Protein AF-A0A6N9PD28-F1 (afdb_monomer)

Foldseek 3Di:
DPDQDEAEEEELFFPDPQSVVLLVVLCVVLVVDAQVNGRYDYHYDPDLAQLSLLQCVQAGLAYEQEQEDDPDQSSNLNSDDLLLQQFQRYHYAYQFDGFLQDHHLDDQRAQDQKDFLPDDRDRGDHSVSNSVVVVVSSNDPLRDVRDPQHDRDDSDPVPDPVVVSVVSSVVRSVSSCVSSQFDAAEEEDDDQCLAPQNDPDDPVFHHPSVCLVVCCVPLVHDRRRYIYRHPQSQDFFWAFLLSLLQSLLSVLVVQLRYQEYEYADDLCLLLDLNSLSVLVSLVVSCVVDVVSRHKYKYWYWDQDPVRDIDTDIDTQHDSVSSVVPGADDDPLLVLLSVLSCLQRHQSNPDNDPLVVLLVLLPDDLVVLLVVLVVVLVVLDVVCDDVQCPPPVSVVVSVCSNVSVSSNSSSVHPSSDCRRVPWIWGFDPVLSVVVSDRDHSCCSNPVPDPRIATDDPVRVVVCVVQQVVVHWDWDQTPVRDIFTKHWSDKRKHAAHADNSFGPDVVRRRIDIDTGMHTD

Radius of gyration: 24.63 Å; Cα contacts (8 Å, |Δi|>4): 892; chains: 1; bounding box: 56×72×79 Å

Structure (mmCIF, N/CA/C/O backbone):
data_AF-A0A6N9PD28-F1
#
_entry.id   AF-A0A6N9PD28-F1
#
loop_
_atom_site.group_PDB
_atom_site.id
_atom_site.type_symbol
_atom_site.label_atom_id
_atom_site.label_alt_id
_atom_site.label_comp_id
_atom_site.label_asym_id
_atom_site.label_entity_id
_atom_site.label_seq_id
_atom_site.pdbx_PDB_ins_code
_atom_site.Cartn_x
_atom_site.Cartn_y
_atom_site.Cartn_z
_atom_site.occupancy
_atom_site.B_iso_or_equiv
_atom_site.auth_seq_id
_atom_site.auth_comp_id
_atom_site.auth_asym_id
_atom_site.auth_atom_id
_atom_site.pdbx_PDB_model_num
ATOM 1 N N . MET A 1 1 ? -20.649 0.287 45.211 1.00 38.62 1 MET A N 1
ATOM 2 C CA . MET A 1 1 ? -20.821 -0.520 43.988 1.00 38.62 1 MET A CA 1
ATOM 3 C C . MET A 1 1 ? -20.142 0.259 42.883 1.00 38.62 1 MET A C 1
ATOM 5 O O . MET A 1 1 ? -20.622 1.340 42.568 1.00 38.62 1 MET A O 1
ATOM 9 N N . GLY A 1 2 ? -18.962 -0.174 42.434 1.00 44.22 2 GLY A N 1
ATOM 10 C CA . GLY A 1 2 ? -18.308 0.480 41.299 1.00 44.22 2 GLY A CA 1
ATOM 11 C C . GLY A 1 2 ? -19.200 0.299 40.079 1.00 44.22 2 GLY A C 1
ATOM 12 O O . GLY A 1 2 ? -19.703 -0.800 39.865 1.00 44.22 2 GLY A O 1
ATOM 13 N N . THR A 1 3 ? -19.470 1.370 39.342 1.00 49.38 3 THR A N 1
ATOM 14 C CA . THR A 1 3 ? -20.109 1.279 38.027 1.00 49.38 3 THR A CA 1
ATOM 15 C C . THR A 1 3 ? -19.295 0.309 37.182 1.00 49.38 3 THR A C 1
ATOM 17 O O . THR A 1 3 ? -18.113 0.570 36.957 1.00 49.38 3 THR A O 1
ATOM 20 N N . GLU A 1 4 ? -19.886 -0.817 36.784 1.00 65.50 4 GLU A N 1
ATOM 21 C CA . GLU A 1 4 ? -19.231 -1.770 35.891 1.00 65.50 4 GLU A CA 1
ATOM 22 C C . GLU A 1 4 ? -18.832 -1.038 34.610 1.00 65.50 4 GLU A C 1
ATOM 24 O O . GLU A 1 4 ? -19.676 -0.527 33.868 1.00 65.50 4 GLU A O 1
ATOM 29 N N . GLU A 1 5 ? -17.525 -0.922 34.390 1.00 87.00 5 GLU A N 1
ATOM 30 C CA . GLU A 1 5 ? -16.981 -0.294 33.197 1.00 87.00 5 GLU A CA 1
ATOM 31 C C . GLU A 1 5 ? -17.486 -1.070 31.976 1.00 87.00 5 GLU A C 1
ATOM 33 O O . GLU A 1 5 ? -17.271 -2.275 31.871 1.00 87.00 5 GLU A O 1
ATOM 38 N N . THR A 1 6 ? -18.226 -0.395 31.096 1.00 93.25 6 THR A N 1
ATOM 39 C CA . THR A 1 6 ? -18.832 -0.995 29.901 1.00 93.25 6 THR A CA 1
ATOM 40 C C . THR A 1 6 ? -17.897 -0.808 28.713 1.00 93.25 6 THR A C 1
ATOM 42 O O . THR A 1 6 ? -17.482 0.316 28.433 1.00 93.25 6 THR A O 1
ATOM 45 N N . ILE A 1 7 ? -17.615 -1.886 27.981 1.00 96.19 7 ILE A N 1
ATOM 46 C CA . ILE A 1 7 ? -16.844 -1.839 26.736 1.00 96.19 7 ILE A CA 1
ATOM 47 C C . ILE A 1 7 ? -17.718 -1.238 25.637 1.00 96.19 7 ILE A C 1
ATOM 49 O O . ILE A 1 7 ? -18.753 -1.801 25.268 1.00 96.19 7 ILE A O 1
ATOM 53 N N . MET A 1 8 ? -17.293 -0.101 25.094 1.00 96.38 8 MET A N 1
ATOM 54 C CA . MET A 1 8 ? -17.987 0.585 24.008 1.00 96.38 8 MET A CA 1
ATOM 55 C C . MET A 1 8 ? -17.385 0.215 22.651 1.00 96.38 8 MET A C 1
ATOM 57 O O . MET A 1 8 ? -16.216 0.490 22.390 1.00 96.38 8 MET A O 1
ATOM 61 N N . ILE A 1 9 ? -18.195 -0.357 21.761 1.00 98.06 9 ILE A N 1
ATOM 62 C CA . ILE A 1 9 ? -17.804 -0.693 20.388 1.00 98.06 9 ILE A CA 1
ATOM 63 C C . ILE A 1 9 ? -18.571 0.208 19.423 1.00 98.06 9 ILE A C 1
ATOM 65 O O . ILE A 1 9 ? -19.786 0.068 19.301 1.00 98.06 9 ILE A O 1
ATOM 69 N N . SER A 1 10 ? -17.876 1.100 18.720 1.00 97.94 10 SER A N 1
ATOM 70 C CA . SER A 1 10 ? -18.469 1.902 17.642 1.00 97.94 10 SER A CA 1
ATOM 71 C C . SER A 1 10 ? -18.375 1.161 16.312 1.00 97.94 10 SER A C 1
ATOM 73 O O . SER A 1 10 ? -17.313 0.648 15.972 1.00 97.94 10 SER A O 1
ATOM 75 N N . TYR A 1 11 ? -19.463 1.105 15.546 1.00 98.12 11 TYR A N 1
ATOM 76 C CA . TYR A 1 11 ? -19.552 0.334 14.306 1.00 98.12 11 TYR A CA 1
ATOM 77 C C . TYR A 1 11 ? -19.970 1.220 13.125 1.00 98.12 11 TYR A C 1
ATOM 79 O O . TYR A 1 11 ? -21.079 1.757 13.106 1.00 98.12 11 TYR A O 1
ATOM 87 N N . PHE A 1 12 ? -19.107 1.318 12.113 1.00 96.75 12 PHE A N 1
ATOM 88 C CA . PHE A 1 12 ? -19.370 1.963 10.825 1.00 96.75 12 PHE A CA 1
ATOM 89 C C . PHE A 1 12 ? -19.695 0.883 9.792 1.00 96.75 12 PHE A C 1
ATOM 91 O O . PHE A 1 12 ? -18.790 0.234 9.274 1.00 96.75 12 PHE A O 1
ATOM 98 N N . LYS A 1 13 ? -20.983 0.653 9.515 1.00 95.06 13 LYS A N 1
ATOM 99 C CA . LYS A 1 13 ? -21.421 -0.379 8.558 1.00 95.06 13 LYS A CA 1
ATOM 100 C C . LYS A 1 13 ? -21.282 0.088 7.112 1.00 95.06 13 LYS A C 1
ATOM 102 O O . LYS A 1 13 ? -21.389 1.287 6.852 1.00 95.06 13 LYS A O 1
ATOM 107 N N . ALA A 1 14 ? -21.138 -0.842 6.171 1.00 93.81 14 ALA A N 1
ATOM 108 C CA . ALA A 1 14 ? -21.364 -0.538 4.762 1.00 93.81 14 ALA A CA 1
ATOM 109 C C . ALA A 1 14 ? -22.866 -0.324 4.498 1.00 93.81 14 ALA A C 1
ATOM 111 O O . ALA A 1 14 ? -23.724 -0.920 5.153 1.00 93.81 14 ALA A O 1
ATOM 112 N N . GLY A 1 15 ? -23.197 0.521 3.520 1.00 89.88 15 GLY A N 1
ATOM 113 C CA . GLY A 1 15 ? -24.580 0.879 3.173 1.00 89.88 15 GLY A CA 1
ATOM 114 C C . GLY A 1 15 ? -25.378 -0.199 2.425 1.00 89.88 15 GLY A C 1
ATOM 115 O O . GLY A 1 15 ? -26.439 0.108 1.888 1.00 89.88 15 GLY A O 1
ATOM 116 N N . SER A 1 16 ? -24.872 -1.428 2.346 1.00 92.12 16 SER A N 1
ATOM 117 C CA . SER A 1 16 ? -25.471 -2.554 1.626 1.00 92.12 16 SER A CA 1
ATOM 118 C C . SER A 1 16 ? -26.334 -3.441 2.532 1.00 92.12 16 SER A C 1
ATOM 120 O O . SER A 1 16 ? -26.329 -3.323 3.762 1.00 92.12 16 SER A O 1
ATOM 122 N N . ARG A 1 17 ? -27.057 -4.387 1.918 1.00 93.56 17 ARG A N 1
ATOM 123 C CA . ARG A 1 17 ? -27.819 -5.417 2.639 1.00 93.56 17 ARG A CA 1
ATOM 124 C C . ARG A 1 17 ? -26.891 -6.342 3.431 1.00 93.56 17 ARG A C 1
ATOM 126 O O . ARG A 1 17 ? -27.213 -6.742 4.546 1.00 93.56 17 ARG A O 1
ATOM 133 N N . GLU A 1 18 ? -25.744 -6.672 2.861 1.00 94.38 18 GLU A N 1
ATOM 134 C CA . GLU A 1 18 ? -24.720 -7.526 3.446 1.00 94.38 18 GLU A CA 1
ATOM 135 C C . GLU A 1 18 ? -24.040 -6.835 4.634 1.00 94.38 18 GLU A C 1
ATOM 137 O O . GLU A 1 18 ? -23.790 -7.489 5.649 1.00 94.38 18 GLU A O 1
ATOM 142 N N . GLY A 1 19 ? -23.811 -5.520 4.551 1.00 94.50 19 GLY A N 1
ATOM 143 C CA . GLY A 1 19 ? -23.320 -4.701 5.660 1.00 94.50 19 GLY A CA 1
ATOM 144 C C . GLY A 1 19 ? -24.309 -4.637 6.825 1.00 94.50 19 GLY A C 1
ATOM 145 O O . GLY A 1 19 ? -23.918 -4.809 7.980 1.00 94.50 19 GLY A O 1
ATOM 146 N N . GLU A 1 20 ? -25.604 -4.483 6.532 1.00 95.12 20 GLU A N 1
ATOM 147 C CA . GLU A 1 20 ? -26.667 -4.558 7.545 1.00 95.12 20 GLU A CA 1
ATOM 148 C C . GLU A 1 20 ? -26.701 -5.933 8.224 1.00 95.12 20 GLU A C 1
ATOM 150 O O . GLU A 1 20 ? -26.724 -6.034 9.451 1.00 95.12 20 GLU A O 1
ATOM 155 N N . ALA A 1 21 ? -26.638 -7.005 7.430 1.00 96.56 21 ALA A N 1
ATOM 156 C CA . ALA A 1 21 ? -26.633 -8.368 7.944 1.00 96.56 21 ALA A CA 1
ATOM 157 C C . ALA A 1 21 ? -25.419 -8.647 8.847 1.00 96.56 21 ALA A C 1
ATOM 159 O O . ALA A 1 21 ? -25.558 -9.329 9.864 1.00 96.56 21 ALA A O 1
ATOM 160 N N . LEU A 1 22 ? -24.239 -8.110 8.512 1.00 97.38 22 LEU A N 1
ATOM 161 C CA . LEU A 1 22 ? -23.040 -8.254 9.339 1.00 97.38 22 LEU A CA 1
ATOM 162 C C . LEU A 1 22 ? -23.194 -7.541 10.686 1.00 97.38 22 LEU A C 1
ATOM 164 O O . LEU A 1 22 ? -22.906 -8.136 11.726 1.00 97.38 22 LEU A O 1
ATOM 168 N N . LEU A 1 23 ? -23.667 -6.290 10.680 1.00 97.44 23 LEU A N 1
ATOM 169 C CA . LEU A 1 23 ? -23.918 -5.535 11.908 1.00 97.44 23 LEU A CA 1
ATOM 170 C C . LEU A 1 23 ? -24.956 -6.237 12.790 1.00 97.44 23 LEU A C 1
ATOM 172 O O . LEU A 1 23 ? -24.754 -6.346 14.000 1.00 97.44 23 LEU A O 1
ATOM 176 N N . HIS A 1 24 ? -26.047 -6.728 12.199 1.00 98.06 24 HIS A N 1
ATOM 177 C CA . HIS A 1 24 ? -27.080 -7.465 12.922 1.00 98.06 24 HIS A CA 1
ATOM 178 C C . HIS A 1 24 ? -26.509 -8.713 13.600 1.00 98.06 24 HIS A C 1
ATOM 180 O O . HIS A 1 24 ? -26.630 -8.860 14.815 1.00 98.06 24 HIS A O 1
ATOM 186 N N . ALA A 1 25 ? -25.811 -9.565 12.843 1.00 97.81 25 ALA A N 1
ATOM 187 C CA . ALA A 1 25 ? -25.204 -10.781 13.377 1.00 97.81 25 ALA A CA 1
ATOM 188 C C . ALA A 1 25 ? -24.178 -10.478 14.485 1.00 97.81 25 ALA A C 1
ATOM 190 O O . ALA A 1 25 ? -24.116 -11.176 15.500 1.00 97.81 25 ALA A O 1
ATOM 191 N N . PHE A 1 26 ? -23.393 -9.407 14.330 1.00 98.12 26 PHE A N 1
ATOM 192 C CA . PHE A 1 26 ? -22.459 -8.960 15.360 1.00 98.12 26 PHE A CA 1
ATOM 193 C C . PHE A 1 26 ? -23.184 -8.482 16.630 1.00 98.12 26 PHE A C 1
ATOM 195 O O . PHE A 1 26 ? -22.813 -8.883 17.733 1.00 98.12 26 PHE A O 1
ATOM 202 N N . ARG A 1 27 ? -24.248 -7.678 16.495 1.00 97.56 27 ARG A N 1
ATOM 203 C CA . ARG A 1 27 ? -25.079 -7.217 17.621 1.00 97.56 27 ARG A CA 1
ATOM 204 C C . ARG A 1 27 ? -25.713 -8.376 18.378 1.00 97.56 27 ARG A C 1
ATOM 206 O O . ARG A 1 27 ? -25.621 -8.400 19.601 1.00 97.56 27 ARG A O 1
ATOM 213 N N . GLU A 1 28 ? -26.306 -9.337 17.674 1.00 96.88 28 GLU A N 1
ATOM 214 C CA . GLU A 1 28 ? -26.878 -10.541 18.288 1.00 96.88 28 GLU A CA 1
ATOM 215 C C . GLU A 1 28 ? -25.828 -11.313 19.081 1.00 96.88 28 GLU A C 1
ATOM 217 O O . GLU A 1 28 ? -26.089 -11.764 20.194 1.00 96.88 28 GLU A O 1
ATOM 222 N N . ARG A 1 29 ? -24.607 -11.421 18.544 1.00 95.69 29 ARG A N 1
ATOM 223 C CA . ARG A 1 29 ? -23.523 -12.127 19.222 1.00 95.69 29 ARG A CA 1
ATOM 224 C C . ARG A 1 29 ? -23.003 -11.397 20.460 1.00 95.69 29 ARG A C 1
ATOM 226 O O . ARG A 1 29 ? -22.550 -12.058 21.392 1.00 95.69 29 ARG A O 1
ATOM 233 N N . MET A 1 30 ? -23.044 -10.066 20.460 1.00 95.75 30 MET A N 1
ATOM 234 C CA . MET A 1 30 ? -22.626 -9.225 21.587 1.00 95.75 30 MET A CA 1
ATOM 235 C C . MET A 1 30 ? -23.738 -8.999 22.622 1.00 95.75 30 MET A C 1
ATOM 237 O O . MET A 1 30 ? -23.450 -8.557 23.734 1.00 95.75 30 MET A O 1
ATOM 241 N N . ALA A 1 31 ? -24.998 -9.298 22.299 1.00 93.56 31 ALA A N 1
ATOM 242 C CA . ALA A 1 31 ? -26.126 -9.106 23.204 1.00 93.56 31 ALA A CA 1
ATOM 243 C C . ALA A 1 31 ? -25.972 -9.968 24.470 1.00 93.56 31 ALA A C 1
ATOM 245 O O . ALA A 1 31 ? -25.966 -11.196 24.412 1.00 93.56 31 ALA A O 1
ATOM 246 N N . GLY A 1 32 ? -25.822 -9.313 25.626 1.00 89.31 32 GLY A N 1
ATOM 247 C CA . GLY A 1 32 ? -25.583 -9.985 26.909 1.00 89.31 32 GLY A CA 1
ATOM 248 C C . GLY A 1 32 ? -24.197 -10.629 27.043 1.00 89.31 32 GLY A C 1
ATOM 249 O O . GLY A 1 32 ? -23.950 -11.331 28.022 1.00 89.31 32 GLY A O 1
ATOM 250 N N . ALA A 1 33 ? -23.292 -10.408 26.086 1.00 91.50 33 ALA A N 1
ATOM 251 C CA . ALA A 1 33 ? -21.930 -10.909 26.162 1.00 91.50 33 ALA A CA 1
ATOM 252 C C . ALA A 1 33 ? -21.100 -10.104 27.173 1.00 91.50 33 ALA A C 1
ATOM 254 O O . ALA A 1 33 ? -21.270 -8.892 27.326 1.00 91.50 33 ALA A O 1
ATOM 255 N N . LEU A 1 34 ? -20.154 -10.792 27.814 1.00 93.44 34 LEU A N 1
ATOM 256 C CA . LEU A 1 34 ? -19.106 -10.175 28.619 1.00 93.44 34 LEU A CA 1
ATOM 257 C C . LEU A 1 34 ? -17.769 -10.329 27.896 1.00 93.44 34 LEU A C 1
ATOM 259 O O . LEU A 1 34 ? -17.328 -11.449 27.630 1.00 93.44 34 LEU A O 1
ATOM 263 N N . LEU A 1 35 ? -17.095 -9.215 27.619 1.00 92.44 35 LEU A N 1
ATOM 264 C CA . LEU A 1 35 ? -15.721 -9.215 27.122 1.00 92.44 35 LEU A CA 1
ATOM 265 C C . LEU A 1 35 ? -14.798 -8.869 28.287 1.00 92.44 35 LEU A C 1
ATOM 267 O O . LEU A 1 35 ? -14.930 -7.819 28.901 1.00 92.44 35 LEU A O 1
ATOM 271 N N . ARG A 1 36 ? -13.895 -9.790 28.642 1.00 91.94 36 ARG A N 1
ATOM 272 C CA . ARG A 1 36 ? -13.003 -9.652 29.816 1.00 91.94 36 ARG A CA 1
ATOM 273 C C . ARG A 1 36 ? -13.743 -9.372 31.135 1.00 91.94 36 ARG A C 1
ATOM 275 O O . ARG A 1 36 ? -13.198 -8.740 32.026 1.00 91.94 36 ARG A O 1
ATOM 282 N N . GLY A 1 37 ? -14.975 -9.868 31.262 1.00 91.88 37 GLY A N 1
ATOM 283 C CA . GLY A 1 37 ? -15.820 -9.641 32.440 1.00 91.88 37 GLY A CA 1
ATOM 284 C C . GLY A 1 37 ? -16.600 -8.324 32.420 1.00 91.88 37 GLY A C 1
ATOM 285 O O . GLY A 1 37 ? -17.345 -8.068 33.356 1.00 91.88 37 GLY A O 1
ATOM 286 N N . HIS A 1 38 ? -16.481 -7.526 31.357 1.00 94.38 38 HIS A N 1
ATOM 287 C CA . HIS A 1 38 ? -17.178 -6.254 31.205 1.00 94.38 38 HIS A CA 1
ATOM 288 C C . HIS A 1 38 ? -18.366 -6.378 30.242 1.00 94.38 38 HIS A C 1
ATOM 290 O O . HIS A 1 38 ? -18.235 -7.037 29.201 1.00 94.38 38 HIS A O 1
ATOM 296 N N . PRO A 1 39 ? -19.512 -5.739 30.539 1.00 95.12 39 PRO A N 1
ATOM 297 C CA . PRO A 1 39 ? -20.633 -5.682 29.610 1.00 95.12 39 PRO A CA 1
ATOM 298 C C . PRO A 1 39 ? -20.242 -4.939 28.333 1.00 95.12 39 PRO A C 1
ATOM 300 O O . PRO A 1 39 ? -19.423 -4.018 28.354 1.00 95.12 39 PRO A O 1
ATOM 303 N N . VAL A 1 40 ? -20.846 -5.333 27.214 1.00 96.25 40 VAL A N 1
ATOM 304 C CA . VAL A 1 40 ? -20.568 -4.753 25.896 1.00 96.25 40 VAL A CA 1
ATOM 305 C C . VAL A 1 40 ? -21.738 -3.899 25.430 1.00 96.25 40 VAL A C 1
ATOM 307 O O . VAL A 1 40 ? -22.890 -4.333 25.446 1.00 96.25 40 VAL A O 1
ATOM 310 N N . ARG A 1 41 ? -21.435 -2.698 24.938 1.00 95.88 41 ARG A N 1
ATOM 311 C CA . ARG A 1 41 ? -22.381 -1.830 24.235 1.00 95.88 41 ARG A CA 1
ATOM 312 C C . ARG A 1 41 ? -21.902 -1.596 22.808 1.00 95.88 41 ARG A C 1
ATOM 314 O O . ARG A 1 41 ? -20.876 -0.957 22.593 1.00 95.88 41 ARG A O 1
ATOM 321 N N . VAL A 1 42 ? -22.684 -2.061 21.835 1.00 96.81 42 VAL A N 1
ATOM 322 C CA . VAL A 1 42 ? -22.448 -1.794 20.409 1.00 96.81 42 VAL A CA 1
ATOM 323 C C . VAL A 1 42 ? -23.238 -0.557 19.984 1.00 96.81 42 VAL A C 1
ATOM 325 O O . VAL A 1 42 ? -24.466 -0.538 20.067 1.00 96.81 42 VAL A O 1
ATOM 328 N N . VAL A 1 43 ? -22.536 0.472 19.518 1.00 95.75 43 VAL A N 1
ATOM 329 C CA . VAL A 1 43 ? -23.091 1.730 19.012 1.00 95.75 43 VAL A CA 1
ATOM 330 C C . VAL A 1 43 ? -22.865 1.774 17.508 1.00 95.75 43 VAL A C 1
ATOM 332 O O . VAL A 1 43 ? -21.736 1.737 17.038 1.00 95.75 43 VAL A O 1
ATOM 335 N N . GLU A 1 44 ? -23.938 1.841 16.732 1.00 94.19 44 GLU A N 1
ATOM 336 C CA . GLU A 1 44 ? -23.818 2.073 15.292 1.00 94.19 44 GLU A CA 1
ATOM 337 C C . GLU A 1 44 ? -23.687 3.562 15.024 1.00 94.19 44 GLU A C 1
ATOM 339 O O . GLU A 1 44 ? -24.457 4.365 15.556 1.00 94.19 44 GLU A O 1
ATOM 344 N N . VAL A 1 45 ? -22.732 3.919 14.174 1.00 90.81 45 VAL A N 1
ATOM 345 C CA . VAL A 1 45 ? -22.524 5.300 13.760 1.00 90.81 45 VAL A CA 1
ATOM 346 C C . VAL A 1 45 ? -23.319 5.548 12.484 1.00 90.81 45 VAL A C 1
ATOM 348 O O . VAL A 1 45 ? -22.922 5.142 11.395 1.00 90.81 45 VAL A O 1
ATOM 351 N N . GLN A 1 46 ? -24.472 6.196 12.651 1.00 83.12 46 GLN A N 1
ATOM 352 C CA . GLN A 1 46 ? -25.421 6.503 11.574 1.00 83.12 46 GLN A CA 1
ATOM 353 C C . GLN A 1 46 ? -24.944 7.659 10.681 1.00 83.12 46 GLN A C 1
ATOM 355 O O . GLN A 1 46 ? -25.230 7.700 9.485 1.00 83.12 46 GLN A O 1
ATOM 360 N N . GLU A 1 47 ? -24.220 8.618 11.261 1.00 81.31 47 GLU A N 1
ATOM 361 C CA . GLU A 1 47 ? -23.722 9.785 10.539 1.00 81.31 47 GLU A CA 1
ATOM 362 C C . GLU A 1 47 ? -22.307 9.549 10.013 1.00 81.31 47 GLU A C 1
ATOM 364 O O . GLU A 1 47 ? -21.327 9.613 10.756 1.00 81.31 47 GLU A O 1
ATOM 369 N N . TYR A 1 48 ? -22.191 9.337 8.701 1.00 82.38 48 TYR A N 1
ATOM 370 C CA . TYR A 1 48 ? -20.894 9.244 8.032 1.00 82.38 48 TYR A CA 1
ATOM 371 C C . TYR A 1 48 ? -20.280 10.633 7.805 1.00 82.38 48 TYR A C 1
ATOM 373 O O . TYR A 1 48 ? -20.296 11.166 6.693 1.00 82.38 48 TYR A O 1
ATOM 381 N N . LYS A 1 49 ? -19.767 11.223 8.885 1.00 85.94 49 LYS A N 1
ATOM 382 C CA . LYS A 1 49 ? -19.053 12.507 8.907 1.00 85.94 49 LYS A CA 1
ATOM 383 C C . LYS A 1 49 ? -17.751 12.384 9.688 1.00 85.94 49 LYS A C 1
ATOM 385 O O . LYS A 1 49 ? -17.571 11.446 10.467 1.00 85.94 49 LYS A O 1
ATOM 390 N N . MET A 1 50 ? -16.874 13.370 9.529 1.00 85.75 50 MET A N 1
ATOM 391 C CA . MET A 1 50 ? -15.598 13.405 10.239 1.00 85.75 50 MET A CA 1
ATOM 392 C C . MET A 1 50 ? -15.765 13.464 11.763 1.00 85.75 50 MET A C 1
ATOM 394 O O . MET A 1 50 ? -15.109 12.706 12.470 1.00 85.75 50 MET A O 1
ATOM 398 N N . THR A 1 51 ? -16.642 14.324 12.292 1.00 89.62 51 THR A N 1
ATOM 399 C CA . THR A 1 51 ? -16.759 14.515 13.751 1.00 89.62 51 THR A CA 1
ATOM 400 C C . THR A 1 51 ? -17.175 13.234 14.489 1.00 89.62 51 THR A C 1
ATOM 402 O O . THR A 1 51 ? -16.433 12.825 15.383 1.00 89.62 51 THR A O 1
ATOM 405 N N . PRO A 1 52 ? -18.258 12.519 14.108 1.00 91.75 52 PRO A N 1
ATOM 406 C CA . PRO A 1 52 ? -18.597 11.227 14.715 1.00 91.75 52 PRO A CA 1
ATOM 407 C C . PRO A 1 52 ? -17.470 10.190 14.620 1.00 91.75 52 PRO A C 1
ATOM 409 O O . PRO A 1 52 ? -17.257 9.421 15.556 1.00 91.75 52 PRO A O 1
ATOM 412 N N . ALA A 1 53 ? -16.717 10.187 13.515 1.00 92.88 53 ALA A N 1
ATOM 413 C CA . ALA A 1 53 ? -15.566 9.308 13.333 1.00 92.88 53 ALA A CA 1
ATOM 414 C C . ALA A 1 53 ? -14.425 9.612 14.313 1.00 92.88 53 ALA A C 1
ATOM 416 O O . ALA A 1 53 ? -13.867 8.697 14.920 1.00 92.88 53 ALA A O 1
ATOM 417 N N . ILE A 1 54 ? -14.118 10.894 14.520 1.00 92.56 54 ILE A N 1
ATOM 418 C CA . ILE A 1 54 ? -13.110 11.335 15.487 1.00 92.56 54 ILE A CA 1
ATOM 419 C C . ILE A 1 54 ? -13.542 10.943 16.906 1.00 92.56 54 ILE A C 1
ATOM 421 O O . ILE A 1 54 ? -12.767 10.311 17.626 1.00 92.56 54 ILE A O 1
ATOM 425 N N . LEU A 1 55 ? -14.790 11.234 17.290 1.00 94.12 55 LEU A N 1
ATOM 426 C CA . LEU A 1 55 ? -15.329 10.851 18.601 1.00 94.12 55 LEU A CA 1
ATOM 427 C C . LEU A 1 55 ? -15.218 9.338 18.828 1.00 94.12 55 LEU A C 1
ATOM 429 O O . LEU A 1 55 ? -14.731 8.911 19.875 1.00 94.12 55 LEU A O 1
ATOM 433 N N . ALA A 1 56 ? -15.579 8.527 17.828 1.00 95.44 56 ALA A N 1
ATOM 434 C CA . ALA A 1 56 ? -15.472 7.076 17.913 1.00 95.44 56 ALA A CA 1
ATOM 435 C C . ALA A 1 56 ? -14.033 6.616 18.209 1.00 95.44 56 ALA A C 1
ATOM 437 O O . ALA A 1 56 ? -13.847 5.806 19.120 1.00 95.44 56 ALA A O 1
ATOM 438 N N . CYS A 1 57 ? -13.028 7.158 17.511 1.00 95.25 57 CYS A N 1
ATOM 439 C CA . CYS A 1 57 ? -11.614 6.836 17.739 1.00 95.25 57 CYS A CA 1
ATOM 440 C C . CYS A 1 57 ? -11.138 7.223 19.153 1.00 95.25 57 CYS A C 1
ATOM 442 O O . CYS A 1 57 ? -10.466 6.436 19.822 1.00 95.25 57 CYS A O 1
ATOM 444 N N . PHE A 1 58 ? -11.507 8.402 19.657 1.00 95.31 58 PHE A N 1
ATOM 445 C CA . PHE A 1 58 ? -11.022 8.874 20.961 1.00 95.31 58 PHE A CA 1
ATOM 446 C C . PHE A 1 58 ? -11.775 8.292 22.168 1.00 95.31 58 PHE A C 1
ATOM 448 O O . PHE A 1 58 ? -11.191 8.199 23.250 1.00 95.31 58 PHE A O 1
ATOM 455 N N . GLN A 1 59 ? -13.031 7.867 21.995 1.00 94.88 59 GLN A N 1
ATOM 456 C CA . GLN A 1 59 ? -13.905 7.471 23.108 1.00 94.88 59 GLN A CA 1
ATOM 457 C C . GLN A 1 59 ? -14.170 5.963 23.202 1.00 94.88 59 GLN A C 1
ATOM 459 O O . GLN A 1 59 ? -14.350 5.449 24.306 1.00 94.88 59 GLN A O 1
ATOM 464 N N . SER A 1 60 ? -14.217 5.237 22.079 1.00 96.06 60 SER A N 1
ATOM 465 C CA . SER A 1 60 ? -14.651 3.823 22.059 1.00 96.06 60 SER A CA 1
ATOM 466 C C . SER A 1 60 ? -13.543 2.881 22.487 1.00 96.06 60 SER A C 1
ATOM 468 O O . SER A 1 60 ? -12.388 3.138 22.197 1.00 96.06 60 SER A O 1
ATOM 470 N N . ASP A 1 61 ? -13.846 1.748 23.106 1.00 96.75 61 ASP A N 1
ATOM 471 C CA . ASP A 1 61 ? -12.863 0.677 23.307 1.00 96.75 61 ASP A CA 1
ATOM 472 C C . ASP A 1 61 ? -12.424 0.047 21.992 1.00 96.75 61 ASP A C 1
ATOM 474 O O . ASP A 1 61 ? -11.250 -0.251 21.806 1.00 96.75 61 ASP A O 1
ATOM 478 N N . VAL A 1 62 ? -13.373 -0.117 21.074 1.00 97.56 62 VAL A N 1
ATOM 479 C CA . VAL A 1 62 ? -13.143 -0.681 19.746 1.00 97.56 62 VAL A CA 1
ATOM 480 C C . VAL A 1 62 ? -13.904 0.144 18.726 1.00 97.56 62 VAL A C 1
ATOM 482 O O . VAL A 1 62 ? -15.027 0.586 18.976 1.00 97.56 62 VAL A O 1
ATOM 485 N N . VAL A 1 63 ? -13.303 0.321 17.556 1.00 98.00 63 VAL A N 1
ATOM 486 C CA . VAL A 1 63 ? -13.989 0.840 16.376 1.00 98.00 63 VAL A CA 1
ATOM 487 C C . VAL A 1 63 ? -13.971 -0.246 15.314 1.00 98.00 63 VAL A C 1
ATOM 489 O O . VAL A 1 63 ? -12.909 -0.755 14.985 1.00 98.00 63 VAL A O 1
ATOM 492 N N . ILE A 1 64 ? -15.124 -0.609 14.769 1.00 98.31 64 ILE A N 1
ATOM 493 C CA . ILE A 1 64 ? -15.223 -1.514 13.623 1.00 98.31 64 ILE A CA 1
ATOM 494 C C . ILE A 1 64 ? -15.588 -0.676 12.404 1.00 98.31 64 ILE A C 1
ATOM 496 O O . ILE A 1 64 ? -16.600 0.026 12.417 1.00 98.31 64 ILE A O 1
ATOM 500 N N . PHE A 1 65 ? -14.768 -0.749 11.359 1.00 97.69 65 PHE A N 1
ATOM 501 C CA . PHE A 1 65 ? -15.005 -0.061 10.093 1.00 97.69 65 PHE A CA 1
ATOM 502 C C . PHE A 1 65 ? -15.210 -1.083 8.971 1.00 97.69 65 PHE A C 1
ATOM 504 O O . PHE A 1 65 ? -14.265 -1.763 8.575 1.00 97.69 65 PHE A O 1
ATOM 511 N N . ASP A 1 66 ? -16.438 -1.193 8.462 1.00 96.44 66 ASP A N 1
ATOM 512 C CA . ASP A 1 66 ? -16.789 -2.052 7.327 1.00 96.44 66 ASP A CA 1
ATOM 513 C C . ASP A 1 66 ? -16.495 -1.341 5.996 1.00 96.44 66 ASP A C 1
ATOM 515 O O . ASP A 1 66 ? -17.328 -0.639 5.425 1.00 96.44 66 ASP A O 1
ATOM 519 N N . GLY A 1 67 ? -15.281 -1.537 5.487 1.00 94.94 67 GLY A N 1
ATOM 520 C CA . GLY A 1 67 ? -14.790 -1.002 4.218 1.00 94.94 67 GLY A CA 1
ATOM 521 C C . GLY A 1 67 ? -15.215 -1.810 2.989 1.00 94.94 67 GLY A C 1
ATOM 522 O O . GLY A 1 67 ? -14.447 -1.921 2.035 1.00 94.94 67 GLY A O 1
ATOM 523 N N . SER A 1 68 ? -16.380 -2.454 2.997 1.00 94.62 68 SER A N 1
ATOM 524 C CA . SER A 1 68 ? -16.874 -3.161 1.807 1.00 94.62 68 SER A CA 1
ATOM 525 C C . SER A 1 68 ? -17.324 -2.184 0.724 1.00 94.62 68 SER A C 1
ATOM 527 O O . SER A 1 68 ? -18.069 -1.243 0.998 1.00 94.62 68 SER A O 1
ATOM 529 N N . ILE A 1 69 ? -16.857 -2.413 -0.504 1.00 91.38 69 ILE A N 1
ATOM 530 C CA . ILE A 1 69 ? -17.219 -1.640 -1.694 1.00 91.38 69 ILE A CA 1
ATOM 531 C C . ILE A 1 69 ? -18.175 -2.497 -2.508 1.00 91.38 69 ILE A C 1
ATOM 533 O O . ILE A 1 69 ? -17.771 -3.434 -3.190 1.00 91.38 69 ILE A O 1
ATOM 537 N N . GLU A 1 70 ? -19.455 -2.191 -2.378 1.00 85.19 70 GLU A N 1
ATOM 538 C CA . GLU A 1 70 ? -20.565 -2.941 -2.969 1.00 85.19 70 GLU A CA 1
ATOM 539 C C . GLU A 1 70 ? -21.382 -1.986 -3.852 1.00 85.19 70 GLU A C 1
ATOM 541 O O . GLU A 1 70 ? -21.026 -0.813 -3.965 1.00 85.19 70 GLU A O 1
ATOM 546 N N . ASP A 1 71 ? -22.493 -2.430 -4.444 1.00 69.94 71 ASP A N 1
ATOM 547 C CA . ASP A 1 71 ? -23.328 -1.633 -5.373 1.00 69.94 71 ASP A CA 1
ATOM 548 C C . ASP A 1 71 ? -24.018 -0.393 -4.738 1.00 69.94 71 ASP A C 1
ATOM 550 O O . ASP A 1 71 ? -24.969 0.168 -5.282 1.00 69.94 71 ASP A O 1
ATOM 554 N N . SER A 1 72 ? -23.564 0.044 -3.562 1.00 68.62 72 SER A N 1
ATOM 555 C CA . SER A 1 72 ? -24.036 1.215 -2.825 1.00 68.62 72 SER A CA 1
ATOM 556 C C . SER A 1 72 ? -23.087 2.412 -2.988 1.00 68.62 72 SER A C 1
ATOM 558 O O . SER A 1 72 ? -21.957 2.288 -3.447 1.00 68.62 72 SER A O 1
ATOM 560 N N . GLU A 1 73 ? -23.510 3.598 -2.550 1.00 72.56 73 GLU A N 1
ATOM 561 C CA . GLU A 1 73 ? -22.739 4.849 -2.666 1.00 72.56 73 GLU A CA 1
ATOM 562 C C . GLU A 1 73 ? -21.429 4.910 -1.839 1.00 72.56 73 GLU A C 1
ATOM 564 O O . GLU A 1 73 ? -20.814 5.972 -1.753 1.00 72.56 73 GLU A O 1
ATOM 569 N N . ASN A 1 74 ? -20.992 3.814 -1.202 1.00 85.75 74 ASN A N 1
ATOM 570 C CA . ASN A 1 74 ? -19.756 3.740 -0.403 1.00 85.75 74 ASN A CA 1
ATOM 571 C C . ASN A 1 74 ? -19.642 4.860 0.655 1.00 85.75 74 ASN A C 1
ATOM 573 O O . ASN A 1 74 ? -18.552 5.338 0.981 1.00 85.75 74 ASN A O 1
ATOM 577 N N . ARG A 1 75 ? -20.790 5.308 1.190 1.00 87.12 75 ARG A N 1
ATOM 578 C CA . ARG A 1 75 ? -20.906 6.490 2.063 1.00 87.12 75 ARG A CA 1
ATOM 579 C C . ARG A 1 75 ? -20.077 6.380 3.334 1.00 87.12 75 ARG A C 1
ATOM 581 O O . ARG A 1 75 ? -19.658 7.409 3.856 1.00 87.12 75 ARG A O 1
ATOM 588 N N . GLN A 1 76 ? -19.806 5.168 3.808 1.00 91.62 76 GLN A N 1
ATOM 589 C CA . GLN A 1 76 ? -18.997 4.939 4.998 1.00 91.62 76 GLN A CA 1
ATOM 590 C C . GLN A 1 76 ? -17.569 5.474 4.857 1.00 91.62 76 GLN A C 1
ATOM 592 O O . GLN A 1 76 ? -16.986 5.913 5.843 1.00 91.62 76 GLN A O 1
ATOM 597 N N . TYR A 1 77 ? -17.034 5.566 3.633 1.00 92.00 77 TYR A N 1
ATOM 598 C CA . TYR A 1 77 ? -15.736 6.197 3.382 1.00 92.00 77 TYR A CA 1
ATOM 599 C C . TYR A 1 77 ? -15.720 7.711 3.635 1.00 92.00 77 TYR A C 1
ATOM 601 O O . TYR A 1 77 ? -14.639 8.294 3.690 1.00 92.00 77 TYR A O 1
ATOM 609 N N . ARG A 1 78 ? -16.876 8.356 3.866 1.00 90.19 78 ARG A N 1
ATOM 610 C CA . ARG A 1 78 ? -16.921 9.730 4.402 1.00 90.19 78 ARG A CA 1
ATOM 611 C C . ARG A 1 78 ? -16.440 9.823 5.847 1.00 90.19 78 ARG A C 1
ATOM 613 O O . ARG A 1 78 ? -15.939 10.864 6.251 1.00 90.19 78 ARG A O 1
ATOM 620 N N . ALA A 1 79 ? -16.612 8.744 6.607 1.00 91.19 79 ALA A N 1
ATOM 621 C CA . ALA A 1 79 ? -16.165 8.625 7.989 1.00 91.19 79 ALA A CA 1
ATOM 622 C C . ALA A 1 79 ? -14.770 7.990 8.114 1.00 91.19 79 ALA A C 1
ATOM 624 O O 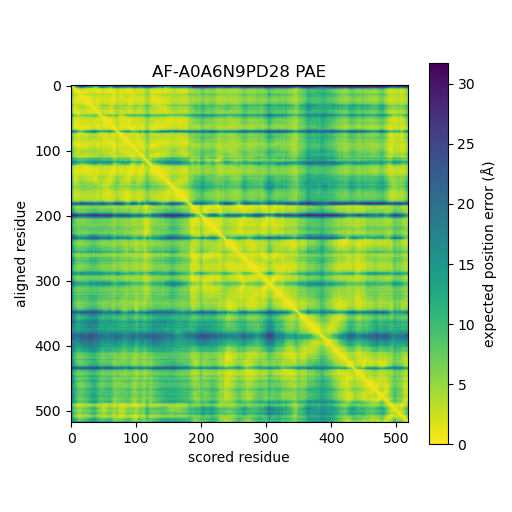. ALA A 1 79 ? -14.252 7.886 9.222 1.00 91.19 79 ALA A O 1
ATOM 625 N N . ALA A 1 80 ? -14.158 7.553 7.008 1.00 91.44 80 ALA A N 1
ATOM 626 C CA . ALA A 1 80 ? -12.787 7.066 7.032 1.00 91.44 80 ALA A CA 1
ATOM 627 C C . ALA A 1 80 ? -11.834 8.219 7.384 1.00 91.44 80 ALA A C 1
ATOM 629 O O . ALA A 1 80 ? -11.916 9.308 6.815 1.00 91.44 80 ALA A O 1
ATOM 630 N N . LEU A 1 81 ? -10.924 7.971 8.323 1.00 88.50 81 LEU A N 1
ATOM 631 C CA . LEU A 1 81 ? -9.884 8.912 8.739 1.00 88.50 81 LEU A CA 1
ATOM 632 C C . LEU A 1 81 ? -8.517 8.263 8.534 1.00 88.50 81 LEU A C 1
ATOM 634 O O . LEU A 1 81 ? -8.375 7.066 8.771 1.00 88.50 81 LEU A O 1
ATOM 638 N N . GLU A 1 82 ? -7.493 9.046 8.188 1.00 84.81 82 GLU A N 1
ATOM 639 C CA . GLU A 1 82 ? -6.112 8.532 8.124 1.00 84.81 82 GLU A CA 1
ATOM 640 C C . GLU A 1 82 ? -5.693 7.902 9.459 1.00 84.81 82 GLU A C 1
ATOM 642 O O . GLU A 1 82 ? -5.140 6.805 9.495 1.00 84.81 82 GLU A O 1
ATOM 647 N N . LEU A 1 83 ? -6.085 8.532 10.572 1.00 88.00 83 LEU A N 1
ATOM 648 C CA . LEU A 1 83 ? -5.851 8.029 11.923 1.00 88.00 83 LEU A CA 1
ATOM 649 C C . LEU A 1 83 ? -6.317 6.571 12.102 1.00 88.00 83 LEU A C 1
ATOM 651 O O . LEU A 1 83 ? -5.612 5.783 12.724 1.00 88.00 83 LEU A O 1
ATOM 655 N N . MET A 1 84 ? -7.453 6.173 11.514 1.00 92.44 84 MET A N 1
ATOM 656 C CA . MET A 1 84 ? -8.004 4.815 11.657 1.00 92.44 84 MET A CA 1
ATOM 657 C C . MET A 1 84 ? -7.048 3.718 11.177 1.00 92.44 84 MET A C 1
ATOM 659 O O . MET A 1 84 ? -7.057 2.616 11.720 1.00 92.44 84 MET A O 1
ATOM 663 N N . LYS A 1 85 ? -6.196 4.009 10.190 1.00 88.81 85 LYS A N 1
ATOM 664 C CA . LYS A 1 85 ? -5.236 3.048 9.626 1.00 88.81 85 LYS A CA 1
ATOM 665 C C . LYS A 1 85 ? -4.097 2.713 10.586 1.00 88.81 85 LYS A C 1
ATOM 667 O O . LYS A 1 85 ? -3.413 1.706 10.410 1.00 88.81 85 LYS A O 1
ATOM 672 N N . HIS A 1 86 ? -3.893 3.555 11.597 1.00 88.44 86 HIS A N 1
ATOM 673 C CA . HIS A 1 86 ? -2.755 3.506 12.510 1.00 88.44 86 HIS A CA 1
ATOM 674 C C . HIS A 1 86 ? -3.155 3.262 13.971 1.00 88.44 86 HIS A C 1
ATOM 676 O O . HIS A 1 86 ? -2.339 3.454 14.874 1.00 88.44 86 HIS A O 1
ATOM 682 N N . LEU A 1 87 ? -4.392 2.825 14.208 1.00 93.00 87 LEU A N 1
ATOM 683 C CA . LEU A 1 87 ? -4.897 2.477 15.530 1.00 93.00 87 LEU A CA 1
ATOM 684 C C . LEU A 1 87 ? -5.200 0.980 15.598 1.00 93.00 87 LEU A C 1
ATOM 686 O O . LEU A 1 87 ? -5.966 0.452 14.796 1.00 93.00 87 LEU A O 1
ATOM 690 N N . ASP A 1 88 ? -4.630 0.282 16.578 1.00 92.50 88 ASP A N 1
ATOM 691 C CA . ASP A 1 88 ? -4.753 -1.178 16.673 1.00 92.50 88 ASP A CA 1
ATOM 692 C C . ASP A 1 88 ? -6.131 -1.668 17.140 1.00 92.50 88 ASP A C 1
ATOM 694 O O . ASP A 1 88 ? -6.481 -2.829 16.933 1.00 92.50 88 ASP A O 1
ATOM 698 N N . TYR A 1 89 ? -6.903 -0.787 17.771 1.00 94.69 89 TYR A N 1
ATOM 699 C CA . TYR A 1 89 ? -8.286 -1.020 18.191 1.00 94.69 89 TYR A CA 1
ATOM 700 C C . TYR A 1 89 ? -9.313 -0.605 17.126 1.00 94.69 89 TYR A C 1
ATOM 702 O O . TYR A 1 89 ? -10.518 -0.742 17.350 1.00 94.69 89 TYR A O 1
ATOM 710 N N . VAL A 1 90 ? -8.854 -0.099 15.975 1.00 96.81 90 VAL A N 1
ATOM 711 C CA . VAL A 1 90 ? -9.698 0.103 14.798 1.00 96.81 90 VAL A CA 1
ATOM 712 C C . VAL A 1 90 ? -9.612 -1.148 13.923 1.00 96.81 90 VAL A C 1
ATOM 714 O O . VAL A 1 90 ? -8.627 -1.404 13.230 1.00 96.81 90 VAL A O 1
ATOM 717 N N . LEU A 1 91 ? -10.660 -1.962 13.985 1.00 97.38 91 LEU A N 1
ATOM 718 C CA . LEU A 1 91 ? -10.799 -3.215 13.261 1.00 97.38 91 LEU A CA 1
ATOM 719 C C . LEU A 1 91 ? -11.431 -2.940 11.894 1.00 97.38 91 LEU A C 1
ATOM 721 O O . LEU A 1 91 ? -12.646 -2.768 11.773 1.00 97.38 91 LEU A O 1
ATOM 725 N N . VAL A 1 92 ? -10.595 -2.886 10.859 1.00 96.56 92 VAL A N 1
ATOM 726 C CA . VAL A 1 92 ? -11.054 -2.721 9.476 1.00 96.56 92 VAL A CA 1
ATOM 727 C C . VAL A 1 92 ? -11.459 -4.080 8.916 1.00 96.56 92 VAL A C 1
ATOM 729 O O . VAL A 1 92 ? -10.633 -4.989 8.810 1.00 96.56 92 VAL A O 1
ATOM 732 N N . VAL A 1 93 ? -12.727 -4.204 8.537 1.00 97.19 93 VAL A N 1
ATOM 733 C CA . VAL A 1 93 ? -13.290 -5.407 7.919 1.00 97.19 93 VAL A CA 1
ATOM 734 C C . VAL A 1 93 ? -13.799 -5.104 6.522 1.00 97.19 93 VAL A C 1
ATOM 736 O O . VAL A 1 93 ? -14.144 -3.965 6.222 1.00 97.19 93 VAL A O 1
ATOM 739 N N . SER A 1 94 ? -13.825 -6.102 5.645 1.00 95.88 94 SER A N 1
ATOM 740 C CA . SER A 1 94 ? -14.412 -5.935 4.317 1.00 95.88 94 SER A CA 1
ATOM 741 C C . SER A 1 94 ? -14.731 -7.274 3.670 1.00 95.88 94 SER A C 1
ATOM 743 O O . SER A 1 94 ? -14.007 -8.252 3.855 1.00 95.88 94 SER A O 1
ATOM 745 N N . ARG A 1 95 ? -15.803 -7.304 2.881 1.00 94.56 95 ARG A N 1
ATOM 746 C CA . ARG A 1 95 ? -16.182 -8.421 2.007 1.00 94.56 95 ARG A CA 1
ATOM 747 C C . ARG A 1 95 ? -15.504 -8.351 0.646 1.00 94.56 95 ARG A C 1
ATOM 749 O O . ARG A 1 95 ? -15.486 -9.352 -0.061 1.00 94.56 95 ARG A O 1
ATOM 756 N N . THR A 1 96 ? -14.951 -7.202 0.274 1.00 91.81 96 THR A N 1
ATOM 757 C CA . THR A 1 96 ? -14.279 -6.962 -1.009 1.00 91.81 96 THR A CA 1
ATOM 758 C C . THR A 1 96 ? -12.860 -6.457 -0.771 1.00 91.81 96 THR A C 1
ATOM 760 O O . THR A 1 96 ? -12.477 -6.128 0.350 1.00 91.81 96 THR A O 1
ATOM 763 N N . ALA A 1 97 ? -12.039 -6.376 -1.817 1.00 88.06 97 ALA A N 1
ATOM 764 C CA . ALA A 1 97 ? -10.744 -5.720 -1.690 1.00 88.06 97 ALA A CA 1
ATOM 765 C C . ALA A 1 97 ? -10.928 -4.258 -1.232 1.00 88.06 97 ALA A C 1
ATOM 767 O O . ALA A 1 97 ? -11.628 -3.478 -1.881 1.00 88.06 97 ALA A O 1
ATOM 768 N N . LEU A 1 98 ? -10.281 -3.890 -0.121 1.00 89.81 98 LEU A N 1
ATOM 769 C CA . LEU A 1 98 ? -10.201 -2.502 0.349 1.00 89.81 98 LEU A CA 1
ATOM 770 C C . LEU A 1 98 ? -9.500 -1.623 -0.694 1.00 89.81 98 LEU A C 1
ATOM 772 O O . LEU A 1 98 ? -8.705 -2.157 -1.470 1.00 89.81 98 LEU A O 1
ATOM 776 N N . PRO A 1 99 ? -9.690 -0.292 -0.696 1.00 87.50 99 PRO A N 1
ATOM 777 C CA . PRO A 1 99 ? -8.856 0.627 -1.456 1.00 87.50 99 PRO A CA 1
ATOM 778 C C . PRO A 1 99 ? -7.363 0.442 -1.179 1.00 87.50 99 PRO A C 1
ATOM 780 O O . PRO A 1 99 ? -6.972 0.068 -0.077 1.00 87.50 99 PRO A O 1
ATOM 783 N N . PHE A 1 100 ? -6.502 0.694 -2.167 1.00 80.06 100 PHE A N 1
ATOM 784 C CA . PHE A 1 100 ? -5.075 0.355 -2.046 1.00 80.06 100 PHE A CA 1
ATOM 785 C C . PHE A 1 100 ? -4.328 1.163 -1.008 1.00 80.06 100 PHE A C 1
ATOM 787 O O . PHE A 1 100 ? -3.301 0.712 -0.516 1.00 80.06 100 PHE A O 1
ATOM 794 N N . ASN A 1 101 ? -4.861 2.326 -0.678 1.00 81.06 101 ASN A N 1
ATOM 795 C CA . ASN A 1 101 ? -4.335 3.218 0.326 1.00 81.06 101 ASN A CA 1
ATOM 796 C C . ASN A 1 101 ? -5.100 3.177 1.651 1.00 81.06 101 ASN A C 1
ATOM 798 O O . ASN A 1 101 ? -4.945 4.074 2.481 1.00 81.06 101 ASN A O 1
ATOM 802 N N . PHE A 1 102 ? -5.951 2.172 1.849 1.00 86.19 102 PHE A N 1
ATOM 803 C CA . PHE A 1 102 ? -6.737 2.043 3.063 1.00 86.19 102 PHE A CA 1
ATOM 804 C C . PHE A 1 102 ? -6.641 0.626 3.624 1.00 86.19 102 PHE A C 1
ATOM 806 O O . PHE A 1 102 ? -7.128 -0.337 3.036 1.00 86.19 102 PHE A O 1
ATOM 813 N N . SER A 1 103 ? -6.021 0.503 4.793 1.00 85.56 103 SER A N 1
ATOM 814 C CA . SER A 1 103 ? -5.859 -0.761 5.512 1.00 85.56 103 SER A CA 1
ATOM 815 C C . SER A 1 103 ? -5.787 -0.513 7.014 1.00 85.56 103 SER A C 1
ATOM 817 O O . SER A 1 103 ? -5.259 0.511 7.434 1.00 85.56 103 SER A O 1
ATOM 819 N N . GLY A 1 104 ? -6.270 -1.458 7.821 1.00 87.19 104 GLY A N 1
ATOM 820 C CA . GLY A 1 104 ? -6.084 -1.431 9.275 1.00 87.19 104 GLY A CA 1
ATOM 821 C C . GLY A 1 104 ? -4.754 -2.052 9.712 1.00 87.19 104 GLY A C 1
ATOM 822 O O . GLY A 1 104 ? -4.126 -2.799 8.959 1.00 87.19 104 GLY A O 1
ATOM 823 N N . MET A 1 105 ? -4.346 -1.790 10.958 1.00 85.44 105 MET A N 1
ATOM 824 C CA . MET A 1 105 ? -3.137 -2.395 11.539 1.00 85.44 105 MET A CA 1
ATOM 825 C C . MET A 1 105 ? -3.266 -3.910 11.730 1.00 85.44 105 MET A C 1
ATOM 827 O O . MET A 1 105 ? -2.299 -4.648 11.532 1.00 85.44 105 MET A O 1
ATOM 831 N N . ARG A 1 106 ? -4.461 -4.380 12.111 1.00 87.06 106 ARG A N 1
ATOM 832 C CA . ARG A 1 106 ? -4.753 -5.807 12.294 1.00 87.06 106 ARG A CA 1
ATOM 833 C C . ARG A 1 106 ? -5.227 -6.425 10.983 1.00 87.06 106 ARG A C 1
ATOM 835 O O . ARG A 1 106 ? -6.118 -5.898 10.322 1.00 87.06 106 ARG A O 1
ATOM 842 N N . ARG A 1 107 ? -4.617 -7.553 10.616 1.00 85.38 107 ARG A N 1
ATOM 843 C CA . ARG A 1 107 ? -4.892 -8.287 9.372 1.00 85.38 107 ARG A CA 1
ATOM 844 C C . ARG A 1 107 ? -5.929 -9.387 9.584 1.00 85.38 107 ARG A C 1
ATOM 846 O O . ARG A 1 107 ? -6.135 -9.830 10.708 1.00 85.38 107 ARG A O 1
ATOM 853 N N . GLY A 1 108 ? -6.542 -9.839 8.490 1.00 85.75 108 GLY A N 1
ATOM 854 C CA . GLY A 1 108 ? -7.489 -10.961 8.461 1.00 85.75 108 GLY A CA 1
ATOM 855 C C . GLY A 1 108 ? -8.967 -10.565 8.346 1.00 85.75 108 GLY A C 1
ATOM 856 O O . GLY A 1 108 ? -9.762 -11.366 7.849 1.00 85.75 108 GLY A O 1
ATOM 857 N N . GLY A 1 109 ? -9.327 -9.325 8.697 1.00 90.44 109 GLY A N 1
ATOM 858 C CA . GLY A 1 109 ? -10.701 -8.807 8.606 1.00 90.44 109 GLY A CA 1
ATOM 859 C C . GLY A 1 109 ? -11.186 -8.483 7.186 1.00 90.44 109 GLY A C 1
ATOM 860 O O . GLY A 1 109 ? -12.386 -8.349 6.963 1.00 90.44 109 GLY A O 1
ATOM 861 N N . ALA A 1 110 ? -10.277 -8.390 6.215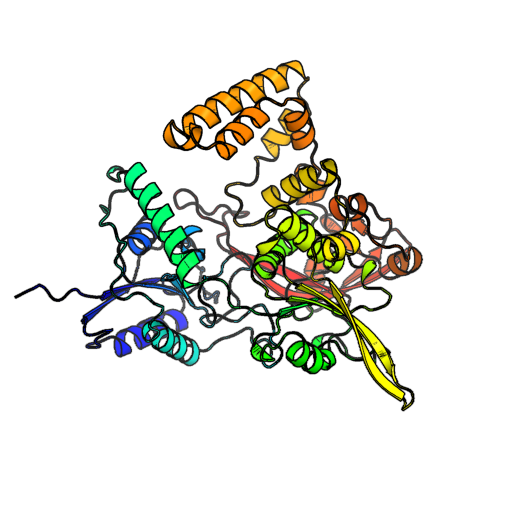 1.00 92.62 110 ALA A N 1
ATOM 862 C CA . ALA A 1 110 ? -10.559 -8.087 4.811 1.00 92.62 110 ALA A CA 1
ATOM 863 C C . ALA A 1 110 ? -9.762 -9.019 3.874 1.00 92.62 110 ALA A C 1
ATOM 865 O O . ALA A 1 110 ? -8.763 -9.598 4.318 1.00 92.62 110 ALA A O 1
ATOM 866 N N . PRO A 1 111 ? -10.174 -9.190 2.602 1.00 88.19 111 PRO A N 1
ATOM 867 C CA . PRO A 1 111 ? -9.355 -9.792 1.551 1.00 88.19 111 PRO A CA 1
ATOM 868 C C . PRO A 1 111 ? -7.924 -9.247 1.547 1.00 88.19 111 PRO A C 1
ATOM 870 O O . PRO A 1 111 ? -7.705 -8.035 1.467 1.00 88.19 111 PRO A O 1
ATOM 873 N N . GLU A 1 112 ? -6.936 -10.136 1.648 1.00 80.00 112 GLU A N 1
ATOM 874 C CA . GLU A 1 112 ? -5.531 -9.732 1.634 1.00 80.00 112 GLU A CA 1
ATOM 875 C C . GLU A 1 112 ? -5.060 -9.472 0.209 1.00 80.00 112 GLU A C 1
ATOM 877 O O . GLU A 1 112 ? -5.217 -10.316 -0.659 1.00 80.00 112 GLU A O 1
ATOM 882 N N . ARG A 1 113 ? -4.399 -8.334 -0.018 1.00 74.50 113 ARG A N 1
ATOM 883 C CA . ARG A 1 113 ? -3.774 -7.963 -1.306 1.00 74.50 113 ARG A CA 1
ATOM 884 C C . ARG A 1 113 ? -2.488 -8.736 -1.616 1.00 74.50 113 ARG A C 1
ATOM 886 O O . ARG A 1 113 ? -1.930 -8.628 -2.703 1.00 74.50 113 ARG A O 1
ATOM 893 N N . ILE A 1 114 ? -1.986 -9.464 -0.627 1.00 76.50 114 ILE A N 1
ATOM 894 C CA . ILE A 1 114 ? -0.744 -10.223 -0.675 1.00 76.50 114 ILE A CA 1
ATOM 895 C C . ILE A 1 114 ? -1.110 -11.697 -0.612 1.00 76.50 114 ILE A C 1
ATOM 897 O O . ILE A 1 114 ? -1.935 -12.106 0.198 1.00 76.50 114 ILE A O 1
ATOM 901 N N . ALA A 1 115 ? -0.484 -12.496 -1.468 1.00 80.94 115 ALA A N 1
ATOM 902 C CA . ALA A 1 115 ? -0.575 -13.939 -1.365 1.00 80.94 115 ALA A CA 1
ATOM 903 C C . ALA A 1 115 ? 0.443 -14.439 -0.341 1.00 80.94 115 ALA A C 1
ATOM 905 O O . ALA A 1 115 ? 1.544 -13.888 -0.228 1.00 80.94 115 ALA A O 1
ATOM 906 N N . THR A 1 116 ? 0.089 -15.512 0.364 1.00 83.12 116 THR A N 1
ATOM 907 C CA . THR A 1 116 ? 1.050 -16.225 1.204 1.00 83.12 116 THR A CA 1
ATOM 908 C C . THR A 1 116 ? 1.540 -17.496 0.521 1.00 83.12 116 THR A C 1
ATOM 910 O O . THR A 1 116 ? 0.966 -17.951 -0.475 1.00 83.12 116 THR A O 1
ATOM 913 N N . GLY A 1 117 ? 2.585 -18.116 1.066 1.00 79.50 117 GLY A N 1
ATOM 914 C CA . GLY A 1 117 ? 3.065 -19.412 0.596 1.00 79.50 117 GLY A CA 1
ATOM 915 C C . GLY A 1 117 ? 2.054 -20.558 0.744 1.00 79.50 117 GLY A C 1
ATOM 916 O O . GLY A 1 117 ? 2.289 -21.630 0.190 1.00 79.50 117 GLY A O 1
ATOM 917 N N . THR A 1 118 ? 0.942 -20.360 1.464 1.00 76.25 118 THR A N 1
ATOM 918 C CA . THR A 1 118 ? -0.089 -21.389 1.697 1.00 76.25 118 THR A CA 1
ATOM 919 C C . THR A 1 118 ? -1.495 -20.986 1.264 1.00 76.25 118 THR A C 1
ATOM 921 O O . THR A 1 118 ? -2.326 -21.868 1.067 1.00 76.25 118 THR A O 1
ATOM 924 N N . THR A 1 119 ? -1.789 -19.693 1.103 1.00 67.56 119 THR A N 1
ATOM 925 C CA . THR A 1 119 ? -3.133 -19.214 0.752 1.00 67.56 119 THR A CA 1
ATOM 926 C C . THR A 1 119 ? -3.211 -18.708 -0.686 1.00 67.56 119 THR A C 1
ATOM 928 O O . THR A 1 119 ? -2.397 -17.907 -1.164 1.00 67.56 119 THR A O 1
ATOM 931 N N . ALA A 1 120 ? -4.238 -19.175 -1.399 1.00 67.19 120 ALA A N 1
ATOM 932 C CA . ALA A 1 120 ? -4.664 -18.530 -2.630 1.00 67.19 120 ALA A CA 1
ATOM 933 C C . ALA A 1 120 ? -5.177 -17.118 -2.310 1.00 67.19 120 ALA A C 1
ATOM 935 O O . ALA A 1 120 ? -5.742 -16.880 -1.243 1.00 67.19 120 ALA A O 1
ATOM 936 N N . TYR A 1 121 ? -4.968 -16.186 -3.239 1.00 70.75 121 TYR A N 1
ATOM 937 C CA . TYR A 1 121 ? -5.603 -14.875 -3.137 1.00 70.75 121 TYR A CA 1
ATOM 938 C C . TYR A 1 121 ? -7.119 -15.058 -3.264 1.00 70.75 121 TYR A C 1
ATOM 940 O O . TYR A 1 121 ? -7.576 -15.682 -4.220 1.00 70.75 121 TYR A O 1
ATOM 948 N N . CYS A 1 122 ? -7.875 -14.545 -2.294 1.00 77.12 122 CYS A N 1
ATOM 949 C CA . CYS A 1 122 ? -9.331 -14.558 -2.316 1.00 77.12 122 CYS A CA 1
ATOM 950 C C . CYS A 1 122 ? -9.820 -13.107 -2.291 1.00 77.12 122 CYS A C 1
ATOM 952 O O . CYS A 1 122 ? -9.670 -12.458 -1.254 1.00 77.12 122 CYS A O 1
ATOM 954 N N . PRO A 1 123 ? -10.391 -12.586 -3.393 1.00 78.88 123 PRO A N 1
ATOM 955 C CA . PRO A 1 123 ? -10.815 -11.186 -3.485 1.00 78.88 123 PRO A CA 1
ATOM 956 C C . PRO A 1 123 ? -12.073 -10.880 -2.660 1.00 78.88 123 PRO A C 1
ATOM 958 O O . PRO A 1 123 ? -12.493 -9.723 -2.585 1.00 78.88 123 PRO A O 1
ATOM 961 N N . HIS A 1 124 ? -12.666 -11.904 -2.037 1.00 89.19 124 HIS A N 1
ATOM 962 C CA . HIS A 1 124 ? -13.899 -11.798 -1.274 1.00 89.19 124 HIS A CA 1
ATOM 963 C C . HIS A 1 124 ? -13.807 -12.463 0.100 1.00 89.19 124 HIS A C 1
ATOM 965 O O . HIS A 1 124 ? -13.045 -13.409 0.297 1.00 89.19 124 HIS A O 1
ATOM 971 N N . LYS A 1 125 ? -14.623 -11.980 1.039 1.00 93.31 125 LYS A N 1
ATOM 972 C CA . LYS A 1 125 ? -14.904 -12.632 2.323 1.00 93.31 125 LYS A CA 1
ATOM 973 C C . LYS A 1 125 ? -16.402 -12.684 2.562 1.00 93.31 125 LYS A C 1
ATOM 975 O O . LYS A 1 125 ? -17.136 -11.771 2.192 1.00 93.31 125 LYS A O 1
ATOM 980 N N . THR A 1 126 ? -16.848 -13.738 3.222 1.00 95.25 126 THR A N 1
ATOM 981 C CA . THR A 1 126 ? -18.221 -13.869 3.705 1.00 95.25 126 THR A CA 1
ATOM 982 C C . THR A 1 126 ? -18.392 -13.174 5.056 1.00 95.25 126 THR A C 1
ATOM 984 O O . THR A 1 126 ? -17.447 -13.031 5.834 1.00 95.25 126 THR A O 1
ATOM 987 N N . ASN A 1 127 ? -19.630 -12.802 5.393 1.00 97.06 127 ASN A N 1
ATOM 988 C CA . ASN A 1 127 ? -19.945 -12.274 6.724 1.00 97.06 127 ASN A CA 1
ATOM 989 C C . ASN A 1 127 ? -19.598 -13.255 7.852 1.00 97.06 127 ASN A C 1
ATOM 991 O O . ASN A 1 127 ? -19.203 -12.817 8.927 1.00 97.06 127 ASN A O 1
ATOM 995 N N . GLY A 1 128 ? -19.718 -14.566 7.615 1.00 97.62 128 GLY A N 1
ATOM 996 C CA . GLY A 1 128 ? -19.351 -15.586 8.600 1.00 97.62 128 GLY A CA 1
ATOM 997 C C . GLY A 1 128 ? -17.857 -15.573 8.922 1.00 97.62 128 GLY A C 1
ATOM 998 O O . GLY A 1 128 ? -17.486 -15.593 10.092 1.00 97.62 128 GLY A O 1
ATOM 999 N N . GLU A 1 129 ? -17.003 -15.465 7.901 1.00 96.19 129 GLU A N 1
ATOM 1000 C CA . GLU A 1 129 ? -15.550 -15.351 8.083 1.00 96.19 129 GLU A CA 1
ATOM 1001 C C . GLU A 1 129 ? -15.163 -14.056 8.800 1.00 96.19 129 GLU A C 1
ATOM 1003 O O . GLU A 1 129 ? -14.332 -14.078 9.706 1.00 96.19 129 GLU A O 1
ATOM 1008 N N . ILE A 1 130 ? -15.785 -12.931 8.429 1.00 97.69 130 ILE A N 1
ATOM 1009 C CA . ILE A 1 130 ? -15.543 -11.637 9.082 1.00 97.69 130 ILE A CA 1
ATOM 1010 C C . ILE A 1 130 ? -15.978 -11.683 10.549 1.00 97.69 130 ILE A C 1
ATOM 1012 O O . ILE A 1 130 ? -15.241 -11.231 11.424 1.00 97.69 130 ILE A O 1
ATOM 1016 N N . LEU A 1 131 ? -17.156 -12.241 10.835 1.00 97.88 131 LEU A N 1
ATOM 1017 C CA . LEU A 1 131 ? -17.664 -12.367 12.197 1.00 97.88 131 LEU A CA 1
ATOM 1018 C C . LEU A 1 131 ? -16.770 -13.278 13.042 1.00 97.88 131 LEU A C 1
ATOM 1020 O O . LEU A 1 131 ? -16.442 -12.913 14.167 1.00 97.88 131 LEU A O 1
ATOM 1024 N N . GLY A 1 132 ? -16.342 -14.423 12.503 1.00 97.62 132 GLY A N 1
ATOM 1025 C CA . GLY A 1 132 ? -15.383 -15.307 13.168 1.00 97.62 132 GLY A CA 1
ATOM 1026 C C . GLY A 1 132 ? -14.102 -14.564 13.544 1.00 97.62 132 GLY A C 1
ATOM 1027 O O . GLY A 1 132 ? -13.731 -14.532 14.716 1.00 97.62 132 GLY A O 1
ATOM 1028 N N . TRP A 1 133 ? -13.508 -13.856 12.579 1.00 96.69 133 TRP A N 1
ATOM 1029 C CA . TRP A 1 133 ? -12.303 -13.058 12.802 1.00 96.69 133 TRP A CA 1
ATOM 1030 C C . TRP A 1 133 ? -12.496 -11.943 13.841 1.00 96.69 133 TRP A C 1
ATOM 1032 O O . TRP A 1 133 ? -11.626 -11.735 14.687 1.00 96.69 133 TRP A O 1
ATOM 1042 N N . LEU A 1 134 ? -13.631 -11.233 13.820 1.00 98.00 134 LEU A N 1
ATOM 1043 C CA . LEU A 1 134 ? -13.942 -10.199 14.814 1.00 98.00 134 LEU A CA 1
ATOM 1044 C C . LEU A 1 134 ? -13.983 -10.786 16.229 1.00 98.00 134 LEU A C 1
ATOM 1046 O O . LEU A 1 134 ? -13.405 -10.209 17.146 1.00 98.00 134 LEU A O 1
ATOM 1050 N N . LEU A 1 135 ? -14.640 -11.932 16.414 1.00 96.50 135 LEU A N 1
ATOM 1051 C CA . LEU A 1 135 ? -14.756 -12.580 17.722 1.00 96.50 135 LEU A CA 1
ATOM 1052 C C . LEU A 1 135 ? -13.412 -13.112 18.223 1.00 96.50 135 LEU A C 1
ATOM 1054 O O . LEU A 1 135 ? -13.096 -12.945 19.399 1.00 96.50 135 LEU A O 1
ATOM 1058 N N . GLU A 1 136 ? -12.617 -13.714 17.339 1.00 95.94 136 GLU A N 1
ATOM 1059 C CA . GLU A 1 136 ? -11.252 -14.147 17.649 1.00 95.94 136 GLU A CA 1
ATOM 1060 C C . GLU A 1 136 ? -10.381 -12.957 18.059 1.00 95.94 136 GLU A C 1
ATOM 1062 O O . GLU A 1 136 ? -9.728 -13.000 19.100 1.00 95.94 136 GLU A O 1
ATOM 1067 N N . THR A 1 137 ? -10.446 -11.859 17.302 1.00 95.38 137 THR A N 1
ATOM 1068 C CA . THR A 1 137 ? -9.669 -10.641 17.565 1.00 95.38 137 THR A CA 1
ATOM 1069 C C . THR A 1 137 ? -10.073 -9.985 18.884 1.00 95.38 137 THR A C 1
ATOM 1071 O O . THR A 1 137 ? -9.211 -9.630 19.679 1.00 95.38 137 THR A O 1
ATOM 1074 N N . LEU A 1 138 ? -11.371 -9.866 19.177 1.00 95.44 138 LEU A N 1
ATOM 1075 C CA . LEU A 1 138 ? -11.853 -9.358 20.470 1.00 95.44 138 LEU A CA 1
ATOM 1076 C C . LEU A 1 138 ? -11.480 -10.289 21.639 1.00 95.44 138 LEU A C 1
ATOM 1078 O O . LEU A 1 138 ? -11.358 -9.847 22.782 1.00 95.44 138 LEU A O 1
ATOM 1082 N N . GLY A 1 139 ? -11.300 -11.581 21.357 1.00 92.31 139 GLY A N 1
ATOM 1083 C CA . GLY A 1 139 ? -10.813 -12.586 22.294 1.00 92.31 139 GLY A CA 1
ATOM 1084 C C . GLY A 1 139 ? -9.293 -12.600 22.477 1.00 92.31 139 GLY A C 1
ATOM 1085 O O . GLY A 1 139 ? -8.821 -13.231 23.428 1.00 92.31 139 GLY A O 1
ATOM 1086 N N . ASP A 1 140 ? -8.530 -11.887 21.648 1.00 90.75 140 ASP A N 1
ATOM 1087 C CA . ASP A 1 140 ? -7.068 -11.828 21.683 1.00 90.75 140 ASP A CA 1
ATOM 1088 C C . ASP A 1 140 ? -6.575 -10.927 22.841 1.00 90.75 140 ASP A C 1
ATOM 1090 O O . ASP A 1 140 ? -7.039 -9.792 22.988 1.00 90.75 140 ASP A O 1
ATOM 1094 N N . PRO A 1 141 ? -5.658 -11.392 23.714 1.00 88.31 141 PRO A N 1
ATOM 1095 C CA . PRO A 1 141 ? -5.104 -10.581 24.805 1.00 88.31 141 PRO A CA 1
ATOM 1096 C C . PRO A 1 141 ? -4.334 -9.331 24.354 1.00 88.31 141 PRO A C 1
ATOM 1098 O O . PRO A 1 141 ? -4.158 -8.407 25.144 1.00 88.31 141 PRO A O 1
ATOM 1101 N N . SER A 1 142 ? -3.864 -9.293 23.105 1.00 86.88 142 SER A N 1
ATOM 1102 C CA . SER A 1 142 ? -3.185 -8.134 22.520 1.00 86.88 142 SER A CA 1
ATOM 1103 C C . SER A 1 142 ? -4.132 -6.974 22.208 1.00 86.88 142 SER A C 1
ATOM 1105 O O . SER A 1 142 ? -3.654 -5.859 21.999 1.00 86.88 142 SER A O 1
ATOM 1107 N N . VAL A 1 143 ? -5.450 -7.204 22.149 1.00 89.94 143 VAL A N 1
ATOM 1108 C CA . VAL A 1 143 ? -6.449 -6.131 22.065 1.00 89.94 143 VAL A CA 1
ATOM 1109 C C . VAL A 1 143 ? -6.778 -5.683 23.483 1.00 89.94 143 VAL A C 1
ATOM 1111 O O . VAL A 1 143 ? -7.332 -6.438 24.284 1.00 89.94 143 VAL A O 1
ATOM 1114 N N . GLN A 1 144 ? -6.426 -4.442 23.809 1.00 90.38 144 GLN A N 1
ATOM 1115 C CA . GLN A 1 144 ? -6.650 -3.901 25.143 1.00 90.38 144 GLN A CA 1
ATOM 1116 C C . GLN A 1 144 ? -8.138 -3.591 25.360 1.00 90.38 144 GLN A C 1
ATOM 1118 O O . GLN A 1 144 ? -8.677 -2.682 24.732 1.00 90.38 144 GLN A O 1
ATOM 1123 N N . LEU A 1 145 ? -8.782 -4.327 26.269 1.00 92.88 145 LEU A N 1
ATOM 1124 C CA . LEU A 1 145 ? -10.196 -4.171 26.617 1.00 92.88 145 LEU A CA 1
ATOM 1125 C C . LEU A 1 145 ? -10.381 -4.218 28.146 1.00 92.88 145 LEU A C 1
ATOM 1127 O O . LEU A 1 145 ? -10.069 -5.258 28.733 1.00 92.88 145 LEU A O 1
ATOM 1131 N N . PRO A 1 146 ? -10.911 -3.158 28.786 1.00 93.81 146 PRO A N 1
ATOM 1132 C CA . PRO A 1 146 ? -11.146 -1.820 28.232 1.00 93.81 146 PRO A CA 1
ATOM 1133 C C . PRO A 1 146 ? -9.831 -1.078 27.922 1.00 93.81 146 PRO A C 1
ATOM 1135 O O . PRO A 1 146 ? -8.779 -1.376 28.493 1.00 93.81 146 PRO A O 1
ATOM 1138 N N . ARG A 1 147 ? -9.863 -0.103 27.004 1.00 92.50 147 ARG A N 1
ATOM 1139 C CA . ARG A 1 147 ? -8.675 0.711 26.676 1.00 92.50 147 ARG A CA 1
ATOM 1140 C C . ARG A 1 147 ? -8.346 1.681 27.805 1.00 92.50 147 ARG A C 1
ATOM 1142 O O . ARG A 1 147 ? -9.223 2.400 28.276 1.00 92.50 147 ARG A O 1
ATOM 1149 N N . THR A 1 148 ? -7.062 1.795 28.144 1.00 90.25 148 THR A N 1
ATOM 1150 C CA . THR A 1 148 ? -6.592 2.753 29.163 1.00 90.25 148 THR A CA 1
ATOM 1151 C C . THR A 1 148 ? -6.460 4.177 28.629 1.00 90.25 148 THR A C 1
ATOM 1153 O O . THR A 1 148 ? -6.613 5.132 29.383 1.00 90.25 148 THR A O 1
ATOM 1156 N N . LEU A 1 149 ? -6.157 4.334 27.337 1.00 90.50 149 LEU A N 1
ATOM 1157 C CA . LEU A 1 149 ? -5.993 5.635 26.686 1.00 90.50 149 LEU A CA 1
ATOM 1158 C C . LEU A 1 149 ? -7.279 6.019 25.949 1.00 90.50 149 LEU A C 1
ATOM 1160 O O . LEU A 1 149 ? -7.531 5.534 24.847 1.00 90.50 149 LEU A O 1
ATOM 1164 N N . LYS A 1 150 ? -8.085 6.893 26.555 1.00 91.75 150 LYS A N 1
ATOM 1165 C CA . LYS A 1 150 ? -9.311 7.464 25.977 1.00 91.75 150 LYS A CA 1
ATOM 1166 C C . LYS A 1 150 ? -9.462 8.921 26.401 1.00 91.75 150 LYS A C 1
ATOM 1168 O O . LYS A 1 150 ? -8.939 9.324 27.437 1.00 91.75 150 LYS A O 1
ATOM 1173 N N . MET A 1 151 ? -10.231 9.687 25.639 1.00 91.31 151 MET A N 1
ATOM 1174 C CA . MET A 1 151 ? -10.614 11.052 25.992 1.00 91.31 151 MET A CA 1
ATOM 1175 C C . MET A 1 151 ? -12.078 11.270 25.662 1.00 91.31 151 MET A C 1
ATOM 1177 O O . MET A 1 151 ? -12.512 11.019 24.540 1.00 91.31 151 MET A O 1
ATOM 1181 N N . GLN A 1 152 ? -12.822 11.760 26.649 1.00 88.94 152 GLN A N 1
ATOM 1182 C CA . GLN A 1 152 ? -14.185 12.222 26.438 1.00 88.94 152 GLN A CA 1
ATOM 1183 C C . GLN A 1 152 ? -14.125 13.588 25.767 1.00 88.94 152 GLN A C 1
ATOM 1185 O O . GLN A 1 152 ? -13.582 14.540 26.323 1.00 88.94 152 GLN A O 1
ATOM 1190 N N . LEU A 1 153 ? -14.653 13.647 24.552 1.00 89.69 153 LEU A N 1
ATOM 1191 C CA . LEU A 1 153 ? -14.701 14.850 23.733 1.00 89.69 153 LEU A CA 1
ATOM 1192 C C . LEU A 1 153 ? -16.155 15.329 23.633 1.00 89.69 153 LEU A C 1
ATOM 1194 O O . LEU A 1 153 ? -17.048 14.494 23.463 1.00 89.69 153 LEU A O 1
ATOM 1198 N N . PRO A 1 154 ? -16.410 16.646 23.712 1.00 88.75 154 PRO A N 1
ATOM 1199 C CA . PRO A 1 154 ? -17.712 17.213 23.374 1.00 88.75 154 PRO A CA 1
ATOM 1200 C C . PRO A 1 154 ? -18.113 16.867 21.936 1.00 88.75 154 PRO A C 1
ATOM 1202 O O . PRO A 1 154 ? -17.250 16.691 21.079 1.00 88.75 154 PRO A O 1
ATOM 1205 N N . GLU A 1 155 ? -19.409 16.839 21.631 1.00 85.75 155 GLU A N 1
ATOM 1206 C CA . GLU A 1 155 ? -19.870 16.668 20.242 1.00 85.75 155 GLU A CA 1
ATOM 1207 C C . GLU A 1 155 ? -19.504 17.869 19.352 1.00 85.75 155 GLU A C 1
ATOM 1209 O O . GLU A 1 155 ? -19.263 17.714 18.156 1.00 85.75 155 GLU A O 1
ATOM 1214 N N . ASP A 1 156 ? -19.419 19.062 19.943 1.00 87.81 156 ASP A N 1
ATOM 1215 C CA . ASP A 1 156 ? -19.021 20.292 19.263 1.00 87.81 156 ASP A CA 1
ATOM 1216 C C . ASP A 1 156 ? -17.491 20.417 19.191 1.00 87.81 156 ASP A C 1
ATOM 1218 O O . ASP A 1 156 ? -16.815 20.643 20.199 1.00 87.81 156 ASP A O 1
ATOM 1222 N N . SER A 1 157 ? -16.943 20.317 17.975 1.00 82.81 157 SER A N 1
ATOM 1223 C CA . SER A 1 157 ? -15.501 20.402 17.727 1.00 82.81 157 SER A CA 1
ATOM 1224 C C . SER A 1 157 ? -14.888 21.761 18.061 1.00 82.81 157 SER A C 1
ATOM 1226 O O . SER A 1 157 ? -13.684 21.837 18.303 1.00 82.81 157 SER A O 1
ATOM 1228 N N . ALA A 1 158 ? -15.682 22.838 18.098 1.00 85.62 158 ALA A N 1
ATOM 1229 C CA . ALA A 1 158 ? -15.190 24.159 18.492 1.00 85.62 158 ALA A CA 1
ATOM 1230 C C . ALA A 1 158 ? -14.777 24.214 19.973 1.00 85.62 158 ALA A C 1
ATOM 1232 O O . ALA A 1 158 ? -14.018 25.095 20.371 1.00 85.62 158 ALA A O 1
ATOM 1233 N N . GLN A 1 159 ? -15.258 23.265 20.781 1.00 87.12 159 GLN A N 1
ATOM 1234 C CA . GLN A 1 159 ? -14.980 23.170 22.215 1.00 87.12 159 GLN A CA 1
ATOM 1235 C C . GLN A 1 159 ? -13.811 22.231 22.532 1.00 87.12 159 GLN A C 1
ATOM 1237 O O . GLN A 1 159 ? -13.491 22.014 23.700 1.00 87.12 159 GLN A O 1
ATOM 1242 N N . TRP A 1 160 ? -13.186 21.632 21.516 1.00 89.38 160 TRP A N 1
ATOM 1243 C CA . TRP A 1 160 ? -12.085 20.701 21.721 1.00 89.38 160 TRP A CA 1
ATOM 1244 C C . TRP A 1 160 ? -10.799 21.439 22.076 1.00 89.38 160 TRP A C 1
ATOM 1246 O O . TRP A 1 160 ? -10.362 22.341 21.359 1.00 89.38 160 TRP A O 1
ATOM 1256 N N . ASP A 1 161 ? -10.142 20.980 23.138 1.00 88.25 161 ASP A N 1
ATOM 1257 C CA . ASP A 1 161 ? -8.752 21.329 23.408 1.00 88.25 161 ASP A CA 1
ATOM 1258 C C . ASP A 1 161 ? -7.851 20.624 22.381 1.00 88.25 161 ASP A C 1
ATOM 1260 O O . ASP A 1 161 ? -7.535 19.439 22.502 1.00 88.25 161 ASP A O 1
ATOM 1264 N N . GLN A 1 162 ? -7.454 21.368 21.348 1.00 84.56 162 GLN A N 1
ATOM 1265 C CA . GLN A 1 162 ? -6.654 20.853 20.235 1.00 84.56 162 GLN A CA 1
ATOM 1266 C C . GLN A 1 162 ? -5.289 20.319 20.691 1.00 84.56 162 GLN A C 1
ATOM 1268 O O . GLN A 1 162 ? -4.817 19.315 20.159 1.00 84.56 162 GLN A O 1
ATOM 1273 N N . GLU A 1 163 ? -4.662 20.935 21.698 1.00 80.75 163 GLU A N 1
ATOM 1274 C CA . GLU A 1 163 ? -3.364 20.479 22.202 1.00 80.75 163 GLU A CA 1
ATOM 1275 C C . GLU A 1 163 ? -3.511 19.138 22.931 1.00 80.75 163 GLU A C 1
ATOM 1277 O O . GLU A 1 163 ? -2.716 18.213 22.727 1.00 80.75 163 GLU A O 1
ATOM 1282 N N . ALA A 1 164 ? -4.559 18.992 23.748 1.00 84.81 164 ALA A N 1
ATOM 1283 C CA . ALA A 1 164 ? -4.877 17.722 24.390 1.00 84.81 164 ALA A CA 1
ATOM 1284 C C . ALA A 1 164 ? -5.214 16.621 23.373 1.00 84.81 164 ALA A C 1
ATOM 1286 O O . ALA A 1 164 ? -4.702 15.506 23.512 1.00 84.81 164 ALA A O 1
ATOM 1287 N N . VAL A 1 165 ? -5.994 16.940 22.332 1.00 87.69 165 VAL A N 1
ATOM 1288 C CA . VAL A 1 165 ? -6.333 16.012 21.240 1.00 87.69 165 VAL A CA 1
ATOM 1289 C C . VAL A 1 165 ? -5.071 15.516 20.537 1.00 87.69 165 VAL A C 1
ATOM 1291 O O . VAL A 1 165 ? -4.844 14.308 20.489 1.00 87.69 165 VAL A O 1
ATOM 1294 N N . MET A 1 166 ? -4.211 16.425 20.065 1.00 85.56 166 MET A N 1
ATOM 1295 C CA . MET A 1 166 ? -2.978 16.069 19.349 1.00 85.56 166 MET A CA 1
ATOM 1296 C C . MET A 1 166 ? -2.009 15.255 20.217 1.00 85.56 166 MET A C 1
ATOM 1298 O O . MET A 1 166 ? -1.323 14.349 19.735 1.00 85.56 166 MET A O 1
ATOM 1302 N N . ARG A 1 167 ? -1.932 15.565 21.515 1.00 86.38 167 ARG A N 1
ATOM 1303 C CA . ARG A 1 167 ? -1.107 14.814 22.467 1.00 86.38 167 ARG A CA 1
ATOM 1304 C C . ARG A 1 167 ? -1.627 13.392 22.662 1.00 86.38 167 ARG A C 1
ATOM 1306 O O . ARG A 1 167 ? -0.822 12.462 22.632 1.00 86.38 167 ARG A O 1
ATOM 1313 N N . LEU A 1 168 ? -2.936 13.211 22.844 1.00 89.38 168 LEU A N 1
ATOM 1314 C CA . LEU A 1 168 ? -3.506 11.872 22.981 1.00 89.38 168 LEU A CA 1
ATOM 1315 C C . LEU A 1 168 ? -3.400 11.086 21.672 1.00 89.38 168 LEU A C 1
ATOM 1317 O O . LEU A 1 168 ? -3.060 9.909 21.710 1.00 89.38 168 LEU A O 1
ATOM 1321 N N . GLU A 1 169 ? -3.636 11.718 20.522 1.00 89.75 169 GLU A N 1
ATOM 1322 C CA . GLU A 1 169 ? -3.451 11.091 19.210 1.00 89.75 169 GLU A CA 1
ATOM 1323 C C . GLU A 1 169 ? -2.053 10.475 19.089 1.00 89.75 169 GLU A C 1
ATOM 1325 O O . GLU A 1 169 ? -1.915 9.298 18.761 1.00 89.75 169 GLU A O 1
ATOM 1330 N N . ARG A 1 170 ? -1.014 11.231 19.460 1.00 87.06 170 ARG A N 1
ATOM 1331 C CA . ARG A 1 170 ? 0.369 10.740 19.475 1.00 87.06 170 ARG A CA 1
ATOM 1332 C C . ARG A 1 170 ? 0.547 9.523 20.381 1.00 87.06 170 ARG A C 1
ATOM 1334 O O . ARG A 1 170 ? 1.107 8.524 19.941 1.00 87.06 170 ARG A O 1
ATOM 1341 N N . GLN A 1 171 ? 0.036 9.586 21.611 1.00 89.50 171 GLN A N 1
ATOM 1342 C CA . GLN A 1 171 ? 0.107 8.467 22.558 1.00 89.50 171 GLN A CA 1
ATOM 1343 C C . GLN A 1 171 ? -0.616 7.223 22.026 1.00 89.50 171 GLN A C 1
ATOM 1345 O O . GLN A 1 171 ? -0.136 6.104 22.193 1.00 89.50 171 GLN A O 1
ATOM 1350 N N . LEU A 1 172 ? -1.760 7.404 21.360 1.00 91.44 172 LEU A N 1
ATOM 1351 C CA . LEU A 1 172 ? -2.514 6.317 20.740 1.00 91.44 172 LEU A CA 1
ATOM 1352 C C . LEU A 1 172 ? -1.738 5.677 19.586 1.00 91.44 172 LEU A C 1
ATOM 1354 O O . LEU A 1 172 ? -1.693 4.448 19.499 1.00 91.44 172 LEU A O 1
ATOM 1358 N N . LEU A 1 173 ? -1.118 6.488 18.727 1.00 89.75 173 LEU A N 1
ATOM 1359 C CA . LEU A 1 173 ? -0.284 6.022 17.619 1.00 89.75 173 LEU A CA 1
ATOM 1360 C C . LEU A 1 173 ? 0.942 5.251 18.124 1.00 89.75 173 LEU A C 1
ATOM 1362 O O . LEU A 1 173 ? 1.236 4.168 17.622 1.00 89.75 173 LEU A O 1
ATOM 1366 N N . GLU A 1 174 ? 1.642 5.780 19.129 1.00 86.75 174 GLU A N 1
ATOM 1367 C CA . GLU A 1 174 ? 2.793 5.124 19.762 1.00 86.75 174 GLU A CA 1
ATOM 1368 C C . GLU A 1 174 ? 2.391 3.778 20.374 1.00 86.75 174 GLU A C 1
ATOM 1370 O O . GLU A 1 174 ? 2.943 2.741 20.005 1.00 86.75 174 GLU A O 1
ATOM 1375 N N . ALA A 1 175 ? 1.345 3.763 21.203 1.00 87.06 175 ALA A N 1
ATOM 1376 C CA . ALA A 1 175 ? 0.880 2.548 21.863 1.00 87.06 175 ALA A CA 1
ATOM 1377 C C . ALA A 1 175 ? 0.369 1.486 20.866 1.00 87.06 175 ALA A C 1
ATOM 1379 O O . ALA A 1 175 ? 0.572 0.288 21.068 1.00 87.06 175 ALA A O 1
ATOM 1380 N N . SER A 1 176 ? -0.275 1.906 19.771 1.00 87.56 176 SER A N 1
ATOM 1381 C CA . SER A 1 176 ? -0.724 0.993 18.707 1.00 87.56 176 SER A CA 1
ATOM 1382 C C . SER A 1 176 ? 0.461 0.364 17.971 1.00 87.5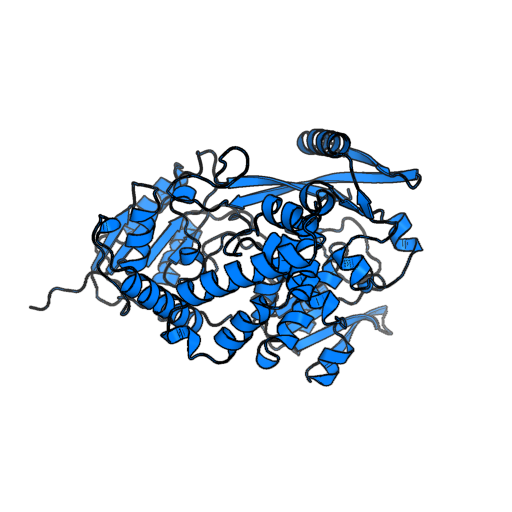6 176 SER A C 1
ATOM 1384 O O . SER A 1 176 ? 0.467 -0.842 17.714 1.00 87.56 176 SER A O 1
ATOM 1386 N N . ARG A 1 177 ? 1.497 1.158 17.662 1.00 83.50 177 ARG A N 1
ATOM 1387 C CA . ARG A 1 177 ? 2.733 0.678 17.021 1.00 83.50 177 ARG A CA 1
ATOM 1388 C C . ARG A 1 177 ? 3.478 -0.334 17.886 1.00 83.50 177 ARG A C 1
ATOM 1390 O O . ARG A 1 177 ? 4.001 -1.302 17.343 1.00 83.50 177 ARG A O 1
ATOM 1397 N N . GLU A 1 178 ? 3.507 -0.129 19.200 1.00 82.44 178 GLU A N 1
ATOM 1398 C CA . GLU A 1 178 ? 4.115 -1.071 20.145 1.00 82.44 178 GLU A CA 1
ATOM 1399 C C . GLU A 1 178 ? 3.353 -2.404 20.198 1.00 82.44 178 GLU A C 1
ATOM 1401 O O . GLU A 1 178 ? 3.968 -3.466 20.114 1.00 82.44 178 GLU A O 1
ATOM 1406 N N . ARG A 1 179 ? 2.013 -2.369 20.274 1.00 80.94 179 ARG A N 1
ATOM 1407 C CA . ARG A 1 179 ? 1.179 -3.583 20.375 1.00 80.94 179 ARG A CA 1
ATOM 1408 C C . ARG A 1 179 ? 1.133 -4.412 19.098 1.00 80.94 179 ARG A C 1
ATOM 1410 O O . ARG A 1 179 ? 1.098 -5.637 19.169 1.00 80.94 179 ARG A O 1
ATOM 1417 N N . CYS A 1 180 ? 1.131 -3.764 17.937 1.00 72.50 180 CYS A N 1
ATOM 1418 C CA . CYS A 1 180 ? 1.148 -4.448 16.643 1.00 72.50 180 CYS A CA 1
ATOM 1419 C C . CYS A 1 180 ? 2.513 -4.360 15.964 1.00 72.50 180 CYS A C 1
ATOM 1421 O O . CYS A 1 180 ? 2.572 -4.280 14.731 1.00 72.50 180 CYS A O 1
ATOM 1423 N N . ALA A 1 181 ? 3.601 -4.357 16.744 1.00 64.12 181 ALA A N 1
ATOM 1424 C CA . ALA A 1 181 ? 4.949 -4.430 16.201 1.00 64.12 181 ALA A CA 1
ATOM 1425 C C . ALA A 1 181 ? 4.998 -5.520 15.115 1.00 64.12 181 ALA A C 1
ATOM 1427 O O . ALA A 1 181 ? 4.577 -6.659 15.332 1.00 64.12 181 ALA A O 1
ATOM 1428 N N . ARG A 1 182 ? 5.398 -5.102 13.906 1.00 59.75 182 ARG A N 1
ATOM 1429 C CA . ARG A 1 182 ? 5.237 -5.835 12.642 1.00 59.75 182 ARG A CA 1
ATOM 1430 C C . ARG A 1 182 ? 5.590 -7.316 12.800 1.00 59.75 182 ARG A C 1
ATOM 1432 O O . ARG A 1 182 ? 6.679 -7.659 13.254 1.00 59.75 182 ARG A O 1
ATOM 1439 N N . GLN A 1 183 ? 4.668 -8.189 12.394 1.00 57.12 183 GLN A N 1
ATOM 1440 C CA . GLN A 1 183 ? 4.912 -9.629 12.393 1.00 57.12 183 GLN A CA 1
ATOM 1441 C C . GLN A 1 183 ? 6.075 -9.966 11.443 1.00 57.12 183 GLN A C 1
ATOM 1443 O O . GLN A 1 183 ? 6.053 -9.493 10.298 1.00 57.12 183 GLN A O 1
ATOM 1448 N N . PRO A 1 184 ? 7.053 -10.781 11.885 1.00 64.38 184 PRO A N 1
ATOM 1449 C CA . PRO A 1 184 ? 8.285 -11.092 11.161 1.00 64.38 184 PRO A CA 1
ATOM 1450 C C . PRO A 1 184 ? 8.019 -12.029 9.972 1.00 64.38 184 PRO A C 1
ATOM 1452 O O . PRO A 1 184 ? 8.395 -13.198 9.976 1.00 64.38 184 PRO A O 1
ATOM 1455 N N . GLY A 1 185 ? 7.357 -11.502 8.945 1.00 82.88 185 GLY A N 1
ATOM 1456 C CA . GLY A 1 185 ? 7.156 -12.176 7.669 1.00 82.88 185 GLY A CA 1
ATOM 1457 C C . GLY A 1 185 ? 8.370 -12.048 6.756 1.00 82.88 185 GLY A C 1
ATOM 1458 O O . GLY A 1 185 ? 9.277 -11.244 6.990 1.00 82.88 185 GLY A O 1
ATOM 1459 N N . VAL A 1 186 ? 8.377 -12.833 5.688 1.00 92.12 186 VAL A N 1
ATOM 1460 C CA . VAL A 1 186 ? 9.378 -12.746 4.621 1.00 92.12 186 VAL A CA 1
ATOM 1461 C C . VAL A 1 186 ? 8.697 -12.257 3.360 1.00 92.12 186 VAL A C 1
ATOM 1463 O O . VAL A 1 186 ? 7.620 -12.742 3.039 1.00 92.12 186 VAL A O 1
ATOM 1466 N N . PHE A 1 187 ? 9.312 -11.330 2.633 1.00 93.25 187 PHE A N 1
ATOM 1467 C CA . PHE A 1 187 ? 8.822 -10.914 1.323 1.00 93.25 187 PHE A CA 1
ATOM 1468 C C . PHE A 1 187 ? 9.664 -11.540 0.210 1.00 93.25 187 PHE A C 1
ATOM 1470 O O . PHE A 1 187 ? 10.891 -11.517 0.292 1.00 93.25 187 PHE A O 1
ATOM 1477 N N . VAL A 1 188 ? 9.023 -12.087 -0.824 1.00 94.62 188 VAL A N 1
ATOM 1478 C CA . VAL A 1 188 ? 9.686 -12.636 -2.015 1.00 94.62 188 VAL A CA 1
ATOM 1479 C C . VAL A 1 188 ? 9.376 -11.747 -3.213 1.00 94.62 188 VAL A C 1
ATOM 1481 O O . VAL A 1 188 ? 8.240 -11.696 -3.683 1.00 94.62 188 VAL A O 1
ATOM 1484 N N . SER A 1 189 ? 10.406 -11.079 -3.724 1.00 94.50 189 SER A N 1
ATOM 1485 C CA . SER A 1 189 ? 10.368 -10.354 -4.986 1.00 94.50 189 SER A CA 1
ATOM 1486 C C . SER A 1 189 ? 10.756 -11.254 -6.155 1.00 94.50 189 SER A C 1
ATOM 1488 O O . SER A 1 189 ? 11.696 -12.051 -6.086 1.00 94.50 189 SER A O 1
ATOM 1490 N N . TYR A 1 190 ? 10.013 -11.122 -7.248 1.00 92.69 190 TYR A N 1
ATOM 1491 C CA . TYR A 1 190 ? 10.155 -11.921 -8.453 1.00 92.69 190 TYR A CA 1
ATOM 1492 C C . TYR A 1 190 ? 9.509 -11.194 -9.638 1.00 92.69 190 TYR A C 1
ATOM 1494 O O . TYR A 1 190 ? 8.775 -10.221 -9.473 1.00 92.69 190 TYR A O 1
ATOM 1502 N N . LEU A 1 191 ? 9.749 -11.682 -10.856 1.00 87.81 191 LEU A N 1
ATOM 1503 C CA . LEU A 1 191 ? 9.002 -11.210 -12.022 1.00 87.81 191 LEU A CA 1
ATOM 1504 C C . LEU A 1 191 ? 7.766 -12.072 -12.239 1.00 87.81 191 LEU A C 1
ATOM 1506 O O . LEU A 1 191 ? 7.887 -13.287 -12.377 1.00 87.81 191 LEU A O 1
ATOM 1510 N N . SER A 1 192 ? 6.606 -11.423 -12.353 1.00 85.94 192 SER A N 1
ATOM 1511 C CA . SER A 1 192 ? 5.272 -12.026 -12.460 1.00 85.94 192 SER A CA 1
ATOM 1512 C C . SER A 1 192 ? 5.199 -13.273 -13.344 1.00 85.94 192 SER A C 1
ATOM 1514 O O . SER A 1 192 ? 4.595 -14.262 -12.946 1.00 85.94 192 SER A O 1
ATOM 1516 N N . ARG A 1 193 ? 5.864 -13.279 -14.507 1.00 82.69 193 ARG A N 1
ATOM 1517 C CA . ARG A 1 193 ? 5.858 -14.419 -15.442 1.00 82.69 193 ARG A CA 1
ATOM 1518 C C . ARG A 1 193 ? 6.463 -15.717 -14.895 1.00 82.69 193 ARG A C 1
ATOM 1520 O O . ARG A 1 193 ? 6.199 -16.772 -15.454 1.00 82.69 193 ARG A O 1
ATOM 1527 N N . TYR A 1 194 ? 7.265 -15.646 -13.834 1.00 89.00 194 TYR A N 1
ATOM 1528 C CA . TYR A 1 194 ? 7.801 -16.814 -13.133 1.00 89.00 194 TYR A CA 1
ATOM 1529 C C . TYR A 1 194 ? 6.898 -17.286 -11.985 1.00 89.00 194 TYR A C 1
ATOM 1531 O O . TYR A 1 194 ? 7.290 -18.180 -11.246 1.00 89.00 194 TYR A O 1
ATOM 1539 N N . SER A 1 195 ? 5.695 -16.728 -11.824 1.00 88.19 195 SER A N 1
ATOM 1540 C CA . SER A 1 195 ? 4.649 -17.322 -10.985 1.00 88.19 195 SER A CA 1
ATOM 1541 C C . SER A 1 195 ? 3.774 -18.265 -11.801 1.00 88.19 195 SER A C 1
ATOM 1543 O O . SER A 1 195 ? 3.427 -17.987 -12.957 1.00 88.19 195 SER A O 1
ATOM 1545 N N . ARG A 1 196 ? 3.334 -19.355 -11.163 1.00 86.25 196 ARG A N 1
ATOM 1546 C CA . ARG A 1 196 ? 2.312 -20.255 -11.729 1.00 86.25 196 ARG A CA 1
ATOM 1547 C C . ARG A 1 196 ? 1.000 -19.538 -12.049 1.00 86.25 196 ARG A C 1
ATOM 1549 O O . ARG A 1 196 ? 0.241 -20.004 -12.885 1.00 86.25 196 ARG A O 1
ATOM 1556 N N . ARG A 1 197 ? 0.725 -18.407 -11.392 1.00 78.94 197 ARG A N 1
ATOM 1557 C CA . ARG A 1 197 ? -0.510 -17.630 -11.576 1.00 78.94 197 ARG A C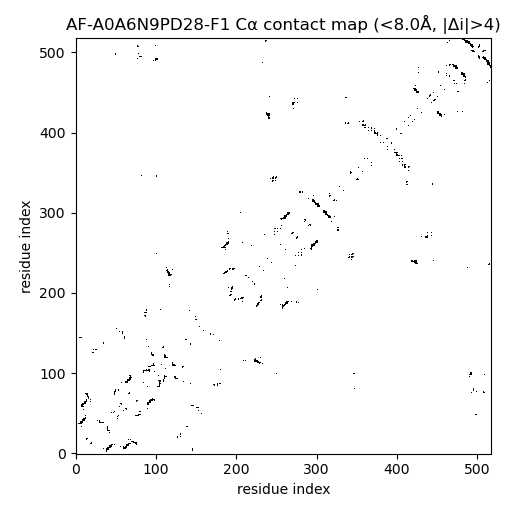A 1
ATOM 1558 C C . ARG A 1 197 ? -0.516 -16.801 -12.860 1.00 78.94 197 ARG A C 1
ATOM 1560 O O . ARG A 1 197 ? -1.586 -16.491 -13.364 1.00 78.94 197 ARG A O 1
ATOM 1567 N N . ALA A 1 198 ? 0.655 -16.435 -13.381 1.00 75.81 198 ALA A N 1
ATOM 1568 C CA . ALA A 1 198 ? 0.768 -15.656 -14.616 1.00 75.81 198 ALA A CA 1
ATOM 1569 C C . ALA A 1 198 ? 0.906 -16.518 -15.879 1.00 75.81 198 ALA A C 1
ATOM 1571 O O . ALA A 1 198 ? 0.747 -16.008 -16.985 1.00 75.81 198 ALA A O 1
ATOM 1572 N N . SER A 1 199 ? 1.291 -17.788 -15.742 1.00 61.44 199 SER A N 1
ATOM 1573 C CA . SER A 1 199 ? 1.817 -18.586 -16.850 1.00 61.44 199 SER A CA 1
ATOM 1574 C C . SER A 1 199 ? 0.792 -19.579 -17.402 1.00 61.44 199 SER A C 1
ATOM 1576 O O . SER A 1 199 ? 0.278 -20.437 -16.693 1.00 61.44 199 SER A O 1
ATOM 1578 N N . GLY A 1 200 ? 0.548 -19.487 -18.714 1.00 54.50 200 GLY A N 1
ATOM 1579 C CA . GLY A 1 200 ? -0.019 -20.570 -19.527 1.00 54.50 200 GLY A CA 1
ATOM 1580 C C . GLY A 1 200 ? 1.047 -21.436 -20.223 1.00 54.50 200 GLY A C 1
ATOM 1581 O O . GLY A 1 200 ? 0.693 -22.382 -20.919 1.00 54.50 200 GLY A O 1
ATOM 1582 N N . GLU A 1 201 ? 2.341 -21.122 -20.057 1.00 54.12 201 GLU A N 1
ATOM 1583 C CA . GLU A 1 201 ? 3.470 -21.748 -20.767 1.00 54.12 201 GLU A CA 1
ATOM 1584 C C . GLU A 1 201 ? 4.688 -21.999 -19.854 1.00 54.12 201 GLU A C 1
ATOM 1586 O O . GLU A 1 201 ? 4.827 -21.404 -18.783 1.00 54.12 201 GLU A O 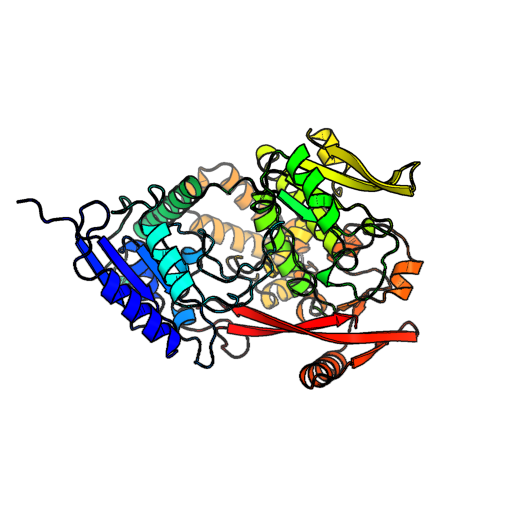1
ATOM 1591 N N . ALA A 1 202 ? 5.598 -22.876 -20.296 1.00 62.00 202 ALA A N 1
ATOM 1592 C CA . ALA A 1 202 ? 6.846 -23.190 -19.603 1.00 62.00 202 ALA A CA 1
ATOM 1593 C C . ALA A 1 202 ? 7.848 -22.023 -19.687 1.00 62.00 202 ALA A C 1
ATOM 1595 O O . ALA A 1 202 ? 8.245 -21.601 -20.768 1.00 62.00 202 ALA A O 1
ATOM 1596 N N . THR A 1 203 ? 8.320 -21.540 -18.537 1.00 71.75 203 THR A N 1
ATOM 1597 C CA . THR A 1 203 ? 9.199 -20.357 -18.437 1.00 71.75 203 THR A CA 1
ATOM 1598 C C . THR A 1 203 ? 10.681 -20.661 -18.695 1.00 71.75 203 THR A C 1
ATOM 1600 O O . THR A 1 203 ? 11.505 -19.750 -18.713 1.00 71.75 203 THR A O 1
ATOM 1603 N N . GLY A 1 204 ? 11.046 -21.940 -18.842 1.00 84.44 204 GLY A N 1
ATOM 1604 C CA . GLY A 1 204 ? 12.440 -22.396 -18.872 1.00 84.44 204 GLY A CA 1
ATOM 1605 C C . GLY A 1 204 ? 13.145 -22.379 -17.505 1.00 84.44 204 GLY A C 1
ATOM 1606 O O . GLY A 1 204 ? 14.299 -22.794 -17.427 1.00 84.44 204 GLY A O 1
ATOM 1607 N N . PHE A 1 205 ? 12.453 -21.956 -16.442 1.00 89.31 205 PHE A N 1
ATOM 1608 C CA . PHE A 1 205 ? 12.923 -21.848 -15.057 1.00 89.31 205 PHE A CA 1
ATOM 1609 C C . PHE A 1 205 ? 11.879 -22.465 -14.098 1.00 89.31 205 PHE A C 1
ATOM 1611 O O . PHE A 1 205 ? 10.732 -22.663 -14.503 1.00 89.31 205 PHE A O 1
ATOM 1618 N N . PRO A 1 206 ? 12.233 -22.816 -12.846 1.00 91.62 206 PRO A N 1
ATOM 1619 C CA . PRO A 1 206 ? 11.233 -23.217 -11.857 1.00 91.62 206 PRO A CA 1
ATOM 1620 C C . PRO A 1 206 ? 10.333 -22.024 -11.514 1.00 91.62 206 PRO A C 1
ATOM 1622 O O . PRO A 1 206 ? 10.708 -20.873 -11.736 1.00 91.62 206 PRO A O 1
ATOM 1625 N N . PHE A 1 207 ? 9.150 -22.278 -10.970 1.00 92.44 207 PHE A N 1
ATOM 1626 C CA . PHE A 1 207 ? 8.281 -21.191 -10.540 1.00 92.44 207 PHE A CA 1
ATOM 1627 C C . PHE A 1 207 ? 8.773 -20.591 -9.219 1.00 92.44 207 PHE A C 1
ATOM 1629 O O . PHE A 1 207 ? 9.446 -21.256 -8.429 1.00 92.44 207 PHE A O 1
ATOM 1636 N N . VAL A 1 208 ? 8.425 -19.333 -8.945 1.00 92.69 208 VAL A N 1
ATOM 1637 C CA . VAL A 1 208 ? 8.763 -18.683 -7.669 1.00 92.69 208 VAL A CA 1
ATOM 1638 C C . VAL A 1 208 ? 8.155 -19.443 -6.490 1.00 92.69 208 VAL A C 1
ATOM 1640 O O . VAL A 1 208 ? 8.776 -19.544 -5.440 1.00 92.69 208 VAL A O 1
ATOM 1643 N N . GLU A 1 209 ? 6.980 -20.052 -6.659 1.00 92.62 209 GLU A N 1
ATOM 1644 C CA . GLU A 1 209 ? 6.340 -20.822 -5.594 1.00 92.62 209 GLU A CA 1
ATOM 1645 C C . GLU A 1 209 ? 7.118 -22.102 -5.227 1.00 92.62 209 GLU A C 1
ATOM 1647 O O . GLU A 1 209 ? 6.967 -22.599 -4.111 1.00 92.62 209 GLU A O 1
ATOM 1652 N N . ASP A 1 210 ? 7.986 -22.615 -6.113 1.00 92.62 210 ASP A N 1
ATOM 1653 C CA . ASP A 1 210 ? 8.900 -23.733 -5.814 1.00 92.62 210 ASP A CA 1
ATOM 1654 C C . ASP A 1 210 ? 10.019 -23.324 -4.828 1.00 92.62 210 ASP A C 1
ATOM 1656 O O . ASP A 1 210 ? 10.608 -24.172 -4.158 1.00 92.62 210 ASP A O 1
ATOM 1660 N N . LEU A 1 211 ? 10.294 -22.020 -4.690 1.00 95.06 211 LEU A N 1
ATOM 1661 C CA . LEU A 1 211 ? 11.318 -21.478 -3.789 1.00 95.06 211 LEU A CA 1
ATOM 1662 C C . LEU A 1 211 ? 10.856 -21.447 -2.318 1.00 95.06 211 LEU A C 1
ATOM 1664 O O . LEU A 1 211 ? 11.680 -21.336 -1.410 1.00 95.06 211 LEU A O 1
ATOM 1668 N N . PHE A 1 212 ? 9.551 -21.539 -2.042 1.00 95.19 212 PHE A N 1
ATOM 1669 C CA . PHE A 1 212 ? 9.003 -21.265 -0.706 1.00 95.19 212 PHE A CA 1
ATOM 1670 C C . PHE A 1 212 ? 9.444 -22.261 0.372 1.00 95.19 212 PHE A C 1
ATOM 1672 O O . PHE A 1 212 ? 9.546 -21.881 1.538 1.00 95.19 212 PHE A O 1
ATOM 1679 N N . ASP A 1 213 ? 9.744 -23.510 0.010 1.00 94.12 213 ASP A N 1
ATOM 1680 C CA . ASP A 1 213 ? 10.351 -24.476 0.937 1.00 94.12 213 ASP A CA 1
ATOM 1681 C C . ASP A 1 213 ? 11.735 -24.021 1.405 1.00 94.12 213 ASP A C 1
ATOM 1683 O O . ASP A 1 213 ? 12.041 -24.044 2.599 1.00 94.12 213 ASP A O 1
ATOM 1687 N N . GLU A 1 214 ? 12.551 -23.536 0.473 1.00 95.44 214 GLU A N 1
ATOM 1688 C CA . GLU A 1 214 ? 13.897 -23.053 0.762 1.00 95.44 214 GLU A CA 1
ATOM 1689 C C . GLU A 1 214 ? 13.860 -21.765 1.594 1.00 95.44 214 GLU A C 1
ATOM 1691 O O . GLU A 1 214 ? 14.592 -21.642 2.576 1.00 95.44 214 GLU A O 1
ATOM 1696 N N . VAL A 1 215 ? 12.950 -20.840 1.271 1.00 96.38 215 VAL A N 1
ATOM 1697 C CA . VAL A 1 215 ? 12.724 -19.611 2.051 1.00 96.38 215 VAL A CA 1
ATOM 1698 C C . VAL A 1 215 ? 12.301 -19.944 3.478 1.00 96.38 215 VAL A C 1
ATOM 1700 O O . VAL A 1 215 ? 12.886 -19.427 4.430 1.00 96.38 215 VAL A O 1
ATOM 1703 N N . SER A 1 216 ? 11.311 -20.830 3.638 1.00 94.44 216 SER A N 1
ATOM 1704 C CA . SER A 1 216 ? 10.804 -21.246 4.949 1.00 94.44 216 SER A CA 1
ATOM 1705 C C . SER A 1 216 ? 11.922 -21.838 5.808 1.00 94.44 216 SER A C 1
ATOM 1707 O O . SER A 1 216 ? 12.084 -21.460 6.971 1.00 94.44 216 SER A O 1
ATOM 1709 N N . ARG A 1 217 ? 12.748 -22.699 5.201 1.00 94.75 217 ARG A N 1
ATOM 1710 C CA . ARG A 1 217 ? 13.893 -23.352 5.836 1.00 94.75 217 ARG A CA 1
ATOM 1711 C C . ARG A 1 217 ? 14.988 -22.362 6.239 1.00 94.75 217 ARG A C 1
ATOM 1713 O O . ARG A 1 217 ? 15.433 -22.390 7.381 1.00 94.75 217 ARG A O 1
ATOM 1720 N N . VAL A 1 218 ? 15.437 -21.505 5.321 1.00 94.31 218 VAL A N 1
ATOM 1721 C CA . VAL A 1 218 ? 16.584 -20.604 5.541 1.00 94.31 218 VAL A CA 1
ATOM 1722 C C . VAL A 1 218 ? 16.212 -19.426 6.437 1.00 94.31 218 VAL A C 1
ATOM 1724 O O . VAL A 1 218 ? 16.972 -19.071 7.332 1.00 94.31 218 VAL A O 1
ATOM 1727 N N . SER A 1 219 ? 15.037 -18.825 6.238 1.00 91.81 219 SER A N 1
ATOM 1728 C CA . SER A 1 219 ? 14.574 -17.705 7.067 1.00 91.81 219 SER A CA 1
ATOM 1729 C C . SER A 1 219 ? 13.917 -18.141 8.378 1.00 91.81 219 SER A C 1
ATOM 1731 O O . SER A 1 219 ? 13.593 -17.278 9.197 1.00 91.81 219 SER A O 1
ATOM 1733 N N . ALA A 1 220 ? 13.736 -19.449 8.600 1.00 91.44 220 ALA A N 1
ATOM 1734 C CA . ALA A 1 220 ? 13.057 -20.014 9.766 1.00 91.44 220 ALA A CA 1
ATOM 1735 C C . ALA A 1 220 ? 11.693 -19.343 10.013 1.00 91.44 220 ALA A C 1
ATOM 1737 O O . ALA A 1 220 ? 11.422 -18.829 11.100 1.00 91.44 220 ALA A O 1
ATOM 1738 N N . VAL A 1 221 ? 10.862 -19.301 8.967 1.00 90.38 221 VAL A N 1
ATOM 1739 C CA . VAL A 1 221 ? 9.480 -18.803 9.027 1.00 90.38 221 VAL A CA 1
ATOM 1740 C C . VAL A 1 221 ? 8.524 -19.836 8.432 1.00 90.38 221 VAL A C 1
ATOM 1742 O O . VAL A 1 221 ? 8.893 -20.512 7.469 1.00 90.38 221 VAL A O 1
ATOM 1745 N N . PRO A 1 222 ? 7.292 -19.981 8.944 1.00 90.94 222 PRO A N 1
ATOM 1746 C CA . PRO A 1 222 ? 6.276 -20.803 8.294 1.00 90.94 222 PRO A CA 1
ATOM 1747 C C . PRO A 1 222 ? 5.959 -20.296 6.881 1.00 90.94 222 PRO A C 1
ATOM 1749 O O . PRO A 1 222 ? 6.001 -19.094 6.626 1.00 90.94 222 PRO A O 1
ATOM 1752 N N . LYS A 1 223 ? 5.548 -21.187 5.967 1.00 90.69 223 LYS A N 1
ATOM 1753 C CA . LYS A 1 223 ? 5.136 -20.788 4.606 1.00 90.69 223 LYS A CA 1
ATOM 1754 C C . LYS A 1 223 ? 3.991 -19.766 4.582 1.00 90.69 223 LYS A C 1
ATOM 1756 O O . LYS A 1 223 ? 3.940 -18.943 3.675 1.00 90.69 223 LYS A O 1
ATOM 1761 N N . ALA A 1 224 ? 3.112 -19.789 5.585 1.00 86.94 224 ALA A N 1
ATOM 1762 C CA . ALA A 1 224 ? 2.030 -18.815 5.743 1.00 86.94 224 ALA A CA 1
ATOM 1763 C C . ALA A 1 224 ? 2.533 -17.374 5.981 1.00 86.94 224 ALA A C 1
ATOM 1765 O O . ALA A 1 224 ? 1.805 -16.422 5.735 1.00 86.94 224 ALA A O 1
ATOM 1766 N N . GLU A 1 225 ? 3.790 -17.205 6.405 1.00 88.06 225 GLU A N 1
ATOM 1767 C CA . GLU A 1 225 ? 4.428 -15.899 6.620 1.00 88.06 225 GLU A CA 1
ATOM 1768 C C . GLU A 1 225 ? 5.299 -15.449 5.436 1.00 88.06 225 GLU A C 1
ATOM 1770 O O . GLU A 1 225 ? 5.877 -14.358 5.463 1.00 88.06 225 GLU A O 1
ATOM 1775 N N . ILE A 1 226 ? 5.403 -16.272 4.386 1.00 91.81 226 ILE A N 1
ATOM 1776 C CA . ILE A 1 226 ? 6.065 -15.909 3.131 1.00 91.81 226 ILE A CA 1
ATOM 1777 C C . ILE A 1 226 ? 5.062 -15.147 2.280 1.00 91.81 226 ILE A C 1
ATOM 1779 O O . ILE A 1 226 ? 4.041 -15.700 1.892 1.00 91.81 226 ILE A O 1
ATOM 1783 N N . ARG A 1 227 ? 5.369 -13.893 1.980 1.00 89.19 227 ARG A N 1
ATOM 1784 C CA . ARG A 1 227 ? 4.506 -12.909 1.333 1.00 89.19 227 ARG A CA 1
ATOM 1785 C C . ARG A 1 227 ? 5.056 -12.560 -0.040 1.00 89.19 227 ARG A C 1
ATOM 1787 O O . ARG A 1 227 ? 6.258 -12.371 -0.198 1.00 89.19 227 ARG A O 1
ATOM 1794 N N . TYR A 1 228 ? 4.180 -12.436 -1.022 1.00 88.50 228 TYR A N 1
ATOM 1795 C CA . TYR A 1 228 ? 4.533 -11.958 -2.356 1.00 88.50 228 TYR A CA 1
ATOM 1796 C C . TYR A 1 228 ? 3.313 -11.315 -3.007 1.00 88.50 228 TYR A C 1
ATOM 1798 O O . TYR A 1 228 ? 2.170 -11.644 -2.673 1.00 88.50 228 TYR A O 1
ATOM 1806 N N . PHE A 1 229 ? 3.543 -10.395 -3.942 1.00 85.19 229 PHE A N 1
ATOM 1807 C CA . PHE A 1 229 ? 2.448 -9.837 -4.723 1.00 85.19 229 PHE A CA 1
ATOM 1808 C C . PHE A 1 229 ? 2.053 -10.804 -5.840 1.00 85.19 229 PHE A C 1
ATOM 1810 O O . PHE A 1 229 ? 2.899 -11.138 -6.675 1.00 85.19 229 PHE A O 1
ATOM 1817 N N . PRO A 1 230 ? 0.802 -11.287 -5.875 1.00 79.75 230 PRO A N 1
ATOM 1818 C CA . PRO A 1 230 ? 0.308 -12.054 -7.009 1.00 79.75 230 PRO A CA 1
ATOM 1819 C C . PRO A 1 230 ? 0.358 -11.246 -8.321 1.00 79.75 230 PRO A C 1
ATOM 1821 O O . PRO A 1 230 ? 0.172 -10.025 -8.304 1.00 79.75 230 PRO A O 1
ATOM 1824 N N . PRO A 1 231 ? 0.594 -11.907 -9.471 1.00 78.62 231 PRO A N 1
ATOM 1825 C CA . PRO A 1 231 ? 0.582 -11.247 -10.773 1.00 78.62 231 PRO A CA 1
ATOM 1826 C C . PRO A 1 231 ? -0.743 -10.525 -11.035 1.00 78.62 231 PRO A C 1
ATOM 1828 O O . PRO A 1 231 ? -1.802 -11.102 -10.817 1.00 78.62 231 PRO A O 1
ATOM 1831 N N . GLY A 1 232 ? -0.680 -9.286 -11.531 1.00 70.88 232 GLY A N 1
ATOM 1832 C CA . GLY A 1 232 ? -1.859 -8.505 -11.931 1.00 70.88 232 GLY A CA 1
ATOM 1833 C C . GLY A 1 232 ? -2.635 -7.822 -10.797 1.00 70.88 232 GLY A C 1
ATOM 1834 O O . GLY A 1 232 ? -3.550 -7.060 -11.088 1.00 70.88 232 GLY A O 1
ATOM 1835 N N . GLU A 1 233 ? -2.257 -8.029 -9.531 1.00 69.88 233 GLU A N 1
ATOM 1836 C CA . GLU A 1 233 ? -3.013 -7.505 -8.376 1.00 69.88 233 GLU A CA 1
ATOM 1837 C C . GLU A 1 233 ? -2.533 -6.121 -7.899 1.00 69.88 233 GLU A C 1
ATOM 1839 O O . GLU A 1 233 ? -3.270 -5.390 -7.238 1.00 69.88 233 GLU A O 1
ATOM 1844 N N . ILE A 1 234 ? -1.293 -5.738 -8.227 1.00 66.19 234 ILE A N 1
ATOM 1845 C CA . ILE A 1 234 ? -0.699 -4.444 -7.827 1.00 66.19 234 ILE A CA 1
ATOM 1846 C C . ILE A 1 234 ? 0.064 -3.758 -8.971 1.00 66.19 234 ILE A C 1
ATOM 1848 O O . ILE A 1 234 ? 0.111 -2.530 -9.047 1.00 66.19 234 ILE A O 1
ATOM 1852 N N . SER A 1 235 ? 0.663 -4.545 -9.864 1.00 60.19 235 SER A N 1
ATOM 1853 C CA . SER A 1 235 ? 1.517 -4.073 -10.955 1.00 60.19 235 SER A CA 1
ATOM 1854 C C . SER A 1 235 ? 0.754 -4.080 -12.278 1.00 60.19 235 SER A C 1
ATOM 1856 O O . SER A 1 235 ? 0.178 -5.105 -12.648 1.00 60.19 235 SER A O 1
ATOM 1858 N N . LEU A 1 236 ? 0.766 -2.937 -12.973 1.00 68.31 236 LEU A N 1
ATOM 1859 C CA . LEU A 1 236 ? 0.061 -2.712 -14.236 1.00 68.31 236 LEU A CA 1
ATOM 1860 C C . LEU A 1 236 ? 1.012 -2.329 -15.356 1.00 68.31 236 LEU A C 1
ATOM 1862 O O . LEU A 1 236 ? 2.035 -1.672 -15.147 1.00 68.31 236 LEU A O 1
ATOM 1866 N N . GLU A 1 237 ? 0.566 -2.633 -16.561 1.00 72.25 237 GLU A N 1
ATOM 1867 C CA . GLU A 1 237 ? 1.034 -2.017 -17.786 1.00 72.25 237 GLU A CA 1
ATOM 1868 C C . GLU A 1 237 ? 0.124 -0.823 -18.088 1.00 72.25 237 GLU A C 1
ATOM 1870 O O . GLU A 1 237 ? -1.088 -0.939 -17.954 1.00 72.25 237 GLU A O 1
ATOM 1875 N N . CYS A 1 238 ? 0.682 0.321 -18.504 1.00 83.62 238 CYS A N 1
ATOM 1876 C CA . CYS A 1 238 ? -0.052 1.576 -18.754 1.00 83.62 238 CYS A CA 1
ATOM 1877 C C . CYS A 1 238 ? -0.440 2.386 -17.493 1.00 83.62 238 CYS A C 1
ATOM 1879 O O . CYS A 1 238 ? -1.612 2.575 -17.186 1.00 83.62 238 CYS A O 1
ATOM 1881 N N . MET A 1 239 ? 0.552 2.959 -16.802 1.00 86.88 239 MET A N 1
ATOM 1882 C CA . MET A 1 239 ? 0.346 3.856 -15.647 1.00 86.88 239 MET A CA 1
ATOM 1883 C C . MET A 1 239 ? 1.095 5.173 -15.786 1.00 86.88 239 MET A C 1
ATOM 1885 O O . MET A 1 239 ? 2.144 5.220 -16.429 1.00 86.88 239 MET A O 1
ATOM 1889 N N . THR A 1 240 ? 0.586 6.224 -15.143 1.00 88.31 240 THR A N 1
ATOM 1890 C CA . THR A 1 240 ? 1.318 7.486 -14.977 1.00 88.31 240 THR A CA 1
ATOM 1891 C C . THR A 1 240 ? 2.543 7.309 -14.081 1.00 88.31 240 THR A C 1
ATOM 1893 O O . THR A 1 240 ? 2.650 6.329 -13.335 1.00 88.31 240 THR A O 1
ATOM 1896 N N . GLY A 1 241 ? 3.473 8.267 -14.143 1.00 90.75 241 GLY A N 1
ATOM 1897 C CA . GLY A 1 241 ? 4.624 8.298 -13.241 1.00 90.75 241 GLY A CA 1
ATOM 1898 C C . GLY A 1 241 ? 4.187 8.324 -11.776 1.00 90.75 241 GLY A C 1
ATOM 1899 O O . GLY A 1 241 ? 4.643 7.494 -10.991 1.00 90.75 241 GLY A O 1
ATOM 1900 N N . GLN A 1 242 ? 3.227 9.189 -11.434 1.00 88.56 242 GLN A N 1
ATOM 1901 C CA . GLN A 1 242 ? 2.680 9.278 -10.078 1.00 88.56 242 GLN A CA 1
ATOM 1902 C C . GLN A 1 242 ? 2.143 7.935 -9.584 1.00 88.56 242 GLN A C 1
ATOM 1904 O O . GLN A 1 242 ? 2.481 7.502 -8.484 1.00 88.56 242 GLN A O 1
ATOM 1909 N N . ARG A 1 243 ? 1.357 7.230 -10.404 1.00 84.50 243 ARG A N 1
ATOM 1910 C CA . ARG A 1 243 ? 0.765 5.956 -9.990 1.00 84.50 243 ARG A CA 1
ATOM 1911 C C . ARG A 1 243 ? 1.818 4.868 -9.784 1.00 84.50 243 ARG A C 1
ATOM 1913 O O . ARG A 1 243 ? 1.724 4.088 -8.841 1.00 84.50 243 ARG A O 1
ATOM 1920 N N . ARG A 1 244 ? 2.843 4.829 -10.639 1.00 88.94 244 ARG A N 1
ATOM 1921 C CA . ARG A 1 244 ? 3.989 3.924 -10.476 1.00 88.94 244 ARG A CA 1
ATOM 1922 C C . ARG A 1 244 ? 4.691 4.163 -9.131 1.00 88.94 244 ARG A C 1
ATOM 1924 O O . ARG A 1 244 ? 4.926 3.207 -8.395 1.00 88.94 244 ARG A O 1
ATOM 1931 N N . PHE A 1 245 ? 4.961 5.421 -8.781 1.00 90.25 245 PHE A N 1
ATOM 1932 C CA . PHE A 1 245 ? 5.599 5.775 -7.508 1.00 90.25 245 PHE A CA 1
ATOM 1933 C C . PHE A 1 245 ? 4.709 5.551 -6.287 1.00 90.25 245 PHE A C 1
ATOM 1935 O O . PHE A 1 245 ? 5.223 5.164 -5.246 1.00 90.25 245 PHE A O 1
ATOM 1942 N N . GLU A 1 246 ? 3.394 5.710 -6.413 1.00 85.88 246 GLU A N 1
ATOM 1943 C CA . GLU A 1 246 ? 2.440 5.395 -5.345 1.00 85.88 246 GLU A CA 1
ATOM 1944 C C . GLU A 1 246 ? 2.483 3.912 -4.965 1.00 85.88 246 GLU A C 1
ATOM 1946 O O . GLU A 1 246 ? 2.496 3.556 -3.789 1.00 85.88 246 GLU A O 1
ATOM 1951 N N . VAL A 1 247 ? 2.558 3.029 -5.962 1.00 82.81 247 VAL A N 1
ATOM 1952 C CA . VAL A 1 247 ? 2.670 1.590 -5.712 1.00 82.81 247 VAL A CA 1
ATOM 1953 C C . VAL A 1 247 ? 4.004 1.243 -5.046 1.00 82.81 247 VAL A C 1
ATOM 1955 O O . VAL A 1 247 ? 4.033 0.453 -4.101 1.00 82.81 247 VAL A O 1
ATOM 1958 N N . VAL A 1 248 ? 5.111 1.829 -5.512 1.00 87.88 248 VAL A N 1
ATOM 1959 C CA . VAL A 1 248 ? 6.432 1.603 -4.902 1.00 87.88 248 VAL A CA 1
ATOM 1960 C C . VAL A 1 248 ? 6.469 2.126 -3.467 1.00 87.88 248 VAL A C 1
ATOM 1962 O O . VAL A 1 248 ? 6.965 1.436 -2.581 1.00 87.88 248 VAL A O 1
ATOM 1965 N N . SER A 1 249 ? 5.890 3.298 -3.210 1.00 85.25 249 SER A N 1
ATOM 1966 C CA . SER A 1 249 ? 5.885 3.895 -1.879 1.00 85.25 249 SER A CA 1
ATOM 1967 C C . SER A 1 249 ? 5.044 3.083 -0.889 1.00 85.25 249 SER A C 1
ATOM 1969 O O . SER A 1 249 ? 5.495 2.823 0.216 1.00 85.25 249 SER A O 1
ATOM 1971 N N . VAL A 1 250 ? 3.879 2.579 -1.309 1.00 79.38 250 VAL A N 1
ATOM 1972 C CA . VAL A 1 250 ? 3.076 1.647 -0.497 1.00 79.38 250 VAL A CA 1
ATOM 1973 C C . VAL A 1 250 ? 3.812 0.318 -0.285 1.00 79.38 250 VAL A C 1
ATOM 1975 O O . VAL A 1 250 ? 3.704 -0.299 0.772 1.00 79.38 250 VAL A O 1
ATOM 1978 N N . THR A 1 251 ? 4.597 -0.137 -1.267 1.00 80.88 251 THR A N 1
ATOM 1979 C CA . THR A 1 251 ? 5.425 -1.345 -1.125 1.00 80.88 251 THR A CA 1
ATOM 1980 C C . THR A 1 251 ? 6.488 -1.172 -0.035 1.00 80.88 251 THR A C 1
ATOM 1982 O O . THR A 1 251 ? 6.691 -2.095 0.753 1.00 80.88 251 THR A O 1
ATOM 1985 N N . GLU A 1 252 ? 7.110 0.006 0.082 1.00 85.88 252 GLU A N 1
ATOM 1986 C CA . GLU A 1 252 ? 8.076 0.329 1.147 1.00 85.88 252 GLU A CA 1
ATOM 1987 C C . GLU A 1 252 ? 7.511 0.057 2.553 1.00 85.88 252 GLU A C 1
ATOM 1989 O O . GLU A 1 252 ? 8.197 -0.550 3.383 1.00 85.88 252 GLU A O 1
ATOM 1994 N N . ASP A 1 253 ? 6.238 0.386 2.797 1.00 78.25 253 ASP A N 1
ATOM 1995 C CA . ASP A 1 253 ? 5.566 0.132 4.078 1.00 78.25 253 ASP A CA 1
ATOM 1996 C C . ASP A 1 253 ? 5.451 -1.356 4.418 1.00 78.25 253 ASP A C 1
ATOM 1998 O O . ASP A 1 253 ? 5.533 -1.740 5.594 1.00 78.25 253 ASP A O 1
ATOM 2002 N N . PHE A 1 254 ? 5.289 -2.211 3.404 1.00 77.19 254 PHE A N 1
ATOM 2003 C CA . PHE A 1 254 ? 5.318 -3.660 3.583 1.00 77.19 254 PHE A CA 1
ATOM 2004 C C . PHE A 1 254 ? 6.735 -4.154 3.885 1.00 77.19 254 PHE A C 1
ATOM 2006 O O . PHE A 1 254 ? 6.916 -4.999 4.768 1.00 77.19 254 PHE A O 1
ATOM 2013 N N . LEU A 1 255 ? 7.743 -3.619 3.189 1.00 85.19 255 LEU A N 1
ATOM 2014 C CA . LEU A 1 255 ? 9.134 -4.060 3.322 1.00 85.19 255 LEU A CA 1
ATOM 2015 C C . LEU A 1 255 ? 9.746 -3.685 4.672 1.00 85.19 255 LEU A C 1
ATOM 2017 O O . LEU A 1 255 ? 10.432 -4.507 5.277 1.00 85.19 255 LEU A O 1
ATOM 2021 N N . ALA A 1 256 ? 9.449 -2.489 5.185 1.00 77.06 256 ALA A N 1
ATOM 2022 C CA . ALA A 1 256 ? 10.006 -1.971 6.436 1.00 77.06 256 ALA A CA 1
ATOM 2023 C C . ALA A 1 256 ? 9.602 -2.781 7.690 1.00 77.06 256 ALA A C 1
ATOM 2025 O O . ALA A 1 256 ? 10.033 -2.466 8.802 1.00 77.06 256 ALA A O 1
ATOM 2026 N N . GLY A 1 257 ? 8.724 -3.780 7.550 1.00 74.69 257 GLY A N 1
ATOM 2027 C CA . GLY A 1 257 ? 8.326 -4.702 8.616 1.00 74.69 257 GLY A CA 1
ATOM 2028 C C . GLY A 1 257 ? 8.677 -6.161 8.392 1.00 74.69 257 GLY A C 1
ATOM 2029 O O . GLY A 1 257 ? 8.252 -7.001 9.180 1.00 74.69 257 GLY A O 1
ATOM 2030 N N . CYS A 1 258 ? 9.400 -6.477 7.323 1.00 85.94 258 CYS A N 1
ATOM 2031 C CA . CYS A 1 258 ? 9.788 -7.847 7.037 1.00 85.94 258 CYS A CA 1
ATOM 2032 C C . CYS A 1 258 ? 11.051 -8.234 7.813 1.00 85.94 258 CYS A C 1
ATOM 2034 O O . CYS A 1 258 ? 11.947 -7.423 8.033 1.00 85.94 258 CYS A O 1
ATOM 2036 N N . LYS A 1 259 ? 11.143 -9.513 8.181 1.00 89.00 259 LYS A N 1
ATOM 2037 C CA . LYS A 1 259 ? 12.369 -10.124 8.705 1.00 89.00 259 LYS A CA 1
ATOM 2038 C C . LYS A 1 259 ? 13.411 -10.277 7.599 1.00 89.00 259 LYS A C 1
ATOM 2040 O O . LYS A 1 259 ? 14.585 -9.984 7.799 1.00 89.00 259 LYS A O 1
ATOM 2045 N N . ALA A 1 260 ? 12.967 -10.738 6.431 1.00 93.12 260 ALA A N 1
ATOM 2046 C CA . ALA A 1 260 ? 13.825 -10.937 5.275 1.00 93.12 260 ALA A CA 1
ATOM 2047 C C . ALA A 1 260 ? 13.135 -10.534 3.970 1.00 93.12 260 ALA A C 1
ATOM 2049 O O . ALA A 1 260 ? 11.910 -10.600 3.842 1.00 93.12 260 ALA A O 1
ATOM 2050 N N . PHE A 1 261 ? 13.956 -10.159 2.998 1.00 95.25 261 PHE A N 1
ATOM 2051 C CA . PHE A 1 261 ? 13.600 -9.864 1.624 1.00 95.25 261 PHE A CA 1
ATOM 2052 C C . PHE A 1 261 ? 14.378 -10.798 0.698 1.00 95.25 261 PHE A C 1
ATOM 2054 O O . PHE A 1 261 ? 15.609 -10.793 0.676 1.00 95.25 261 PHE A O 1
ATOM 2061 N N . TRP A 1 262 ? 13.659 -11.610 -0.063 1.00 97.12 262 TRP A N 1
ATOM 2062 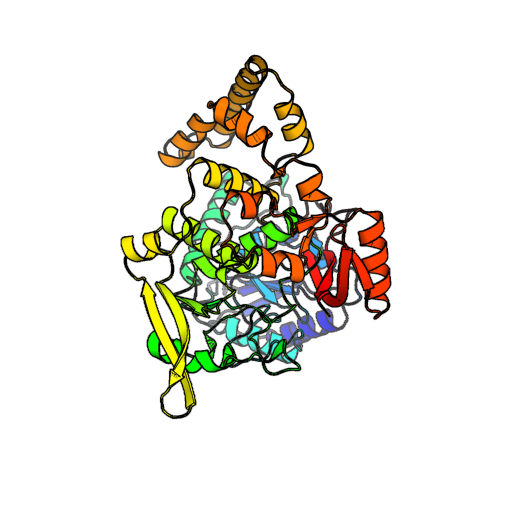C CA . TRP A 1 262 ? 14.221 -12.582 -0.989 1.00 97.12 262 TRP A CA 1
ATOM 2063 C C . TRP A 1 262 ? 14.039 -12.115 -2.421 1.00 97.12 262 TRP A C 1
ATOM 2065 O O . TRP A 1 262 ? 12.940 -11.756 -2.827 1.00 97.12 262 TRP A O 1
ATOM 2075 N N . ILE A 1 263 ? 15.110 -12.175 -3.197 1.00 96.81 263 ILE A N 1
ATOM 2076 C CA . ILE A 1 263 ? 15.120 -11.894 -4.627 1.00 96.81 263 ILE A CA 1
ATOM 2077 C C . ILE A 1 263 ? 15.179 -13.226 -5.364 1.00 96.81 263 ILE A C 1
ATOM 2079 O O . ILE A 1 263 ? 16.176 -13.944 -5.266 1.00 96.81 263 ILE A O 1
ATOM 2083 N N . TYR A 1 264 ? 14.141 -13.543 -6.132 1.00 96.56 264 TYR A N 1
ATOM 2084 C CA . TYR A 1 264 ? 14.194 -14.631 -7.100 1.00 96.56 264 TYR A CA 1
ATOM 2085 C C . TYR A 1 264 ? 14.940 -14.163 -8.359 1.00 96.56 264 TYR A C 1
ATOM 2087 O O . TYR A 1 264 ? 14.383 -13.509 -9.247 1.00 96.56 264 TYR A O 1
ATOM 2095 N N . GLU A 1 265 ? 16.241 -14.451 -8.400 1.00 94.56 265 GLU A N 1
ATOM 2096 C CA . GLU A 1 265 ? 17.176 -13.862 -9.355 1.00 94.56 265 GLU A CA 1
ATOM 2097 C C . GLU A 1 265 ? 17.125 -14.585 -10.705 1.00 94.56 265 GLU A C 1
ATOM 2099 O O . GLU A 1 265 ? 17.731 -15.637 -10.909 1.00 94.56 265 GLU A O 1
ATOM 2104 N N . THR A 1 266 ? 16.415 -13.985 -11.654 1.00 91.69 266 THR A N 1
ATOM 2105 C CA . THR A 1 266 ? 16.353 -14.423 -13.055 1.00 91.69 266 THR A CA 1
ATOM 2106 C C . THR A 1 266 ? 17.149 -13.467 -13.951 1.00 91.69 266 THR A C 1
ATOM 2108 O O . THR A 1 266 ? 17.375 -12.321 -13.552 1.00 91.69 266 THR A O 1
ATOM 2111 N N . PRO A 1 267 ? 17.598 -13.890 -15.154 1.00 88.12 267 PRO A N 1
ATOM 2112 C CA . PRO A 1 267 ? 18.522 -13.098 -15.978 1.00 88.12 267 PRO A CA 1
ATOM 2113 C C . PRO A 1 267 ? 18.067 -11.665 -16.282 1.00 88.12 267 PRO A C 1
ATOM 2115 O O . PRO A 1 267 ? 18.890 -10.776 -16.467 1.00 88.12 267 PRO A O 1
ATOM 2118 N N . ASP A 1 268 ? 16.761 -11.427 -16.324 1.00 86.06 268 ASP A N 1
ATOM 2119 C CA . ASP A 1 268 ? 16.173 -10.138 -16.667 1.00 86.06 268 ASP A CA 1
ATOM 2120 C C . ASP A 1 268 ? 15.594 -9.373 -15.464 1.00 86.06 268 ASP A C 1
ATOM 2122 O O . ASP A 1 268 ? 15.072 -8.269 -15.638 1.00 86.06 268 ASP A O 1
ATOM 2126 N N . TYR A 1 269 ? 15.722 -9.912 -14.246 1.00 89.38 269 TYR A N 1
ATOM 2127 C CA . TYR A 1 269 ? 15.231 -9.294 -13.010 1.00 89.38 269 TYR A CA 1
ATOM 2128 C C . TYR A 1 269 ? 15.722 -7.847 -12.856 1.00 89.38 269 TYR A C 1
ATOM 2130 O O . TYR A 1 269 ? 14.932 -6.938 -12.600 1.00 89.38 269 TYR A O 1
ATOM 2138 N N . ALA A 1 270 ? 17.012 -7.605 -13.110 1.00 86.94 270 ALA A N 1
ATOM 2139 C CA . ALA A 1 270 ? 17.639 -6.288 -12.976 1.00 86.94 270 ALA A CA 1
ATOM 2140 C C . ALA A 1 270 ? 17.121 -5.225 -13.969 1.00 86.94 270 ALA A C 1
ATOM 2142 O O . ALA A 1 270 ? 17.345 -4.033 -13.759 1.00 86.94 270 ALA A O 1
ATOM 2143 N N . SER A 1 271 ? 16.434 -5.640 -15.039 1.00 83.94 271 SER A N 1
ATOM 2144 C CA . SER A 1 271 ? 15.834 -4.729 -16.026 1.00 83.94 271 SER A CA 1
ATOM 2145 C C . SER A 1 271 ? 14.424 -4.266 -15.637 1.00 83.94 271 SER A C 1
ATOM 2147 O O . SER A 1 271 ? 13.843 -3.391 -16.283 1.00 83.94 271 SER A O 1
ATOM 2149 N N . SER A 1 272 ? 13.823 -4.873 -14.611 1.00 86.94 272 SER A N 1
ATOM 2150 C CA . SER A 1 272 ? 12.461 -4.560 -14.192 1.00 86.94 272 SER A CA 1
ATOM 2151 C C . SER A 1 272 ? 12.412 -3.288 -13.354 1.00 86.94 272 SER A C 1
ATOM 2153 O O . SER A 1 272 ? 13.066 -3.189 -12.318 1.00 86.94 272 SER A O 1
ATOM 2155 N N . TRP A 1 273 ? 11.581 -2.334 -13.783 1.00 89.44 273 TRP A N 1
ATOM 2156 C CA . TRP A 1 273 ? 11.333 -1.100 -13.039 1.00 89.44 273 TRP A CA 1
ATOM 2157 C C . TRP A 1 273 ? 10.772 -1.385 -11.643 1.00 89.44 273 TRP A C 1
ATOM 2159 O O . TRP A 1 273 ? 11.210 -0.781 -10.668 1.00 89.44 273 TRP A O 1
ATOM 2169 N N . TRP A 1 274 ? 9.894 -2.384 -11.532 1.00 87.25 274 TRP A N 1
ATOM 2170 C CA . TRP A 1 274 ? 9.332 -2.841 -10.260 1.00 87.25 274 TRP A CA 1
ATOM 2171 C C . TRP A 1 274 ? 10.391 -3.385 -9.306 1.00 87.25 274 TRP A C 1
ATOM 2173 O O . TRP A 1 274 ? 10.500 -2.919 -8.175 1.00 87.25 274 TRP A O 1
ATOM 2183 N N . ALA A 1 275 ? 11.219 -4.312 -9.791 1.00 89.56 275 ALA A N 1
ATOM 2184 C CA . ALA A 1 275 ? 12.290 -4.908 -8.998 1.00 89.56 275 ALA A CA 1
ATOM 2185 C C . ALA A 1 275 ? 13.315 -3.859 -8.539 1.00 89.56 275 ALA A C 1
ATOM 2187 O O . ALA A 1 275 ? 13.874 -3.949 -7.444 1.00 89.56 275 ALA A O 1
ATOM 2188 N N . TYR A 1 276 ? 13.569 -2.848 -9.376 1.00 91.81 276 TYR A N 1
ATOM 2189 C CA . TYR A 1 276 ? 14.412 -1.720 -9.003 1.00 91.81 276 TYR A CA 1
ATOM 2190 C C . TYR A 1 276 ? 13.751 -0.854 -7.921 1.00 91.81 276 TYR A C 1
ATOM 2192 O O . TYR A 1 276 ? 14.415 -0.511 -6.947 1.00 91.81 276 TYR A O 1
ATOM 2200 N N . GLY A 1 277 ? 12.450 -0.565 -8.032 1.00 92.19 277 GLY A N 1
ATOM 2201 C CA . GLY A 1 277 ? 11.691 0.193 -7.031 1.00 92.19 277 GLY A CA 1
ATOM 2202 C C . GLY A 1 277 ? 11.679 -0.455 -5.643 1.00 92.19 277 GLY A C 1
ATOM 2203 O O . GLY A 1 277 ? 11.883 0.226 -4.637 1.00 92.19 277 GLY A O 1
ATOM 2204 N N . GLU A 1 278 ? 11.538 -1.778 -5.564 1.00 92.19 278 GLU A N 1
ATOM 2205 C CA . GLU A 1 278 ? 11.637 -2.512 -4.293 1.00 92.19 278 GLU A CA 1
ATOM 2206 C C . GLU A 1 278 ? 13.047 -2.422 -3.693 1.00 92.19 278 GLU A C 1
ATOM 2208 O O . GLU A 1 278 ? 13.212 -2.172 -2.499 1.00 92.19 278 GLU A O 1
ATOM 2213 N N . ARG A 1 279 ? 14.088 -2.547 -4.525 1.00 93.19 279 ARG A N 1
ATOM 2214 C CA . ARG A 1 279 ? 15.483 -2.378 -4.089 1.00 93.19 279 ARG A CA 1
ATOM 2215 C C . ARG A 1 279 ? 15.794 -0.949 -3.639 1.00 93.19 279 ARG A C 1
ATOM 2217 O O . ARG A 1 279 ? 16.548 -0.768 -2.687 1.00 93.19 279 ARG A O 1
ATOM 2224 N N . VAL A 1 280 ? 15.221 0.056 -4.296 1.00 93.50 280 VAL A N 1
ATOM 2225 C CA . VAL A 1 280 ? 15.305 1.464 -3.884 1.00 93.50 280 VAL A CA 1
ATOM 2226 C C . VAL A 1 280 ? 14.614 1.676 -2.536 1.00 93.50 280 VAL A C 1
ATOM 2228 O O . VAL A 1 280 ? 15.172 2.341 -1.665 1.00 93.50 280 VAL A O 1
ATOM 2231 N N . SER A 1 281 ? 13.457 1.048 -2.321 1.00 92.25 281 SER A N 1
ATOM 2232 C CA . SER A 1 281 ? 12.749 1.088 -1.035 1.00 92.25 281 SER A CA 1
ATOM 2233 C C . SER A 1 281 ? 13.597 0.474 0.088 1.00 92.25 281 SER A C 1
ATOM 2235 O O . SER A 1 281 ? 13.733 1.051 1.164 1.00 92.25 281 SER A O 1
ATOM 2237 N N . LEU A 1 282 ? 14.275 -0.650 -0.174 1.00 93.06 282 LEU A N 1
ATOM 2238 C CA . LEU A 1 282 ? 15.235 -1.233 0.772 1.00 93.06 282 LEU A CA 1
ATOM 2239 C C . LEU A 1 282 ? 16.432 -0.319 1.051 1.00 93.06 282 LEU A C 1
ATOM 2241 O O . LEU A 1 282 ? 16.861 -0.233 2.201 1.00 93.06 282 LEU A O 1
ATOM 2245 N N . ALA A 1 283 ? 16.966 0.362 0.031 1.00 92.62 283 ALA A N 1
ATOM 2246 C CA . ALA A 1 283 ? 18.060 1.322 0.194 1.00 92.62 283 ALA A CA 1
ATOM 2247 C C . ALA A 1 283 ? 17.660 2.489 1.109 1.00 92.62 283 ALA A C 1
ATOM 2249 O O . ALA A 1 283 ? 18.432 2.869 1.992 1.00 92.62 283 ALA A O 1
ATOM 2250 N N . ARG A 1 284 ? 16.431 2.997 0.962 1.00 91.06 284 ARG A N 1
ATOM 2251 C CA . ARG A 1 284 ? 15.861 4.018 1.851 1.00 91.06 284 ARG A CA 1
ATOM 2252 C C . ARG A 1 284 ? 15.716 3.518 3.283 1.00 91.06 284 ARG A C 1
ATOM 2254 O O . ARG A 1 284 ? 16.261 4.137 4.190 1.00 91.06 284 ARG A O 1
ATOM 2261 N N . ILE A 1 285 ? 15.081 2.360 3.485 1.00 89.50 285 ILE A N 1
ATOM 2262 C CA . ILE A 1 285 ? 14.921 1.758 4.821 1.00 89.50 285 ILE A CA 1
ATOM 2263 C C . ILE A 1 285 ? 16.288 1.541 5.484 1.00 89.50 285 ILE A C 1
ATOM 2265 O O . ILE A 1 285 ? 16.464 1.860 6.657 1.00 89.50 285 ILE A O 1
ATOM 2269 N N . PHE A 1 286 ? 17.268 1.022 4.736 1.00 90.62 286 PHE A N 1
ATOM 2270 C CA . PHE A 1 286 ? 18.634 0.802 5.212 1.00 90.62 286 PHE A CA 1
ATOM 2271 C C . PHE A 1 286 ? 19.301 2.081 5.712 1.00 90.62 286 PHE A C 1
ATOM 2273 O O . PHE A 1 286 ? 19.933 2.069 6.770 1.00 90.62 286 PHE A O 1
ATOM 2280 N N . ARG A 1 287 ? 19.154 3.173 4.962 1.00 86.56 287 ARG A N 1
ATOM 2281 C CA . ARG A 1 287 ? 19.709 4.477 5.317 1.00 86.56 287 ARG A CA 1
ATOM 2282 C C . ARG A 1 287 ? 19.008 5.077 6.532 1.00 86.56 287 ARG A C 1
ATOM 2284 O O . ARG A 1 287 ? 19.686 5.530 7.449 1.00 86.56 287 ARG A O 1
ATOM 2291 N N . ASP A 1 288 ? 17.679 5.077 6.531 1.00 83.44 288 ASP A N 1
ATOM 2292 C CA . ASP A 1 288 ? 16.881 5.728 7.571 1.00 83.44 288 ASP A CA 1
ATOM 2293 C C . ASP A 1 288 ? 17.002 4.977 8.903 1.00 83.44 288 ASP A C 1
ATOM 2295 O O . ASP A 1 288 ? 17.055 5.578 9.976 1.00 83.44 288 ASP A O 1
ATOM 2299 N N . SER A 1 289 ? 17.071 3.644 8.856 1.00 81.25 289 SER A N 1
ATOM 2300 C CA . SER A 1 289 ? 17.322 2.825 10.034 1.00 81.25 289 SER A CA 1
ATOM 2301 C C . SER A 1 289 ? 17.822 1.436 9.652 1.00 81.25 289 SER A C 1
ATOM 2303 O O . SER A 1 289 ? 17.048 0.522 9.369 1.00 81.25 289 SER A O 1
ATOM 2305 N N . MET A 1 290 ? 19.137 1.241 9.744 1.00 77.12 290 MET A N 1
ATOM 2306 C CA . MET A 1 290 ? 19.783 -0.043 9.463 1.00 77.12 290 MET A CA 1
ATOM 2307 C C . MET A 1 290 ? 19.147 -1.217 10.227 1.00 77.12 290 MET A C 1
ATOM 2309 O O . MET A 1 290 ? 18.930 -2.277 9.645 1.00 77.12 290 MET A O 1
ATOM 2313 N N . GLY A 1 291 ? 18.794 -1.019 11.503 1.00 74.50 291 GLY A N 1
ATOM 2314 C CA . GLY A 1 291 ? 18.148 -2.044 12.331 1.00 74.50 291 GLY A CA 1
ATOM 2315 C C . GLY A 1 291 ? 16.730 -2.421 11.885 1.00 74.50 291 GLY A C 1
ATOM 2316 O O . GLY A 1 291 ? 16.234 -3.469 12.284 1.00 74.50 291 GLY A O 1
ATOM 2317 N N . LYS A 1 292 ? 16.084 -1.597 11.050 1.00 79.56 292 LYS A N 1
ATOM 2318 C CA . LYS A 1 292 ? 14.771 -1.878 10.445 1.00 79.56 292 LYS A CA 1
ATOM 2319 C C . LYS A 1 292 ? 14.880 -2.463 9.033 1.00 79.56 292 LYS A C 1
ATOM 2321 O O . LYS A 1 292 ? 13.864 -2.836 8.456 1.00 79.56 292 LYS A O 1
ATOM 2326 N N . CYS A 1 293 ? 16.081 -2.525 8.456 1.00 88.06 293 CYS A N 1
ATOM 2327 C CA . CYS A 1 293 ? 16.282 -3.078 7.122 1.00 88.06 293 CYS A CA 1
ATOM 2328 C C . CYS A 1 293 ? 16.282 -4.612 7.171 1.00 88.06 293 CYS A C 1
ATOM 2330 O O . CYS A 1 293 ? 17.120 -5.183 7.881 1.00 88.06 293 CYS A O 1
ATOM 2332 N N . PRO A 1 294 ? 15.412 -5.291 6.400 1.00 91.44 294 PRO A N 1
ATOM 2333 C CA . PRO A 1 294 ? 15.343 -6.748 6.401 1.00 91.44 294 PRO A CA 1
ATOM 2334 C C . PRO A 1 294 ? 16.671 -7.376 5.972 1.00 91.44 294 PRO A C 1
ATOM 2336 O O . PRO A 1 294 ? 17.499 -6.756 5.296 1.00 91.44 294 PRO A O 1
ATOM 2339 N N . ASP A 1 295 ? 16.884 -8.631 6.350 1.00 93.69 295 ASP A N 1
ATOM 2340 C CA . ASP A 1 295 ? 17.952 -9.437 5.761 1.00 93.69 295 ASP A CA 1
ATOM 2341 C C . ASP A 1 295 ? 17.677 -9.672 4.282 1.00 93.69 295 ASP A C 1
ATOM 2343 O O . ASP A 1 295 ? 16.545 -9.966 3.904 1.00 93.69 295 ASP A O 1
ATOM 2347 N N . ILE A 1 296 ? 18.695 -9.541 3.434 1.00 95.88 296 ILE A N 1
ATOM 2348 C CA . ILE A 1 296 ? 18.516 -9.674 1.987 1.00 95.88 296 ILE A CA 1
ATOM 2349 C C . ILE A 1 296 ? 19.095 -11.011 1.545 1.00 95.88 296 ILE A C 1
ATOM 2351 O O . ILE A 1 296 ? 20.235 -11.341 1.868 1.00 95.88 296 ILE A O 1
ATOM 2355 N N . TYR A 1 297 ? 18.320 -11.762 0.773 1.00 97.38 297 TYR A N 1
ATOM 2356 C CA . TYR A 1 297 ? 18.739 -13.016 0.161 1.00 97.38 297 TYR A CA 1
ATOM 2357 C C . TYR A 1 297 ? 18.528 -12.941 -1.347 1.00 97.38 297 TYR A C 1
ATOM 2359 O O . TYR A 1 297 ? 17.517 -12.415 -1.807 1.00 97.38 297 TYR A O 1
ATOM 2367 N N . THR A 1 298 ? 19.449 -13.495 -2.127 1.00 97.25 298 THR A N 1
ATOM 2368 C CA . THR A 1 298 ? 19.231 -13.763 -3.554 1.00 97.25 298 THR A CA 1
ATOM 2369 C C . THR A 1 298 ? 19.196 -15.267 -3.767 1.00 97.25 298 THR A C 1
ATOM 2371 O O . THR A 1 298 ? 20.044 -15.995 -3.257 1.00 97.25 298 THR A O 1
ATOM 2374 N N . ALA A 1 299 ? 18.195 -15.742 -4.499 1.00 97.69 299 ALA A N 1
ATOM 2375 C CA . ALA A 1 299 ? 18.020 -17.141 -4.847 1.00 97.69 299 ALA A CA 1
ATOM 2376 C C . ALA A 1 299 ? 18.043 -17.281 -6.367 1.00 97.69 299 ALA A C 1
ATOM 2378 O O . ALA A 1 299 ? 17.069 -16.960 -7.051 1.00 97.69 299 ALA A O 1
ATOM 2379 N N . LYS A 1 300 ? 19.165 -17.776 -6.891 1.00 96.62 300 LYS A N 1
ATOM 2380 C CA . LYS A 1 300 ? 19.352 -18.011 -8.321 1.00 96.62 300 LYS A CA 1
ATOM 2381 C C . LYS A 1 300 ? 18.995 -19.459 -8.670 1.00 96.62 300 LYS A C 1
ATOM 2383 O O . LYS A 1 300 ? 19.619 -20.370 -8.116 1.00 96.62 300 LYS A O 1
ATOM 2388 N N . PRO A 1 301 ? 18.033 -19.713 -9.576 1.00 95.50 301 PRO A N 1
ATOM 2389 C CA . PRO A 1 301 ? 17.701 -21.064 -10.004 1.00 95.50 301 PRO A CA 1
ATOM 2390 C C . PRO A 1 301 ? 18.866 -21.673 -10.794 1.00 95.50 301 PRO A C 1
ATOM 2392 O O . PRO A 1 301 ? 19.386 -21.072 -11.736 1.00 95.50 301 PRO A O 1
ATOM 2395 N N . VAL A 1 302 ? 19.266 -22.886 -10.424 1.00 95.06 302 VAL A N 1
ATOM 2396 C CA . VAL A 1 302 ? 20.358 -23.634 -11.060 1.00 95.06 302 VAL A CA 1
ATOM 2397 C C . VAL A 1 302 ? 19.926 -25.072 -11.325 1.00 95.06 302 VAL A C 1
ATOM 2399 O O . VAL A 1 302 ? 19.232 -25.680 -10.510 1.00 95.06 302 VAL A O 1
ATOM 2402 N N . LYS A 1 303 ? 20.332 -25.634 -12.468 1.00 94.19 303 LYS A N 1
ATOM 2403 C CA . LYS A 1 303 ? 20.138 -27.063 -12.740 1.00 94.19 303 LYS A CA 1
ATOM 2404 C C . LYS A 1 303 ? 21.183 -27.878 -11.988 1.00 94.19 303 LYS A C 1
ATOM 2406 O O . LYS A 1 303 ? 22.377 -27.595 -12.077 1.00 94.19 303 LYS A O 1
ATOM 2411 N N . LYS A 1 304 ? 20.727 -28.895 -11.266 1.00 92.00 304 LYS A N 1
ATOM 2412 C CA . LYS A 1 304 ? 21.573 -29.895 -10.616 1.00 92.00 304 LYS A CA 1
ATOM 2413 C C . LYS A 1 304 ? 22.065 -30.932 -11.640 1.00 92.00 304 LYS A C 1
ATOM 2415 O O . LYS A 1 304 ? 21.494 -31.028 -12.729 1.00 92.00 304 LYS A O 1
ATOM 2420 N N . PRO A 1 305 ? 23.096 -31.733 -11.304 1.00 92.44 305 PRO A N 1
ATOM 2421 C CA . PRO A 1 305 ? 23.611 -32.779 -12.195 1.00 92.44 305 PRO A CA 1
ATOM 2422 C C . PRO A 1 305 ? 22.566 -33.820 -12.625 1.00 92.44 305 PRO A C 1
ATOM 2424 O O . PRO A 1 305 ? 22.670 -34.374 -13.713 1.00 92.44 305 PRO A O 1
ATOM 2427 N N . ASP A 1 306 ? 21.549 -34.059 -11.795 1.00 92.19 306 ASP A N 1
ATOM 2428 C CA . ASP A 1 306 ? 20.428 -34.969 -12.071 1.00 92.19 306 ASP A CA 1
ATOM 2429 C C . ASP A 1 306 ? 19.337 -34.354 -12.975 1.00 92.19 306 ASP A C 1
ATOM 2431 O O . ASP A 1 306 ? 18.315 -34.983 -13.239 1.00 92.19 306 ASP A O 1
ATOM 2435 N N . GLY A 1 307 ? 19.536 -33.119 -13.446 1.00 87.88 307 GLY A N 1
ATOM 2436 C CA . GLY A 1 307 ? 18.585 -32.384 -14.278 1.00 87.88 307 GLY A CA 1
ATOM 2437 C C . GLY A 1 307 ? 17.457 -31.695 -13.505 1.00 87.88 307 GLY A C 1
ATOM 2438 O O . GLY A 1 307 ? 16.719 -30.913 -14.110 1.00 87.88 307 GLY A O 1
ATOM 2439 N N . SER A 1 308 ? 17.335 -31.923 -12.192 1.00 90.81 308 SER A N 1
ATOM 2440 C CA . SER A 1 308 ? 16.368 -31.229 -11.339 1.00 90.81 308 SER A CA 1
ATOM 2441 C C . SER A 1 308 ? 16.795 -29.785 -11.055 1.00 90.81 308 SER A C 1
ATOM 2443 O O . SER A 1 308 ? 17.962 -29.410 -11.201 1.00 90.81 308 SER A O 1
ATOM 2445 N N . TRP A 1 309 ? 15.845 -28.946 -10.644 1.00 92.19 309 TRP A N 1
ATOM 2446 C CA . TRP A 1 309 ? 16.139 -27.576 -10.232 1.00 92.19 309 TRP A CA 1
ATOM 2447 C C . TRP A 1 309 ? 16.559 -27.505 -8.759 1.00 92.19 309 TRP A C 1
ATOM 2449 O O . TRP A 1 309 ? 16.076 -28.240 -7.896 1.00 92.19 309 TRP A O 1
ATOM 2459 N N . GLY A 1 310 ? 17.482 -26.597 -8.469 1.00 93.06 310 GLY A N 1
ATOM 2460 C CA . GLY A 1 310 ? 17.826 -26.137 -7.130 1.00 93.06 310 GLY A CA 1
ATOM 2461 C C . GLY A 1 310 ? 18.068 -24.633 -7.129 1.00 93.06 310 GLY A C 1
ATOM 2462 O O . GLY A 1 310 ? 17.897 -23.967 -8.152 1.00 93.06 310 GLY A O 1
ATOM 2463 N N . TYR A 1 311 ? 18.500 -24.107 -5.986 1.00 95.94 311 TYR A N 1
ATOM 2464 C CA . TYR A 1 311 ? 18.766 -22.684 -5.818 1.00 95.94 311 TYR A CA 1
ATOM 2465 C C . TYR A 1 311 ? 20.165 -22.473 -5.251 1.00 95.94 311 TYR A C 1
ATOM 2467 O O . TYR A 1 311 ? 20.543 -23.091 -4.258 1.00 95.94 311 TYR A O 1
ATOM 2475 N N . GLN A 1 312 ? 20.928 -21.588 -5.882 1.00 96.44 312 GLN A N 1
ATOM 2476 C CA . GLN A 1 312 ? 22.121 -21.012 -5.283 1.00 96.44 312 GLN A CA 1
ATOM 2477 C C . GLN A 1 312 ? 21.682 -19.789 -4.477 1.00 96.44 312 GLN A C 1
ATOM 2479 O O . GLN A 1 312 ? 21.246 -18.793 -5.058 1.00 96.44 312 GLN A O 1
ATOM 2484 N N . VAL A 1 313 ? 21.773 -19.881 -3.150 1.00 97.06 313 VAL A N 1
ATOM 2485 C CA . VAL A 1 313 ? 21.351 -18.814 -2.235 1.00 97.06 313 VAL A CA 1
ATOM 2486 C C . VAL A 1 313 ? 22.562 -18.008 -1.768 1.00 97.06 313 VAL A C 1
ATOM 2488 O O . VAL A 1 313 ? 23.531 -18.582 -1.273 1.00 97.06 313 VAL A O 1
ATOM 2491 N N . SER A 1 314 ? 22.496 -16.683 -1.898 1.00 97.31 314 SER A N 1
ATOM 2492 C CA . SER A 1 314 ? 23.460 -15.747 -1.300 1.00 97.31 314 SER A CA 1
ATOM 2493 C C . SER A 1 314 ? 22.761 -14.890 -0.248 1.00 97.31 314 SER A C 1
ATOM 2495 O O . SER A 1 314 ? 21.628 -14.461 -0.459 1.00 97.31 314 SER A O 1
ATOM 2497 N N . ALA A 1 315 ? 23.425 -14.647 0.882 1.00 96.94 315 ALA A N 1
ATOM 2498 C CA . ALA A 1 315 ? 22.881 -13.881 2.001 1.00 96.94 315 ALA A CA 1
ATOM 2499 C C . ALA A 1 315 ? 23.677 -12.588 2.227 1.00 96.94 315 ALA A C 1
ATOM 2501 O O . ALA A 1 315 ? 24.910 -12.602 2.242 1.00 96.94 315 ALA A O 1
ATOM 2502 N N . TYR A 1 316 ? 22.962 -11.488 2.446 1.00 95.38 316 TYR A N 1
ATOM 2503 C CA . TYR A 1 316 ? 23.501 -10.152 2.683 1.00 95.38 316 TYR A CA 1
ATOM 2504 C C . TYR A 1 316 ? 22.929 -9.625 4.002 1.00 95.38 316 TYR A C 1
ATOM 2506 O O . TYR A 1 316 ? 21.832 -9.063 4.061 1.00 95.38 316 TYR A O 1
ATOM 2514 N N . LEU A 1 317 ? 23.672 -9.866 5.079 1.00 92.62 317 LEU A N 1
ATOM 2515 C CA . LEU A 1 317 ? 23.209 -9.678 6.455 1.00 92.62 317 LEU A CA 1
ATOM 2516 C C . LEU A 1 317 ? 23.859 -8.453 7.107 1.00 92.62 317 LEU A C 1
ATOM 2518 O O . LEU A 1 317 ? 23.226 -7.748 7.889 1.00 92.62 317 LEU A O 1
ATOM 2522 N N . THR A 1 318 ? 25.116 -8.164 6.765 1.00 92.81 318 THR A N 1
ATOM 2523 C CA . THR A 1 318 ? 25.863 -7.043 7.351 1.00 92.81 318 THR A CA 1
ATOM 2524 C C . THR A 1 318 ? 25.616 -5.725 6.618 1.00 92.81 318 THR A C 1
ATOM 2526 O O . THR A 1 318 ? 25.168 -5.705 5.470 1.00 92.81 318 THR A O 1
ATOM 2529 N N . ALA A 1 319 ? 25.968 -4.608 7.268 1.00 91.06 319 ALA A N 1
ATOM 2530 C CA . ALA A 1 319 ? 25.914 -3.263 6.686 1.00 91.06 319 ALA A CA 1
ATOM 2531 C C . ALA A 1 319 ? 26.556 -3.200 5.298 1.00 91.06 319 ALA A C 1
ATOM 2533 O O . ALA A 1 319 ? 25.963 -2.698 4.347 1.00 91.06 319 ALA A O 1
ATOM 2534 N N . ASP A 1 320 ? 27.778 -3.719 5.202 1.00 92.19 320 ASP A N 1
ATOM 2535 C CA . ASP A 1 320 ? 28.608 -3.581 4.013 1.00 92.19 320 ASP A CA 1
ATOM 2536 C C . ASP A 1 320 ? 28.125 -4.502 2.893 1.00 92.19 320 ASP A C 1
ATOM 2538 O O . ASP A 1 320 ? 28.113 -4.101 1.732 1.00 92.19 320 ASP A O 1
ATOM 2542 N N . GLN A 1 321 ? 27.630 -5.696 3.238 1.00 94.25 321 GLN A N 1
ATOM 2543 C CA . GLN A 1 321 ? 26.992 -6.599 2.279 1.00 94.25 321 GLN A CA 1
ATOM 2544 C C . GLN A 1 321 ? 25.707 -5.993 1.704 1.00 94.25 321 GLN A C 1
ATOM 2546 O O . GLN A 1 321 ? 25.520 -6.001 0.488 1.00 94.25 321 GLN A O 1
ATOM 2551 N N . LYS A 1 322 ? 24.841 -5.436 2.564 1.00 94.06 322 LYS A N 1
ATOM 2552 C CA . LYS A 1 322 ? 23.607 -4.758 2.136 1.00 94.06 322 LYS A CA 1
ATOM 2553 C C . LYS A 1 322 ? 23.941 -3.541 1.271 1.00 94.06 322 LYS A C 1
ATOM 2555 O O . LYS A 1 322 ? 23.392 -3.399 0.182 1.00 94.06 322 LYS A O 1
ATOM 2560 N N . ARG A 1 323 ? 24.915 -2.721 1.681 1.00 91.69 323 ARG A N 1
ATOM 2561 C CA . ARG A 1 323 ? 25.391 -1.579 0.887 1.00 91.69 323 ARG A CA 1
ATOM 2562 C C . ARG A 1 323 ? 25.914 -2.012 -0.484 1.00 91.69 323 ARG A C 1
ATOM 2564 O O . ARG A 1 323 ? 25.650 -1.315 -1.448 1.00 91.69 323 ARG A O 1
ATOM 2571 N N . ALA A 1 324 ? 26.605 -3.145 -0.595 1.00 91.06 324 ALA A N 1
ATOM 2572 C CA . ALA A 1 324 ? 27.156 -3.611 -1.869 1.00 91.06 324 ALA A CA 1
ATOM 2573 C C . ALA A 1 324 ? 26.094 -4.092 -2.879 1.00 91.06 324 ALA A C 1
ATOM 2575 O O . ALA A 1 324 ? 26.332 -4.019 -4.083 1.00 91.06 324 ALA A O 1
ATOM 2576 N N . VAL A 1 325 ? 24.940 -4.591 -2.417 1.00 90.88 325 VAL A N 1
ATOM 2577 C CA . VAL A 1 325 ? 23.885 -5.144 -3.296 1.00 90.88 325 VAL A CA 1
ATOM 2578 C C . VAL A 1 325 ? 22.751 -4.149 -3.588 1.00 90.88 325 VAL A C 1
ATOM 2580 O O . VAL A 1 325 ? 22.060 -4.244 -4.611 1.00 90.88 325 VAL A O 1
ATOM 2583 N N . LEU A 1 326 ? 22.546 -3.171 -2.705 1.00 92.94 326 LEU A N 1
ATOM 2584 C CA . LEU A 1 326 ? 21.511 -2.152 -2.859 1.00 92.94 326 LEU A CA 1
ATOM 2585 C C . LEU A 1 326 ? 21.931 -1.047 -3.849 1.00 92.94 326 LEU A C 1
ATOM 2587 O O . LEU A 1 326 ? 23.123 -0.755 -3.984 1.00 92.94 326 LEU A O 1
ATOM 2591 N N . PRO A 1 327 ? 20.967 -0.428 -4.562 1.00 92.31 327 PRO A N 1
ATOM 2592 C CA . PRO A 1 327 ? 21.240 0.716 -5.423 1.00 92.31 327 PRO A CA 1
ATOM 2593 C C . PRO A 1 327 ? 21.949 1.834 -4.654 1.00 92.31 327 PRO A C 1
ATOM 2595 O O . PRO A 1 327 ? 21.537 2.188 -3.550 1.00 92.31 327 PRO A O 1
ATOM 2598 N N . GLN A 1 328 ? 23.005 2.390 -5.247 1.00 90.62 328 GLN A N 1
ATOM 2599 C CA . GLN A 1 328 ? 23.678 3.564 -4.698 1.00 90.62 328 GLN A CA 1
ATOM 2600 C C . GLN A 1 328 ? 22.938 4.809 -5.176 1.00 90.62 328 GLN A C 1
ATOM 2602 O O . GLN A 1 328 ? 22.898 5.079 -6.374 1.00 90.62 328 GLN A O 1
ATOM 2607 N N . LEU A 1 329 ? 22.344 5.535 -4.235 1.00 90.94 329 LEU A N 1
ATOM 2608 C CA . LEU A 1 329 ? 21.671 6.801 -4.490 1.00 90.94 329 LEU A CA 1
ATOM 2609 C C . LEU A 1 329 ? 22.592 7.930 -4.036 1.00 90.94 329 LEU A C 1
ATOM 2611 O O . LEU A 1 329 ? 23.102 7.915 -2.915 1.00 90.94 329 LEU A O 1
ATOM 2615 N N . THR A 1 330 ? 22.827 8.902 -4.909 1.00 91.25 330 THR A N 1
ATOM 2616 C CA . THR A 1 330 ? 23.453 10.157 -4.497 1.00 91.25 330 THR A CA 1
ATOM 2617 C C . THR A 1 330 ? 22.481 10.947 -3.623 1.00 91.25 330 THR A C 1
ATOM 2619 O O . THR A 1 330 ? 21.269 10.742 -3.679 1.00 91.25 330 THR A O 1
ATOM 2622 N N . ARG A 1 331 ? 22.980 11.936 -2.871 1.00 85.94 331 ARG A N 1
ATOM 2623 C CA . ARG A 1 331 ? 22.105 12.887 -2.160 1.00 85.94 331 ARG A CA 1
ATOM 2624 C C . ARG A 1 331 ? 21.099 13.560 -3.102 1.00 85.94 331 ARG A C 1
ATOM 2626 O O . ARG A 1 331 ? 20.030 14.001 -2.679 1.00 85.94 331 ARG A O 1
ATOM 2633 N N . GLU A 1 332 ? 21.448 13.681 -4.380 1.00 86.38 332 GLU A N 1
ATOM 2634 C CA . GLU A 1 332 ? 20.533 14.203 -5.377 1.00 86.38 332 GLU A CA 1
ATOM 2635 C C . GLU A 1 332 ? 19.406 13.215 -5.659 1.00 86.38 332 GLU A C 1
ATOM 2637 O O . GLU A 1 332 ? 18.245 13.549 -5.433 1.00 86.38 332 GLU A O 1
ATOM 2642 N N . ASP A 1 333 ? 19.719 11.975 -5.995 1.00 91.12 333 ASP A N 1
ATOM 2643 C CA . ASP A 1 333 ? 18.691 10.958 -6.225 1.00 91.12 333 ASP A CA 1
ATOM 2644 C C . ASP A 1 333 ? 17.717 10.833 -5.044 1.00 91.12 333 ASP A C 1
ATOM 2646 O O . ASP A 1 333 ? 16.507 10.746 -5.222 1.00 91.12 333 ASP A O 1
ATOM 2650 N N . GLU A 1 334 ? 18.230 10.911 -3.817 1.00 88.25 334 GLU A N 1
ATOM 2651 C CA . GLU A 1 334 ? 17.427 10.823 -2.596 1.00 88.25 334 GLU A CA 1
ATOM 2652 C C . GLU A 1 334 ? 16.407 11.953 -2.443 1.00 88.25 334 GLU A C 1
ATOM 2654 O O . GLU A 1 334 ? 15.266 11.719 -2.037 1.00 88.25 334 GLU A O 1
ATOM 2659 N N . LEU A 1 335 ? 16.816 13.184 -2.744 1.00 85.12 335 LEU A N 1
ATOM 2660 C CA . LEU A 1 335 ? 15.948 14.353 -2.643 1.00 85.12 335 LEU A CA 1
ATOM 2661 C C . LEU A 1 335 ? 14.865 14.337 -3.728 1.00 85.12 335 LEU A C 1
ATOM 2663 O O . LEU A 1 335 ? 13.712 14.645 -3.432 1.00 85.12 335 LEU A O 1
ATOM 2667 N N . GLU A 1 336 ? 15.206 13.914 -4.948 1.00 90.69 336 GLU A N 1
ATOM 2668 C CA . GLU A 1 336 ? 14.213 13.755 -6.017 1.00 90.69 336 GLU A CA 1
ATOM 2669 C C . GLU A 1 336 ? 13.219 12.642 -5.675 1.00 90.69 336 GLU A C 1
ATOM 2671 O O . GLU A 1 336 ? 12.007 12.844 -5.724 1.00 90.69 336 GLU A O 1
ATOM 2676 N N . LEU A 1 337 ? 13.716 11.492 -5.218 1.00 90.19 337 LEU A N 1
ATOM 2677 C CA . LEU A 1 337 ? 12.890 10.373 -4.781 1.00 90.19 337 LEU A CA 1
ATOM 2678 C C . LEU A 1 337 ? 11.959 10.745 -3.620 1.00 90.19 337 LEU A C 1
ATOM 2680 O O . LEU A 1 337 ? 10.815 10.290 -3.570 1.00 90.19 337 LEU A O 1
ATOM 2684 N N . THR A 1 338 ? 12.428 11.589 -2.699 1.00 85.88 338 THR A N 1
ATOM 2685 C CA . THR A 1 338 ? 11.603 12.143 -1.618 1.00 85.88 338 THR A CA 1
ATOM 2686 C C . THR A 1 338 ? 10.464 12.987 -2.189 1.00 85.88 338 THR A C 1
ATOM 2688 O O . THR A 1 338 ? 9.314 12.770 -1.811 1.00 85.88 338 THR A O 1
ATOM 2691 N N . GLY A 1 339 ? 10.748 13.872 -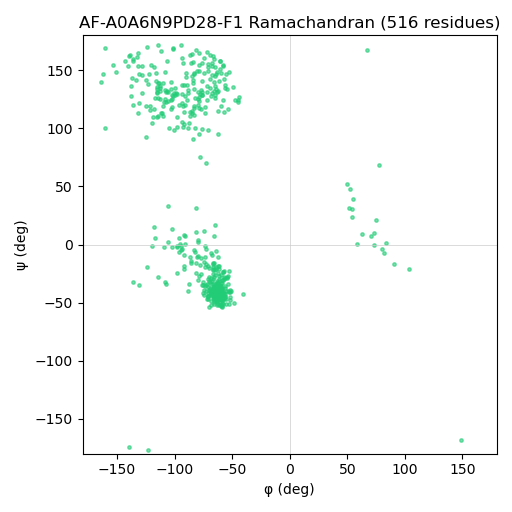3.151 1.00 85.62 339 GLY A N 1
ATOM 2692 C CA . GLY A 1 339 ? 9.725 14.649 -3.859 1.00 85.62 339 GLY A CA 1
ATOM 2693 C C . GLY A 1 339 ? 8.701 13.765 -4.576 1.00 85.62 339 GLY A C 1
ATOM 2694 O O . GLY A 1 339 ? 7.494 13.977 -4.442 1.00 85.62 339 GLY A O 1
ATOM 2695 N N . LEU A 1 340 ? 9.155 12.716 -5.267 1.00 90.38 340 LEU A N 1
ATOM 2696 C CA . LEU A 1 340 ? 8.280 11.750 -5.939 1.00 90.38 340 LEU A CA 1
ATOM 2697 C C . LEU A 1 340 ? 7.375 11.010 -4.944 1.00 90.38 340 LEU A C 1
ATOM 2699 O O . LEU A 1 340 ? 6.182 10.863 -5.205 1.00 90.38 340 LEU A O 1
ATOM 2703 N N . TYR A 1 341 ? 7.903 10.587 -3.791 1.00 87.62 341 TYR A N 1
ATOM 2704 C CA . TYR A 1 341 ? 7.128 9.886 -2.762 1.00 87.62 341 TYR A CA 1
ATOM 2705 C C . TYR A 1 341 ? 6.144 10.809 -2.049 1.00 87.62 341 TYR A C 1
ATOM 2707 O O . TYR A 1 341 ? 4.991 10.430 -1.901 1.00 87.62 341 TYR A O 1
ATOM 2715 N N . ILE A 1 342 ? 6.536 12.025 -1.658 1.00 82.56 342 ILE A N 1
ATOM 2716 C CA . ILE A 1 342 ? 5.609 12.996 -1.047 1.00 82.56 342 ILE A CA 1
ATOM 2717 C C . ILE A 1 342 ? 4.421 13.254 -1.979 1.00 82.56 342 ILE A C 1
ATOM 2719 O O . ILE A 1 342 ? 3.280 13.347 -1.533 1.00 82.56 342 ILE A O 1
ATOM 2723 N N . ASN A 1 343 ? 4.673 13.300 -3.287 1.00 82.25 343 ASN A N 1
ATOM 2724 C CA . ASN A 1 343 ? 3.646 13.560 -4.288 1.00 82.25 343 ASN A CA 1
ATOM 2725 C C . ASN A 1 343 ? 2.972 12.296 -4.846 1.00 82.25 343 ASN A C 1
ATOM 2727 O O . ASN A 1 343 ? 2.183 12.400 -5.784 1.00 82.25 343 ASN A O 1
ATOM 2731 N N . SER A 1 344 ? 3.241 11.118 -4.276 1.00 85.19 344 SER A N 1
ATOM 2732 C CA . SER A 1 344 ? 2.612 9.862 -4.708 1.00 85.19 344 SER A CA 1
ATOM 2733 C C . SER A 1 344 ? 2.037 9.033 -3.574 1.00 85.19 344 SER A C 1
ATOM 2735 O O . SER A 1 344 ? 1.008 8.397 -3.778 1.00 85.19 344 SER A O 1
ATOM 2737 N N . HIS A 1 345 ? 2.677 9.038 -2.407 1.00 83.12 345 HIS A N 1
ATOM 2738 C CA . HIS A 1 345 ? 2.276 8.254 -1.253 1.00 83.12 345 HIS A CA 1
ATOM 2739 C C . HIS A 1 345 ? 0.912 8.737 -0.759 1.00 83.12 345 HIS A C 1
ATOM 2741 O O . HIS A 1 345 ? 0.741 9.935 -0.534 1.00 83.12 345 HIS A O 1
ATOM 2747 N N . PRO A 1 346 ? -0.064 7.843 -0.572 1.00 71.19 346 PRO A N 1
ATOM 2748 C CA . PRO A 1 346 ? -1.410 8.258 -0.204 1.00 71.19 346 PRO A CA 1
ATOM 2749 C C . PRO A 1 346 ? -1.498 8.857 1.206 1.00 71.19 346 PRO A C 1
ATOM 2751 O O . PRO A 1 346 ? -2.298 9.754 1.433 1.00 71.19 346 PRO A O 1
ATOM 2754 N N . ASP A 1 347 ? -0.650 8.393 2.124 1.00 69.19 347 ASP A N 1
ATOM 2755 C CA . ASP A 1 347 ? -0.568 8.886 3.508 1.00 69.19 347 ASP A CA 1
ATOM 2756 C C . ASP A 1 347 ? 0.234 10.195 3.622 1.00 69.19 347 ASP A C 1
ATOM 2758 O O . ASP A 1 347 ? 0.489 10.680 4.727 1.00 69.19 347 ASP A O 1
ATOM 2762 N N . SER A 1 348 ? 0.686 10.776 2.503 1.00 65.44 348 SER A N 1
ATOM 2763 C CA . SER A 1 348 ? 1.374 12.059 2.562 1.00 65.44 348 SER A CA 1
ATOM 2764 C C . SER A 1 348 ? 0.384 13.153 2.975 1.00 65.44 348 SER A C 1
ATOM 2766 O O . SER A 1 348 ? -0.704 13.313 2.421 1.00 65.44 348 SER A O 1
ATOM 2768 N N . VAL A 1 349 ? 0.764 13.919 4.002 1.00 46.03 349 VAL A N 1
ATOM 2769 C CA . VAL A 1 349 ? -0.135 14.851 4.713 1.00 46.03 349 VAL A CA 1
ATOM 2770 C C . VAL A 1 349 ? -0.687 15.959 3.797 1.00 46.03 349 VAL A C 1
ATOM 2772 O O . VAL A 1 349 ? -1.722 16.566 4.077 1.00 46.03 349 VAL A O 1
ATOM 2775 N N . ALA A 1 350 ? -0.043 16.194 2.656 1.00 50.34 350 ALA A N 1
ATOM 2776 C CA . ALA A 1 350 ? -0.631 16.829 1.489 1.00 50.34 350 ALA A CA 1
ATOM 2777 C C . ALA A 1 350 ? 0.273 16.571 0.280 1.00 50.34 350 ALA A C 1
ATOM 2779 O O . ALA A 1 350 ? 1.487 16.741 0.383 1.00 50.34 350 ALA A O 1
ATOM 2780 N N . TYR A 1 351 ? -0.322 16.293 -0.884 1.00 57.72 351 TYR A N 1
ATOM 2781 C CA . TYR A 1 351 ? 0.328 16.617 -2.153 1.00 57.72 351 TYR A CA 1
ATOM 2782 C C . TYR A 1 351 ? 0.829 18.053 -2.066 1.00 57.72 351 TYR A C 1
ATOM 2784 O O . TYR A 1 351 ? 0.044 18.967 -1.774 1.00 57.72 351 TYR A O 1
ATOM 2792 N N . GLU A 1 352 ? 2.121 18.271 -2.298 1.00 63.56 352 GLU A N 1
ATOM 2793 C CA . GLU A 1 352 ? 2.609 19.634 -2.416 1.00 63.56 352 GLU A CA 1
ATOM 2794 C C . GLU A 1 352 ? 1.804 20.305 -3.523 1.00 63.56 352 GLU A C 1
ATOM 2796 O O . GLU A 1 352 ? 1.477 19.697 -4.544 1.00 63.56 352 GLU A O 1
ATOM 2801 N N . HIS A 1 353 ? 1.395 21.554 -3.302 1.00 69.50 353 HIS A N 1
ATOM 2802 C CA . HIS A 1 353 ? 0.525 22.237 -4.248 1.00 69.50 353 HIS A CA 1
ATOM 2803 C C . HIS A 1 353 ? 1.247 22.388 -5.594 1.00 69.50 353 HIS A C 1
ATOM 2805 O O . HIS A 1 353 ? 1.966 23.364 -5.803 1.00 69.50 353 HIS A O 1
ATOM 2811 N N . VAL A 1 354 ? 1.007 21.457 -6.524 1.00 73.62 354 VAL A N 1
ATOM 2812 C CA . VAL A 1 354 ? 1.689 21.363 -7.825 1.00 73.62 354 VAL A CA 1
ATOM 2813 C C . VAL A 1 354 ? 1.658 22.705 -8.557 1.00 73.62 354 VAL A C 1
ATOM 2815 O O . VAL A 1 354 ? 2.657 23.142 -9.122 1.00 73.62 354 VAL A O 1
ATOM 2818 N N . GLY A 1 355 ? 0.526 23.416 -8.493 1.00 72.69 355 GLY A N 1
ATOM 2819 C CA . GLY A 1 355 ? 0.386 24.763 -9.050 1.00 72.69 355 GLY A CA 1
ATOM 2820 C C . GLY A 1 355 ? 1.325 25.796 -8.414 1.00 72.69 355 GLY A C 1
ATOM 2821 O O . GLY A 1 355 ? 1.964 26.551 -9.145 1.00 72.69 355 GLY A O 1
ATOM 2822 N N . LYS A 1 356 ? 1.451 25.809 -7.079 1.00 78.62 356 LYS A N 1
ATOM 2823 C CA . LYS A 1 356 ? 2.373 26.706 -6.362 1.00 78.62 356 LYS A CA 1
ATOM 2824 C C . LYS A 1 356 ? 3.825 26.344 -6.665 1.00 78.62 356 LYS A C 1
ATOM 2826 O O . LYS A 1 356 ? 4.600 27.233 -6.990 1.00 78.62 356 LYS A O 1
ATOM 2831 N N . MET A 1 357 ? 4.184 25.061 -6.655 1.00 81.94 357 MET A N 1
ATOM 2832 C CA . MET A 1 357 ? 5.555 24.623 -6.949 1.00 81.94 357 MET A CA 1
ATOM 2833 C C . MET A 1 357 ? 5.976 24.974 -8.383 1.00 81.94 357 MET A C 1
ATOM 2835 O O . MET A 1 357 ? 7.050 25.532 -8.593 1.00 81.94 357 MET A O 1
ATOM 2839 N N . ARG A 1 358 ? 5.080 24.805 -9.367 1.00 83.31 358 ARG A N 1
ATOM 2840 C CA . ARG A 1 358 ? 5.293 25.280 -10.749 1.00 83.31 358 ARG A CA 1
ATOM 2841 C C . ARG A 1 358 ? 5.467 26.796 -10.856 1.00 83.31 358 ARG A C 1
ATOM 2843 O O . ARG A 1 358 ? 6.119 27.262 -11.788 1.00 83.31 358 ARG A O 1
ATOM 2850 N N . GLN A 1 359 ? 4.835 27.576 -9.979 1.00 84.69 359 GLN A N 1
ATOM 2851 C CA . GLN A 1 359 ? 5.036 29.027 -9.926 1.00 84.69 359 GLN A CA 1
ATOM 2852 C C . GLN A 1 359 ? 6.389 29.363 -9.301 1.00 84.69 359 GLN A C 1
ATOM 2854 O O . GLN A 1 359 ? 7.109 30.180 -9.868 1.00 84.69 359 GLN A O 1
ATOM 2859 N N . LEU A 1 360 ? 6.763 28.692 -8.205 1.00 85.31 360 LEU A N 1
ATOM 2860 C CA . LEU A 1 360 ? 8.072 28.847 -7.566 1.00 85.31 360 LEU A CA 1
ATOM 2861 C C . LEU A 1 360 ? 9.216 28.547 -8.536 1.00 85.31 360 LEU A C 1
ATOM 2863 O O . LEU A 1 360 ? 10.156 29.329 -8.604 1.00 85.31 360 LEU A O 1
ATOM 2867 N N . ALA A 1 361 ? 9.098 27.501 -9.358 1.00 85.12 361 ALA A N 1
ATOM 2868 C CA . ALA A 1 361 ? 10.102 27.150 -10.365 1.00 85.12 361 ALA A CA 1
ATOM 2869 C C . ALA A 1 361 ? 10.394 28.279 -11.375 1.00 85.12 361 ALA A C 1
ATOM 2871 O O . ALA A 1 361 ? 11.464 28.322 -11.970 1.00 85.12 361 ALA A O 1
ATOM 2872 N N . LYS A 1 362 ? 9.448 29.207 -11.573 1.00 88.31 362 LYS A N 1
ATOM 2873 C CA . LYS A 1 362 ? 9.591 30.349 -12.490 1.00 88.31 362 LYS A CA 1
ATOM 2874 C C . LYS A 1 362 ? 10.147 31.600 -11.813 1.00 88.31 362 LYS A C 1
ATOM 2876 O O . LYS A 1 362 ? 10.396 32.589 -12.501 1.00 88.31 362 LYS A O 1
ATOM 2881 N N . LEU A 1 363 ? 10.266 31.605 -10.485 1.00 87.62 363 LEU A N 1
ATOM 2882 C CA . LEU A 1 363 ? 10.719 32.779 -9.756 1.00 87.62 363 LEU A CA 1
ATOM 2883 C C . LEU A 1 363 ? 12.240 32.952 -9.889 1.00 87.62 363 LEU A C 1
ATOM 2885 O O . LEU A 1 363 ? 12.980 31.974 -9.806 1.00 87.62 363 LEU A O 1
ATOM 2889 N N . PRO A 1 364 ? 12.730 34.194 -10.033 1.00 88.44 364 PRO A N 1
ATOM 2890 C CA . PRO A 1 364 ? 14.150 34.492 -9.898 1.00 88.44 364 PRO A CA 1
ATOM 2891 C C . PRO A 1 364 ? 14.640 34.237 -8.462 1.00 88.44 364 PRO A C 1
ATOM 2893 O O . PRO A 1 364 ? 13.888 34.397 -7.496 1.00 88.44 364 PRO A O 1
ATOM 2896 N N . ASP A 1 365 ? 15.930 33.920 -8.313 1.00 85.62 365 ASP A N 1
ATOM 2897 C CA . ASP A 1 365 ? 16.542 33.478 -7.046 1.00 85.62 365 ASP A CA 1
ATOM 2898 C C . ASP A 1 365 ? 16.291 34.432 -5.859 1.00 85.62 365 ASP A C 1
ATOM 2900 O O . ASP A 1 365 ? 16.104 33.988 -4.724 1.00 85.62 365 ASP A O 1
ATOM 2904 N N . PHE A 1 366 ? 16.222 35.748 -6.096 1.00 86.25 366 PHE A N 1
ATOM 2905 C CA . PHE A 1 366 ? 15.957 36.714 -5.022 1.00 86.25 366 PHE A CA 1
ATOM 2906 C C . PHE A 1 366 ? 14.541 36.583 -4.432 1.00 86.25 366 PHE A C 1
ATOM 2908 O O . PHE A 1 366 ? 14.371 36.760 -3.227 1.00 86.25 366 PHE A O 1
ATOM 2915 N N . LEU A 1 367 ? 13.534 36.232 -5.244 1.00 86.56 367 LEU A N 1
ATOM 2916 C CA . LEU A 1 367 ? 12.168 35.987 -4.767 1.00 86.56 367 LEU A CA 1
ATOM 2917 C C . LEU A 1 367 ? 12.055 34.627 -4.075 1.00 86.56 367 LEU A C 1
ATOM 2919 O O . LEU A 1 367 ? 11.355 34.517 -3.070 1.00 86.56 367 LEU A O 1
ATOM 2923 N N . LEU A 1 368 ? 12.791 33.615 -4.546 1.00 85.25 368 LEU A N 1
ATOM 2924 C CA . LEU A 1 368 ? 12.885 32.322 -3.859 1.00 85.25 368 LEU A CA 1
ATOM 2925 C C . LEU A 1 368 ? 13.472 32.472 -2.454 1.00 85.25 368 LEU A C 1
ATOM 2927 O O . LEU A 1 368 ? 12.960 31.876 -1.510 1.00 85.25 368 LEU A O 1
ATOM 2931 N N . LYS A 1 369 ? 14.489 33.325 -2.288 1.00 85.94 369 LYS A N 1
ATOM 2932 C CA . LYS A 1 369 ? 15.064 33.629 -0.972 1.00 85.94 369 LYS A CA 1
ATOM 2933 C C . LYS A 1 369 ? 14.048 34.249 -0.011 1.00 85.94 369 LYS A C 1
ATOM 2935 O O . LYS A 1 369 ? 14.021 33.888 1.163 1.00 85.94 369 LYS A O 1
ATOM 2940 N N . ILE A 1 370 ? 13.202 35.154 -0.503 1.00 85.62 370 ILE A N 1
ATOM 2941 C CA . ILE A 1 370 ? 12.117 35.745 0.294 1.00 85.62 370 ILE A CA 1
ATOM 2942 C C . ILE A 1 370 ? 11.095 34.667 0.670 1.00 85.62 370 ILE A C 1
ATOM 2944 O O . ILE A 1 370 ? 10.723 34.557 1.838 1.00 85.62 370 ILE A O 1
ATOM 2948 N N . GLN A 1 371 ? 10.688 33.831 -0.289 1.00 84.62 371 GLN A N 1
ATOM 2949 C CA . GLN A 1 371 ? 9.730 32.755 -0.046 1.00 84.62 371 GLN A CA 1
ATOM 2950 C C . GLN A 1 371 ? 10.240 31.740 0.985 1.00 84.62 371 GLN A C 1
ATOM 2952 O O . GLN A 1 371 ? 9.487 31.360 1.878 1.00 84.62 371 GLN A O 1
ATOM 2957 N N . ALA A 1 372 ? 11.508 31.331 0.892 1.00 84.50 372 ALA A N 1
ATOM 2958 C CA . ALA A 1 372 ? 12.150 30.444 1.861 1.00 84.50 372 ALA A CA 1
ATOM 2959 C C . ALA A 1 372 ? 12.074 31.020 3.285 1.00 84.50 372 ALA A C 1
ATOM 2961 O O . ALA A 1 372 ? 11.715 30.313 4.224 1.00 84.50 372 ALA A O 1
ATOM 2962 N N . GLY A 1 373 ? 12.319 32.328 3.436 1.00 83.31 373 GLY A N 1
ATOM 2963 C CA . GLY A 1 373 ? 12.163 33.029 4.713 1.00 83.31 373 GLY A CA 1
ATOM 2964 C C . GLY A 1 373 ? 10.729 32.995 5.253 1.00 83.31 373 GLY A C 1
ATOM 2965 O O . GLY A 1 373 ? 10.528 32.722 6.433 1.00 83.31 373 GLY A O 1
ATOM 2966 N N . ILE A 1 374 ? 9.727 33.206 4.392 1.00 83.81 374 ILE A N 1
ATOM 2967 C CA . ILE A 1 374 ? 8.306 33.142 4.780 1.00 83.81 374 ILE A CA 1
ATOM 2968 C C . ILE A 1 374 ? 7.923 31.730 5.243 1.00 83.81 374 ILE A C 1
ATOM 2970 O O . ILE A 1 374 ? 7.273 31.575 6.276 1.00 83.81 374 ILE A O 1
ATOM 2974 N N . VAL A 1 375 ? 8.330 30.700 4.494 1.00 80.81 375 VAL A N 1
ATOM 2975 C CA . VAL A 1 375 ? 8.056 29.295 4.837 1.00 80.81 375 VAL A CA 1
ATOM 2976 C C . VAL A 1 375 ? 8.734 28.917 6.153 1.00 80.81 375 VAL A C 1
ATOM 2978 O O . VAL A 1 375 ? 8.099 28.291 6.998 1.00 80.81 375 VAL A O 1
ATOM 2981 N N . TYR A 1 376 ? 9.982 29.344 6.359 1.00 84.00 376 TYR A N 1
ATOM 2982 C CA . TYR A 1 376 ? 10.715 29.132 7.606 1.00 84.00 376 TYR A CA 1
ATOM 2983 C C . TYR A 1 376 ? 9.988 29.735 8.815 1.00 84.00 376 TYR A C 1
ATOM 2985 O O . TYR A 1 376 ? 9.755 29.032 9.796 1.00 84.00 376 TYR A O 1
ATOM 2993 N N . GLU A 1 377 ? 9.594 31.012 8.756 1.00 81.69 377 GLU A N 1
ATOM 2994 C CA . GLU A 1 377 ? 8.908 31.654 9.886 1.00 81.69 377 GLU A CA 1
ATOM 2995 C C . GLU A 1 377 ? 7.535 31.019 10.150 1.00 81.69 377 GLU A C 1
ATOM 2997 O O . GLU A 1 377 ? 7.176 30.786 11.304 1.00 81.69 377 GLU A O 1
ATOM 3002 N N . GLY A 1 378 ? 6.797 30.653 9.096 1.00 79.69 378 GLY A N 1
ATOM 3003 C CA . GLY A 1 378 ? 5.533 29.926 9.228 1.00 79.69 378 GLY A CA 1
ATOM 3004 C C . GLY A 1 378 ? 5.699 28.551 9.885 1.00 79.69 378 GLY A C 1
ATOM 3005 O O . GLY A 1 378 ? 4.966 28.219 10.815 1.00 79.69 378 GLY A O 1
ATOM 3006 N N . ALA A 1 379 ? 6.687 27.764 9.451 1.00 77.00 379 ALA A N 1
ATOM 3007 C CA . ALA A 1 379 ? 6.979 26.450 10.025 1.00 77.00 379 ALA A CA 1
ATOM 3008 C C . ALA A 1 379 ? 7.460 26.549 11.480 1.00 77.00 379 ALA A C 1
ATOM 3010 O O . ALA A 1 379 ? 7.046 25.760 12.327 1.00 77.00 379 ALA A O 1
ATOM 3011 N N . LYS A 1 380 ? 8.286 27.554 11.793 1.00 78.06 380 LYS A N 1
ATOM 3012 C CA . LYS A 1 380 ? 8.754 27.836 13.154 1.00 78.06 380 LYS A CA 1
ATOM 3013 C C . LYS A 1 380 ? 7.592 28.137 14.101 1.00 78.06 380 LYS A C 1
ATOM 3015 O O . LYS A 1 380 ? 7.570 27.617 15.213 1.00 78.06 380 LYS A O 1
ATOM 3020 N N . LEU A 1 381 ? 6.629 28.946 13.653 1.00 76.12 381 LEU A N 1
ATOM 3021 C CA . LEU A 1 381 ? 5.408 29.238 14.407 1.00 76.12 381 LEU A CA 1
ATOM 3022 C C . LEU A 1 381 ? 4.547 27.981 14.609 1.00 76.12 381 LEU A C 1
ATOM 3024 O O . LEU A 1 381 ? 4.025 27.779 15.699 1.00 76.12 381 LEU A O 1
ATOM 3028 N N . ALA A 1 382 ? 4.426 27.130 13.586 1.00 69.88 382 ALA A N 1
ATOM 3029 C CA . ALA A 1 382 ? 3.597 25.924 13.633 1.00 69.88 382 ALA A CA 1
ATOM 3030 C C . ALA A 1 382 ? 4.175 24.799 14.512 1.00 69.88 382 ALA A C 1
ATOM 3032 O O . ALA A 1 382 ? 3.417 24.071 15.146 1.00 69.88 382 ALA A O 1
ATOM 3033 N N . LEU A 1 383 ? 5.503 24.642 14.559 1.00 69.19 383 LEU A N 1
ATOM 3034 C CA . LEU A 1 383 ? 6.157 23.602 15.364 1.00 69.19 383 LEU A CA 1
ATOM 3035 C C . LEU A 1 383 ? 6.073 23.887 16.874 1.00 69.19 383 LEU A C 1
ATOM 3037 O O . LEU A 1 383 ? 6.029 22.953 17.671 1.00 69.19 383 LEU A O 1
ATOM 3041 N N . GLY A 1 384 ? 6.021 25.155 17.286 1.00 67.88 384 GLY A N 1
ATOM 3042 C CA . GLY A 1 384 ? 5.966 25.537 18.699 1.00 67.88 384 GLY A CA 1
ATOM 3043 C C . GLY A 1 384 ? 7.241 25.211 19.498 1.00 67.88 384 GLY A C 1
ATOM 3044 O O . GLY A 1 384 ? 8.131 24.470 19.073 1.00 67.88 384 GLY A O 1
ATOM 3045 N N . ASP A 1 385 ? 7.345 25.772 20.704 1.00 69.56 385 ASP A N 1
ATOM 3046 C CA . ASP A 1 385 ? 8.596 25.789 21.482 1.00 69.56 385 ASP A CA 1
ATOM 3047 C C . ASP A 1 385 ? 9.076 24.410 21.965 1.00 69.56 385 ASP A C 1
ATOM 3049 O O . ASP A 1 385 ? 10.270 24.216 22.203 1.00 69.56 385 ASP A O 1
ATOM 3053 N N . ALA A 1 386 ? 8.171 23.441 22.125 1.00 58.06 386 ALA A N 1
ATOM 3054 C CA . ALA A 1 386 ? 8.518 22.094 22.580 1.00 58.06 386 ALA A CA 1
ATOM 3055 C C . ALA A 1 386 ? 9.242 21.279 21.494 1.00 58.06 386 ALA A C 1
ATOM 3057 O O . ALA A 1 386 ? 10.219 20.599 21.801 1.00 58.06 386 ALA A O 1
ATOM 3058 N N . LEU A 1 387 ? 8.812 21.385 20.230 1.00 58.69 387 LEU A N 1
ATOM 3059 C CA . LEU A 1 387 ? 9.442 20.699 19.095 1.00 58.69 387 LEU A CA 1
ATOM 3060 C C . LEU A 1 387 ? 10.714 21.413 18.628 1.00 58.69 387 LEU A C 1
ATOM 3062 O O . LEU A 1 387 ? 11.642 20.766 18.164 1.00 58.69 387 LEU A O 1
ATOM 3066 N N . LEU A 1 388 ? 10.832 22.729 18.824 1.00 65.50 388 LEU A N 1
ATOM 3067 C CA . LEU A 1 388 ? 12.072 23.463 18.525 1.00 65.50 388 LEU A CA 1
ATOM 3068 C C . LEU A 1 388 ? 13.255 23.078 19.433 1.00 65.50 388 LEU A C 1
ATOM 3070 O O . LEU A 1 388 ? 14.406 23.397 19.117 1.00 65.50 388 LEU A O 1
ATOM 3074 N N . LYS A 1 389 ? 12.986 22.405 20.560 1.00 69.88 389 LYS A N 1
ATOM 3075 C CA . LYS A 1 389 ? 14.014 21.832 21.443 1.00 69.88 389 LYS A CA 1
ATOM 3076 C C . LYS A 1 389 ? 14.531 20.478 20.953 1.00 69.88 389 LYS A C 1
ATOM 3078 O O . LYS A 1 389 ? 15.592 20.059 21.410 1.00 69.88 389 LYS A O 1
ATOM 3083 N N . ASP A 1 390 ? 13.821 19.823 20.036 1.00 77.31 390 ASP A N 1
ATOM 3084 C CA . ASP A 1 390 ? 14.289 18.610 19.377 1.00 77.31 390 ASP A CA 1
ATOM 3085 C C . ASP A 1 390 ? 15.349 18.951 18.313 1.00 77.31 390 ASP A C 1
ATOM 3087 O O . ASP A 1 390 ? 15.170 19.835 17.469 1.00 77.31 390 ASP A O 1
ATOM 3091 N N . GLY A 1 391 ? 16.494 18.271 18.384 1.00 73.50 391 GLY A N 1
ATOM 3092 C CA . GLY A 1 391 ? 17.654 18.573 17.544 1.00 73.50 391 GLY A CA 1
ATOM 3093 C C . GLY A 1 391 ? 17.407 18.299 16.060 1.00 73.50 391 GLY A C 1
ATOM 3094 O O . GLY A 1 391 ? 17.885 19.057 15.212 1.00 73.50 391 GLY A O 1
ATOM 3095 N N . GLU A 1 392 ? 16.637 17.256 15.742 1.00 73.19 392 GLU A N 1
ATOM 3096 C CA . GLU A 1 392 ? 16.288 16.904 14.363 1.00 73.19 392 GLU A CA 1
ATOM 3097 C C . GLU A 1 392 ? 15.287 17.895 13.774 1.00 73.19 392 GLU A C 1
ATOM 3099 O O . GLU A 1 392 ? 15.523 18.437 12.693 1.00 73.19 392 GLU A O 1
ATOM 3104 N N . SER A 1 393 ? 14.232 18.222 14.520 1.00 71.69 393 SER A N 1
ATOM 3105 C CA . SER A 1 393 ? 13.220 19.208 14.131 1.00 71.69 393 SER A CA 1
ATOM 3106 C C . SER A 1 393 ? 13.836 20.586 13.881 1.00 71.69 393 SER A C 1
ATOM 3108 O O . SER A 1 393 ? 13.521 21.247 12.890 1.00 71.69 393 SER A O 1
ATOM 3110 N N . ARG A 1 394 ? 14.784 21.013 14.728 1.00 77.19 394 ARG A N 1
ATOM 3111 C CA . ARG A 1 394 ? 15.524 22.266 14.525 1.00 77.19 394 ARG A CA 1
ATOM 3112 C C . ARG A 1 394 ? 16.394 22.228 13.270 1.00 77.19 394 ARG A C 1
ATOM 3114 O O . ARG A 1 394 ? 16.453 23.217 12.543 1.00 77.19 394 ARG A O 1
ATOM 3121 N N . LYS A 1 395 ? 17.071 21.108 13.008 1.00 80.62 395 LYS A N 1
ATOM 3122 C CA . LYS A 1 395 ? 17.896 20.940 11.806 1.00 80.62 395 LYS A CA 1
ATOM 3123 C C . LYS A 1 395 ? 17.040 20.977 10.536 1.00 80.62 395 LYS A C 1
ATOM 3125 O O . LYS A 1 395 ? 17.387 21.701 9.610 1.00 80.62 395 LYS A O 1
ATOM 3130 N N . ALA A 1 396 ? 15.911 20.268 10.523 1.00 76.12 396 ALA A N 1
ATOM 3131 C CA . ALA A 1 396 ? 14.957 20.277 9.415 1.00 76.12 396 ALA A CA 1
ATOM 3132 C C . ALA A 1 396 ? 14.385 21.681 9.162 1.00 76.12 396 ALA A C 1
ATOM 3134 O O . ALA A 1 396 ? 14.284 22.118 8.017 1.00 76.12 396 ALA A O 1
ATOM 3135 N N . LEU A 1 397 ? 14.076 22.429 10.227 1.00 80.25 397 LEU A N 1
ATOM 3136 C CA . LEU A 1 397 ? 13.633 23.815 10.108 1.00 80.25 397 LEU A CA 1
ATOM 3137 C C . LEU A 1 397 ? 14.709 24.698 9.454 1.00 80.25 397 LEU A C 1
ATOM 3139 O O . LEU A 1 397 ? 14.395 25.483 8.565 1.00 80.25 397 LEU A O 1
ATOM 3143 N N . GLU A 1 398 ? 15.977 24.573 9.852 1.00 82.94 398 GLU A N 1
ATOM 3144 C CA . GLU A 1 398 ? 17.069 25.347 9.244 1.00 82.94 398 GLU A CA 1
ATOM 3145 C C . GLU A 1 398 ? 17.272 25.025 7.753 1.00 82.94 398 GLU A C 1
ATOM 3147 O O . GLU A 1 398 ? 17.602 25.922 6.973 1.00 82.94 398 GLU A O 1
ATOM 3152 N N . GLU A 1 399 ? 17.008 23.789 7.320 1.00 81.56 399 GLU A N 1
ATOM 3153 C CA . GLU A 1 399 ? 17.065 23.416 5.900 1.00 81.56 399 GLU A CA 1
ATOM 3154 C C . GLU A 1 399 ? 16.043 24.177 5.037 1.00 81.56 399 GLU A C 1
ATOM 3156 O O . GLU A 1 399 ? 16.316 24.417 3.861 1.00 81.56 399 GLU A O 1
ATOM 3161 N N . LEU A 1 400 ? 14.934 24.673 5.605 1.00 80.00 400 LEU A N 1
ATOM 3162 C CA . LEU A 1 400 ? 13.954 25.493 4.873 1.00 80.00 400 LEU A CA 1
ATOM 3163 C C . LEU A 1 400 ? 14.525 26.834 4.389 1.00 80.00 400 LEU A C 1
ATOM 3165 O O . LEU A 1 400 ? 13.993 27.419 3.447 1.00 80.00 400 LEU A O 1
ATOM 3169 N N . LYS A 1 401 ? 15.617 27.328 4.991 1.00 81.44 401 LYS A N 1
ATOM 3170 C CA . LYS A 1 401 ? 16.318 28.536 4.518 1.00 81.44 401 LYS A CA 1
ATOM 3171 C C . LYS A 1 401 ? 17.189 28.272 3.288 1.00 81.44 401 LYS A C 1
ATOM 3173 O O . LYS A 1 401 ? 17.695 29.223 2.686 1.00 81.44 401 LYS A O 1
ATOM 3178 N N . ASN A 1 402 ? 17.411 27.009 2.926 1.00 84.62 402 ASN A N 1
ATOM 3179 C CA . ASN A 1 402 ? 18.274 26.647 1.816 1.00 84.62 402 ASN A CA 1
ATOM 3180 C C . ASN A 1 402 ? 17.570 26.910 0.477 1.00 84.62 402 ASN A C 1
ATOM 3182 O O . ASN A 1 402 ? 16.763 26.115 -0.002 1.00 84.62 402 ASN A O 1
ATOM 3186 N N . VAL A 1 403 ? 17.911 28.042 -0.141 1.00 83.25 403 VAL A N 1
ATOM 3187 C CA . VAL A 1 403 ? 17.338 28.473 -1.424 1.00 83.25 403 VAL A CA 1
ATOM 3188 C C . VAL A 1 403 ? 17.634 27.478 -2.544 1.00 83.25 403 VAL A C 1
ATOM 3190 O O . VAL A 1 403 ? 16.772 27.257 -3.389 1.00 83.25 403 VAL A O 1
ATOM 3193 N N . GLU A 1 404 ? 18.810 26.848 -2.537 1.00 83.75 404 GLU A N 1
ATOM 3194 C CA . GLU A 1 404 ? 19.173 25.866 -3.562 1.00 83.75 404 GLU A CA 1
ATOM 3195 C C . GLU A 1 404 ? 18.317 24.604 -3.436 1.00 83.75 404 GLU A C 1
ATOM 3197 O O . GLU A 1 404 ? 17.810 24.090 -4.430 1.00 83.75 404 GLU A O 1
ATOM 3202 N N . LEU A 1 405 ? 18.066 24.161 -2.199 1.00 80.69 405 LEU A N 1
ATOM 3203 C CA . LEU A 1 405 ? 17.148 23.057 -1.928 1.00 80.69 405 LEU A CA 1
ATOM 3204 C C . LEU A 1 405 ? 15.731 23.392 -2.412 1.00 80.69 405 LEU A C 1
ATOM 3206 O O . LEU A 1 405 ? 15.129 22.592 -3.118 1.00 80.69 405 LEU A O 1
ATOM 3210 N N . LEU A 1 406 ? 15.223 24.591 -2.101 1.00 81.50 406 LEU A N 1
ATOM 3211 C CA . LEU A 1 406 ? 13.895 25.033 -2.536 1.00 81.50 406 LEU A CA 1
ATOM 3212 C C . LEU A 1 406 ? 13.781 25.108 -4.064 1.00 81.50 406 LEU A C 1
ATOM 3214 O O . LEU A 1 406 ? 12.796 24.637 -4.636 1.00 81.50 406 LEU A O 1
ATOM 3218 N N . LYS A 1 407 ? 14.781 25.699 -4.726 1.00 83.50 407 LYS A N 1
ATOM 3219 C CA . LYS A 1 407 ? 14.846 25.807 -6.187 1.00 83.50 407 LYS A CA 1
ATOM 3220 C C . LYS A 1 407 ? 14.812 24.426 -6.813 1.00 83.50 407 LYS A C 1
ATOM 3222 O O . LYS A 1 407 ? 14.030 24.187 -7.730 1.00 83.50 407 LYS A O 1
ATOM 3227 N N . ARG A 1 408 ? 15.625 23.516 -6.291 1.00 81.75 408 ARG A N 1
ATOM 3228 C CA . ARG A 1 408 ? 15.709 22.149 -6.771 1.00 81.75 408 ARG A CA 1
ATOM 3229 C C . ARG A 1 408 ? 14.409 21.385 -6.567 1.00 81.75 408 ARG A C 1
ATOM 3231 O O . ARG A 1 408 ? 13.912 20.820 -7.535 1.00 81.75 408 ARG A O 1
ATOM 3238 N N . SER A 1 409 ? 13.831 21.435 -5.366 1.00 81.81 409 SER A N 1
ATOM 3239 C CA . SER A 1 409 ? 12.521 20.844 -5.099 1.00 81.81 409 SER A CA 1
ATOM 3240 C C . SER A 1 409 ? 11.510 21.357 -6.114 1.00 81.81 409 SER A C 1
ATOM 3242 O O . SER A 1 409 ? 10.919 20.549 -6.813 1.00 81.81 409 SER A O 1
ATOM 3244 N N . ALA A 1 410 ? 11.402 22.676 -6.323 1.00 83.81 410 ALA A N 1
ATOM 3245 C CA . ALA A 1 410 ? 10.473 23.273 -7.289 1.00 83.81 410 ALA A CA 1
ATOM 3246 C C . ALA A 1 410 ? 10.643 22.790 -8.745 1.00 83.81 410 ALA A C 1
ATOM 3248 O O . ALA A 1 410 ? 9.680 22.852 -9.510 1.00 83.81 410 ALA A O 1
ATOM 3249 N N . HIS A 1 411 ? 11.821 22.286 -9.124 1.00 87.06 411 HIS A N 1
ATOM 3250 C CA . HIS A 1 411 ? 12.101 21.716 -10.447 1.00 87.06 411 HIS A CA 1
ATOM 3251 C C . HIS A 1 411 ? 11.968 20.186 -10.511 1.00 87.06 411 HIS A C 1
ATOM 3253 O O . HIS A 1 411 ? 12.251 19.604 -11.557 1.00 87.06 411 HIS A O 1
ATOM 3259 N N . SER A 1 412 ? 11.520 19.538 -9.434 1.00 90.19 412 SER A N 1
ATOM 3260 C CA . SER A 1 412 ? 11.309 18.091 -9.388 1.00 90.19 412 SER A CA 1
ATOM 3261 C C . SER A 1 412 ? 10.380 17.602 -10.503 1.00 90.19 412 SER A C 1
ATOM 3263 O O . SER A 1 412 ? 9.399 18.265 -10.877 1.00 90.19 412 SER A O 1
ATOM 3265 N N . TYR A 1 413 ? 10.641 16.388 -10.998 1.00 91.38 413 TYR A N 1
ATOM 3266 C CA . TYR A 1 413 ? 9.788 15.719 -11.975 1.00 91.38 413 TYR A CA 1
ATOM 3267 C C . TYR A 1 413 ? 8.356 15.551 -11.462 1.00 91.38 413 TYR A C 1
ATOM 3269 O O . TYR A 1 413 ? 7.414 15.660 -12.256 1.00 91.38 413 TYR A O 1
ATOM 3277 N N . ALA A 1 414 ? 8.191 15.414 -10.140 1.00 89.81 414 ALA A N 1
ATOM 3278 C CA . ALA A 1 414 ? 6.911 15.332 -9.440 1.00 89.81 414 ALA A CA 1
ATOM 3279 C C . ALA A 1 414 ? 5.946 16.483 -9.773 1.00 89.81 414 ALA A C 1
ATOM 3281 O O . ALA A 1 414 ? 4.733 16.333 -9.641 1.00 89.81 414 ALA A O 1
ATOM 3282 N N . TYR A 1 415 ? 6.440 17.636 -10.233 1.00 88.06 415 TYR A N 1
ATOM 3283 C CA . TYR A 1 415 ? 5.586 18.771 -10.589 1.00 88.06 415 TYR A CA 1
ATOM 3284 C C . TYR A 1 415 ? 5.380 18.946 -12.087 1.00 88.06 415 TYR A C 1
ATOM 3286 O O . TYR A 1 415 ? 4.627 19.828 -12.502 1.00 88.06 415 TYR A O 1
ATOM 3294 N N . THR A 1 416 ? 5.986 18.127 -12.938 1.00 87.75 416 THR A N 1
ATOM 3295 C CA . THR A 1 416 ? 5.759 18.201 -14.387 1.00 87.75 416 THR A CA 1
ATOM 3296 C C . THR A 1 416 ? 4.359 17.706 -14.744 1.00 87.75 416 THR A C 1
ATOM 3298 O O . THR A 1 416 ? 3.754 16.940 -14.004 1.00 87.75 416 THR A O 1
ATOM 3301 N N . LYS A 1 417 ? 3.787 18.140 -15.875 1.00 85.19 417 LYS A N 1
ATOM 3302 C CA . LYS A 1 417 ? 2.528 17.533 -16.353 1.00 85.19 417 LYS A CA 1
ATOM 3303 C C . LYS A 1 417 ? 2.715 16.060 -16.698 1.00 85.19 417 LYS A C 1
ATOM 3305 O O . LYS A 1 417 ? 1.816 15.260 -16.489 1.00 85.19 417 LYS A O 1
ATOM 3310 N N . GLU A 1 418 ? 3.899 15.714 -17.190 1.00 88.88 418 GLU A N 1
ATOM 3311 C CA . GLU A 1 418 ? 4.243 14.362 -17.615 1.00 88.88 418 GLU A CA 1
ATOM 3312 C C . GLU A 1 418 ? 4.069 13.348 -16.483 1.00 88.88 418 GLU A C 1
ATOM 3314 O O . GLU A 1 418 ? 3.447 12.313 -16.694 1.00 88.88 418 GLU A O 1
ATOM 3319 N N . PHE A 1 419 ? 4.534 13.671 -15.277 1.00 90.00 419 PHE A N 1
ATOM 3320 C CA . PHE A 1 419 ? 4.412 12.797 -14.111 1.00 90.00 419 PHE A CA 1
ATOM 3321 C C . PHE A 1 419 ? 2.957 12.453 -13.749 1.00 90.00 419 PHE A C 1
ATOM 3323 O O . PHE A 1 419 ? 2.655 11.303 -13.425 1.00 90.00 419 PHE A O 1
ATOM 3330 N N . TRP A 1 420 ? 2.058 13.436 -13.845 1.00 84.94 420 TRP A N 1
ATOM 3331 C CA . TRP A 1 420 ? 0.650 13.303 -13.459 1.00 84.94 420 TRP A CA 1
ATOM 3332 C C . TRP A 1 420 ? -0.247 12.770 -14.577 1.00 84.94 420 TRP A C 1
ATOM 3334 O O . TRP A 1 420 ? -1.221 12.081 -14.299 1.00 84.94 420 TRP A O 1
ATOM 3344 N N . GLU A 1 421 ? 0.047 13.108 -15.834 1.00 85.25 421 GLU A N 1
ATOM 3345 C CA . GLU A 1 421 ? -0.903 12.950 -16.943 1.00 85.25 421 GLU A CA 1
ATOM 3346 C C . GLU A 1 421 ? -0.444 11.911 -17.984 1.00 85.25 421 GLU A C 1
ATOM 3348 O O . GLU A 1 421 ? -1.278 11.296 -18.659 1.00 85.25 421 GLU A O 1
ATOM 3353 N N . ALA A 1 422 ? 0.868 11.688 -18.142 1.00 88.56 422 ALA A N 1
ATOM 3354 C CA . ALA A 1 422 ? 1.384 10.819 -19.197 1.00 88.56 422 ALA A CA 1
ATOM 3355 C C . ALA A 1 422 ? 1.371 9.352 -18.758 1.00 88.56 422 ALA A C 1
ATOM 3357 O O . ALA A 1 422 ? 2.139 8.948 -17.889 1.00 88.56 422 ALA A O 1
ATOM 3358 N N . HIS A 1 423 ? 0.529 8.540 -19.398 1.00 90.44 423 HIS A N 1
ATOM 3359 C CA . HIS A 1 423 ? 0.497 7.097 -19.165 1.00 90.44 423 HIS A CA 1
ATOM 3360 C C . HIS A 1 423 ? 1.665 6.424 -19.887 1.00 90.44 423 HIS A C 1
ATOM 3362 O O . HIS A 1 423 ? 1.919 6.707 -21.058 1.00 90.44 423 HIS A O 1
ATOM 3368 N N . ILE A 1 424 ? 2.373 5.536 -19.193 1.00 91.56 424 ILE A N 1
ATOM 3369 C CA . ILE A 1 424 ? 3.626 4.933 -19.647 1.00 91.56 424 ILE A CA 1
ATOM 3370 C C . ILE A 1 424 ? 3.428 3.439 -19.904 1.00 91.56 424 ILE A C 1
ATOM 3372 O O . ILE A 1 424 ? 3.037 2.687 -19.003 1.00 91.56 424 ILE A O 1
ATOM 3376 N N . VAL A 1 425 ? 3.770 3.011 -21.118 1.00 90.69 425 VAL A N 1
ATOM 3377 C CA . VAL A 1 425 ? 3.806 1.611 -21.558 1.00 90.69 425 VAL A CA 1
ATOM 3378 C C . VAL A 1 425 ? 5.243 1.217 -21.884 1.00 90.69 425 VAL A C 1
ATOM 3380 O O . VAL A 1 425 ? 5.938 1.924 -22.613 1.00 90.69 425 VAL A O 1
ATOM 3383 N N . GLU A 1 426 ? 5.690 0.079 -21.360 1.00 89.31 426 GLU A N 1
ATOM 3384 C CA . GLU A 1 426 ? 7.005 -0.480 -21.678 1.00 89.31 426 GLU A CA 1
ATOM 3385 C C . GLU A 1 426 ? 6.942 -1.289 -22.982 1.00 89.31 426 GLU A C 1
ATOM 3387 O O . GLU A 1 426 ? 5.996 -2.032 -23.212 1.00 89.31 426 GLU A O 1
ATOM 3392 N N . CYS A 1 427 ? 7.938 -1.184 -23.861 1.00 89.38 427 CYS A N 1
ATOM 3393 C CA . CYS A 1 427 ? 8.055 -2.105 -24.996 1.00 89.38 427 CYS A CA 1
ATOM 3394 C C . CYS A 1 427 ? 8.932 -3.302 -24.620 1.00 89.38 427 CYS A C 1
ATOM 3396 O O . CYS A 1 427 ? 10.145 -3.117 -24.472 1.00 89.38 427 CYS A O 1
ATOM 3398 N N . PRO A 1 428 ? 8.385 -4.532 -24.547 1.00 85.38 428 PRO A N 1
ATOM 3399 C CA . PRO A 1 428 ? 9.170 -5.710 -24.179 1.00 85.38 428 PRO A CA 1
ATOM 3400 C C . PRO A 1 428 ? 10.338 -5.973 -25.138 1.00 85.38 428 PRO A C 1
ATOM 3402 O O . PRO A 1 428 ? 11.423 -6.357 -24.710 1.00 85.38 428 PRO A O 1
ATOM 3405 N N . GLN A 1 429 ? 10.143 -5.710 -26.435 1.00 87.81 429 GLN A N 1
ATOM 3406 C CA . GLN A 1 429 ? 11.152 -5.951 -27.471 1.00 87.81 429 GLN A CA 1
ATOM 3407 C C . GLN A 1 429 ? 12.319 -4.958 -27.381 1.00 87.81 429 GLN A C 1
ATOM 3409 O O . GLN A 1 429 ? 13.476 -5.370 -27.363 1.00 87.81 429 GLN A O 1
ATOM 3414 N N . CYS A 1 430 ? 12.038 -3.657 -27.248 1.00 89.25 430 CYS A N 1
ATOM 3415 C CA . CYS A 1 430 ? 13.091 -2.655 -27.055 1.00 89.25 430 CYS A CA 1
ATOM 3416 C C . CYS A 1 430 ? 13.806 -2.844 -25.711 1.00 89.25 430 CYS A C 1
ATOM 3418 O O . CYS A 1 430 ? 15.020 -2.682 -25.629 1.00 89.25 430 CYS A O 1
ATOM 3420 N N . LYS A 1 431 ? 13.073 -3.232 -24.661 1.00 87.25 431 LYS A N 1
ATOM 3421 C CA . LYS A 1 431 ? 13.644 -3.527 -23.343 1.00 87.25 431 LYS A CA 1
ATOM 3422 C C . LYS A 1 431 ? 14.649 -4.680 -23.401 1.00 87.25 431 LYS A C 1
ATOM 3424 O O . LYS A 1 431 ? 15.753 -4.546 -22.879 1.00 87.25 431 LYS A O 1
ATOM 3429 N N . ALA A 1 432 ? 14.307 -5.765 -24.099 1.00 83.88 432 ALA A N 1
ATOM 3430 C CA . ALA A 1 432 ? 15.198 -6.909 -24.292 1.00 83.88 432 ALA A CA 1
ATOM 3431 C C . ALA A 1 432 ? 16.490 -6.549 -25.053 1.00 83.88 432 ALA A C 1
ATOM 3433 O O . ALA A 1 432 ? 17.540 -7.115 -24.767 1.00 83.88 432 ALA A O 1
ATOM 3434 N N . GLN A 1 433 ? 16.431 -5.593 -25.988 1.00 82.44 433 GLN A N 1
ATOM 3435 C CA . GLN A 1 433 ? 17.600 -5.135 -26.751 1.00 82.44 433 GLN A CA 1
ATOM 3436 C C . GLN A 1 433 ? 18.554 -4.265 -25.929 1.00 82.44 433 GLN A C 1
ATOM 3438 O O . GLN A 1 433 ? 19.763 -4.325 -26.132 1.00 82.44 433 GLN A O 1
ATOM 3443 N N . VAL A 1 434 ? 18.021 -3.443 -25.020 1.00 78.12 434 VAL A N 1
ATOM 3444 C CA . VAL A 1 434 ? 18.847 -2.554 -24.192 1.00 78.12 434 VAL A CA 1
ATOM 3445 C C . VAL A 1 434 ? 19.615 -3.348 -23.137 1.00 78.12 434 VAL A C 1
ATOM 3447 O O . VAL A 1 434 ? 20.740 -2.974 -22.823 1.00 78.12 434 VAL A O 1
ATOM 3450 N N . GLY A 1 435 ? 19.035 -4.431 -22.600 1.00 64.69 435 GLY A N 1
ATOM 3451 C CA . GLY A 1 435 ? 19.719 -5.432 -21.762 1.00 64.69 435 GLY A CA 1
ATOM 3452 C C . GLY A 1 435 ? 20.383 -4.920 -20.473 1.00 64.69 435 GLY A C 1
ATOM 3453 O O . GLY A 1 435 ? 20.987 -5.702 -19.744 1.00 64.69 435 GLY A O 1
ATOM 3454 N N . ALA A 1 436 ? 20.300 -3.621 -20.186 1.00 66.38 436 ALA A N 1
ATOM 3455 C CA . ALA A 1 436 ? 21.022 -2.973 -19.106 1.00 66.38 436 ALA A CA 1
ATOM 3456 C C . ALA A 1 436 ? 20.215 -2.976 -17.805 1.00 66.38 436 ALA A C 1
ATOM 3458 O O . ALA A 1 436 ? 18.987 -2.852 -17.812 1.00 66.38 436 ALA A O 1
ATOM 3459 N N . ALA A 1 437 ? 20.932 -3.054 -16.682 1.00 79.75 437 ALA A N 1
ATOM 3460 C CA . ALA A 1 437 ? 20.373 -2.718 -15.382 1.00 79.75 437 ALA A CA 1
ATOM 3461 C C . ALA A 1 437 ? 19.839 -1.279 -15.401 1.00 79.75 437 ALA A C 1
ATOM 3463 O O . ALA A 1 437 ? 20.438 -0.390 -16.018 1.00 79.75 437 ALA A O 1
ATOM 3464 N N . LEU A 1 438 ? 18.714 -1.064 -14.722 1.00 85.75 438 LEU A N 1
ATOM 3465 C CA . LEU A 1 438 ? 18.219 0.281 -14.457 1.00 85.75 438 LEU A CA 1
ATOM 3466 C C . LEU A 1 438 ? 19.190 1.034 -13.539 1.00 85.75 438 LEU A C 1
ATOM 3468 O O . LEU A 1 438 ? 19.799 0.451 -12.643 1.00 85.75 438 LEU A O 1
ATOM 3472 N N . ASP A 1 439 ? 19.306 2.332 -13.782 1.00 88.75 439 ASP A N 1
ATOM 3473 C CA . ASP A 1 439 ? 20.020 3.311 -12.962 1.00 88.75 439 ASP A CA 1
ATOM 3474 C C . ASP A 1 439 ? 19.013 4.285 -12.307 1.00 88.75 439 ASP A C 1
ATOM 3476 O O . ASP A 1 439 ? 17.837 4.294 -12.701 1.00 88.75 439 ASP A O 1
ATOM 3480 N N . PRO A 1 440 ? 19.430 5.089 -11.307 1.00 91.19 440 PRO A N 1
ATOM 3481 C CA . PRO A 1 440 ? 18.532 5.999 -10.594 1.00 91.19 440 PRO A CA 1
ATOM 3482 C C . PRO A 1 440 ? 17.783 6.984 -11.502 1.00 91.19 440 PRO A C 1
ATOM 3484 O O . PRO A 1 440 ? 16.568 7.129 -11.361 1.00 91.19 440 PRO A O 1
ATOM 3487 N N . GLU A 1 441 ? 18.463 7.602 -12.470 1.00 91.25 441 GLU A N 1
ATOM 3488 C CA . GLU A 1 441 ? 17.863 8.583 -13.383 1.00 91.25 441 GLU A CA 1
ATOM 3489 C C . GLU A 1 441 ? 16.769 7.933 -14.241 1.00 91.25 441 GLU A C 1
ATOM 3491 O O . GLU A 1 441 ? 15.632 8.407 -14.314 1.00 91.25 441 GLU A O 1
ATOM 3496 N N . SER A 1 442 ? 17.090 6.783 -14.834 1.00 90.19 442 SER A N 1
ATOM 3497 C CA . SER A 1 442 ? 16.162 5.989 -15.639 1.00 90.19 442 SER A CA 1
ATOM 3498 C C . SER 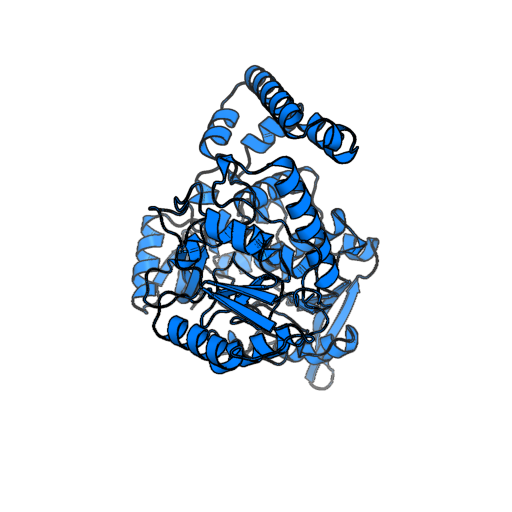A 1 442 ? 14.940 5.517 -14.860 1.00 90.19 442 SER A C 1
ATOM 3500 O O . SER A 1 442 ? 13.846 5.429 -15.423 1.00 90.19 442 SER A O 1
ATOM 3502 N N . PHE A 1 443 ? 15.121 5.196 -13.579 1.00 92.31 443 PHE A N 1
ATOM 3503 C CA . PHE A 1 443 ? 14.044 4.797 -12.683 1.00 92.31 443 PHE A CA 1
ATOM 3504 C C . PHE A 1 443 ? 13.123 5.973 -12.328 1.00 92.31 443 PHE A C 1
ATOM 3506 O O . PHE A 1 443 ? 11.903 5.813 -12.396 1.00 92.31 443 PHE A O 1
ATOM 3513 N N . MET A 1 444 ? 13.685 7.138 -11.990 1.00 93.12 444 MET A N 1
ATOM 3514 C CA . MET A 1 444 ? 12.928 8.318 -11.552 1.00 93.12 444 MET A CA 1
ATOM 3515 C C . MET A 1 444 ? 12.202 9.036 -12.692 1.00 93.12 444 MET A C 1
ATOM 3517 O O . MET A 1 444 ? 11.059 9.460 -12.523 1.00 93.12 444 MET A O 1
ATOM 3521 N N . HIS A 1 445 ? 12.834 9.133 -13.863 1.00 92.25 445 HIS A N 1
ATOM 3522 C CA . HIS A 1 445 ? 12.340 9.955 -14.974 1.00 92.25 445 HIS A CA 1
ATOM 3523 C C . HIS A 1 445 ? 11.799 9.156 -16.160 1.00 92.25 445 HIS A C 1
ATOM 3525 O O . HIS A 1 445 ? 11.325 9.747 -17.134 1.00 92.25 445 HIS A O 1
ATOM 3531 N N . PHE A 1 446 ? 11.856 7.821 -16.100 1.00 92.25 446 PHE A N 1
ATOM 3532 C CA . PHE A 1 446 ? 11.428 6.941 -17.191 1.00 92.25 446 PHE A CA 1
ATOM 3533 C C . PHE A 1 446 ? 12.134 7.277 -18.519 1.00 92.25 446 PHE A C 1
ATOM 3535 O O . PHE A 1 446 ? 11.520 7.259 -19.584 1.00 92.25 446 PHE A O 1
ATOM 3542 N N . SER A 1 447 ? 13.426 7.618 -18.460 1.00 89.50 447 SER A N 1
ATOM 3543 C CA . SER A 1 447 ? 14.186 8.173 -19.593 1.00 89.50 447 SER A CA 1
ATOM 3544 C C . SER A 1 447 ? 14.656 7.127 -20.613 1.00 89.50 447 SER A C 1
ATOM 3546 O O . SER A 1 447 ? 15.124 7.475 -21.698 1.00 89.50 447 SER A O 1
ATOM 3548 N N . ARG A 1 448 ? 14.527 5.829 -20.305 1.00 89.44 448 ARG A N 1
ATOM 3549 C CA . ARG A 1 448 ? 14.940 4.754 -21.219 1.00 89.44 448 ARG A CA 1
ATOM 3550 C C . ARG A 1 448 ? 14.063 4.702 -22.475 1.00 89.44 448 ARG A C 1
ATOM 3552 O O . ARG A 1 448 ? 12.848 4.872 -22.390 1.00 89.44 448 ARG A O 1
ATOM 3559 N N . PRO A 1 449 ? 14.640 4.340 -23.638 1.00 88.94 449 PRO A N 1
ATOM 3560 C CA . PRO A 1 449 ? 13.954 4.419 -24.931 1.00 88.94 449 PRO A CA 1
ATOM 3561 C C . PRO A 1 449 ? 12.794 3.427 -25.098 1.00 88.94 449 PRO A C 1
ATOM 3563 O O . PRO A 1 449 ? 12.084 3.494 -26.097 1.00 88.94 449 PRO A O 1
ATOM 3566 N N . TYR A 1 450 ? 12.608 2.498 -24.156 1.00 90.06 450 TYR A N 1
ATOM 3567 C CA . TYR A 1 450 ? 11.498 1.549 -24.149 1.00 90.06 450 TYR A CA 1
ATOM 3568 C C . TYR A 1 450 ? 10.299 2.006 -23.304 1.00 90.06 450 TYR A C 1
ATOM 3570 O O . TYR A 1 450 ? 9.286 1.309 -23.320 1.00 90.06 450 TYR A O 1
ATOM 3578 N N . PHE A 1 451 ? 10.384 3.132 -22.583 1.00 91.81 451 PHE A N 1
ATOM 3579 C CA . PHE A 1 451 ? 9.242 3.744 -21.901 1.00 91.81 451 PHE A CA 1
ATOM 3580 C C . PHE A 1 451 ? 8.509 4.686 -22.860 1.00 91.81 451 PHE A C 1
ATOM 3582 O O . PHE A 1 451 ? 8.954 5.798 -23.139 1.00 91.81 451 PHE A O 1
ATOM 3589 N N . TYR A 1 452 ? 7.360 4.249 -23.368 1.00 91.88 452 TYR A N 1
ATOM 3590 C CA . TYR A 1 452 ? 6.550 5.038 -24.289 1.00 91.88 452 TYR A CA 1
ATOM 3591 C C . TYR A 1 452 ? 5.416 5.737 -23.565 1.00 91.88 452 TYR A C 1
ATOM 3593 O O . TYR A 1 452 ? 4.642 5.117 -22.839 1.00 91.88 452 TYR A O 1
ATOM 3601 N N . ARG A 1 453 ? 5.290 7.036 -23.824 1.00 91.50 453 ARG A N 1
ATOM 3602 C CA . ARG A 1 453 ? 4.216 7.871 -23.295 1.00 91.50 453 ARG A CA 1
ATOM 3603 C C . ARG A 1 453 ? 3.035 7.845 -24.256 1.00 91.50 453 ARG A C 1
ATOM 3605 O O . ARG A 1 453 ? 3.177 8.166 -25.435 1.00 91.50 453 ARG A O 1
ATOM 3612 N N . LEU A 1 454 ? 1.872 7.473 -23.745 1.00 89.19 454 LEU A N 1
ATOM 3613 C CA . LEU A 1 454 ? 0.618 7.513 -24.477 1.00 89.19 454 LEU A CA 1
ATOM 3614 C C . LEU A 1 454 ? 0.009 8.908 -24.400 1.00 89.19 454 LEU A C 1
ATOM 3616 O O . LEU A 1 454 ? 0.006 9.552 -23.349 1.00 89.19 454 LEU A O 1
ATOM 3620 N N . SER A 1 455 ? -0.582 9.353 -25.505 1.00 86.31 455 SER A N 1
ATOM 3621 C CA . SER A 1 455 ? -1.466 10.515 -25.474 1.00 86.31 455 SER A CA 1
ATOM 3622 C C . SER A 1 455 ? -2.753 10.205 -24.687 1.00 86.31 455 SER A C 1
ATOM 3624 O O . SER A 1 455 ? -3.214 9.058 -24.686 1.00 86.31 455 SER A O 1
ATOM 3626 N N . PRO A 1 456 ? -3.423 11.217 -24.100 1.00 85.69 456 PRO A N 1
ATOM 3627 C CA . PRO A 1 456 ? -4.712 11.027 -23.426 1.00 85.69 456 PRO A CA 1
ATOM 3628 C C . PRO A 1 456 ? -5.787 10.391 -24.318 1.00 85.69 456 PRO A C 1
ATOM 3630 O O . PRO A 1 456 ? -6.684 9.698 -23.842 1.00 85.69 456 PRO A O 1
ATOM 3633 N N . ARG A 1 457 ? -5.711 10.620 -25.636 1.00 88.62 457 ARG A N 1
ATOM 3634 C CA . ARG A 1 457 ? -6.594 9.980 -26.614 1.00 88.62 457 ARG A CA 1
ATOM 3635 C C . ARG A 1 457 ? -6.316 8.480 -26.720 1.00 88.62 457 ARG A C 1
ATOM 3637 O O . ARG A 1 457 ? -7.249 7.705 -26.553 1.00 88.62 457 ARG A O 1
ATOM 3644 N N . GLN A 1 458 ? -5.057 8.089 -26.935 1.00 89.38 458 GLN A N 1
ATOM 3645 C CA . GLN A 1 458 ? -4.667 6.675 -27.010 1.00 89.38 458 GLN A CA 1
ATOM 3646 C C . GLN A 1 458 ? -5.038 5.928 -25.731 1.00 89.38 458 GLN A C 1
ATOM 3648 O O . GLN A 1 458 ? -5.586 4.835 -25.805 1.00 89.38 458 GLN A O 1
ATOM 3653 N N . HIS A 1 459 ? -4.791 6.531 -24.564 1.00 88.75 459 HIS A N 1
ATOM 3654 C CA . HIS A 1 459 ? -5.163 5.925 -23.290 1.00 88.75 459 HIS A CA 1
ATOM 3655 C C . HIS A 1 459 ? -6.674 5.661 -23.201 1.00 88.75 459 HIS A C 1
ATOM 3657 O O . HIS A 1 459 ? -7.078 4.535 -22.931 1.00 88.75 459 HIS A O 1
ATOM 3663 N N . ARG A 1 460 ? -7.520 6.656 -23.505 1.00 88.69 460 ARG A N 1
ATOM 3664 C CA . ARG A 1 460 ? -8.984 6.479 -23.492 1.00 88.69 460 ARG A CA 1
ATOM 3665 C C . ARG A 1 460 ? -9.457 5.397 -24.460 1.00 88.69 460 ARG A C 1
ATOM 3667 O O . ARG A 1 460 ? -10.328 4.613 -24.102 1.00 88.69 460 ARG A O 1
ATOM 3674 N N . GLU A 1 461 ? -8.878 5.341 -25.658 1.00 90.62 461 GLU A N 1
ATOM 3675 C CA . GLU A 1 461 ? -9.182 4.298 -26.644 1.00 90.62 461 GLU A CA 1
ATOM 3676 C C . GLU A 1 461 ? -8.805 2.905 -26.112 1.00 90.62 461 GLU A C 1
ATOM 3678 O O . GLU A 1 461 ? -9.616 1.984 -26.191 1.00 90.62 461 GLU A O 1
ATOM 3683 N N . ILE A 1 462 ? -7.625 2.759 -25.496 1.00 90.06 462 ILE A N 1
ATOM 3684 C CA . ILE A 1 462 ? -7.190 1.505 -24.861 1.00 90.06 462 ILE A CA 1
ATOM 3685 C C . ILE A 1 462 ? -8.165 1.094 -23.760 1.00 90.06 462 ILE A C 1
ATOM 3687 O O . ILE A 1 462 ? -8.669 -0.027 -23.807 1.00 90.06 462 ILE A O 1
ATOM 3691 N N . ILE A 1 463 ? -8.467 1.993 -22.815 1.00 88.38 463 ILE A N 1
ATOM 3692 C CA . ILE A 1 463 ? -9.370 1.716 -21.688 1.00 88.38 463 ILE A CA 1
ATOM 3693 C C . ILE A 1 463 ? -10.760 1.305 -22.178 1.00 88.38 463 ILE A C 1
ATOM 3695 O O . ILE A 1 463 ? -11.320 0.329 -21.685 1.00 88.38 463 ILE A O 1
ATOM 3699 N N . GLN A 1 464 ? -11.303 1.985 -23.189 1.00 89.75 464 GLN A N 1
ATOM 3700 C CA . GLN A 1 464 ? -12.609 1.640 -23.748 1.00 89.75 464 GLN A CA 1
ATOM 3701 C C . GLN A 1 464 ? -12.633 0.232 -24.363 1.00 89.75 464 GLN A C 1
ATOM 3703 O O . GLN A 1 464 ? -13.613 -0.492 -24.191 1.00 89.75 464 GLN A O 1
ATOM 3708 N N . ILE A 1 465 ? -11.567 -0.161 -25.068 1.00 90.06 465 ILE A N 1
ATOM 3709 C CA . ILE A 1 465 ? -11.443 -1.498 -25.664 1.00 90.06 465 ILE A CA 1
ATOM 3710 C C . ILE A 1 465 ? -11.353 -2.559 -24.562 1.00 90.06 465 ILE A C 1
ATOM 3712 O O . ILE A 1 465 ? -12.110 -3.531 -24.583 1.00 90.06 465 ILE A O 1
ATOM 3716 N N . VAL A 1 466 ? -10.472 -2.369 -23.573 1.00 88.44 466 VAL A N 1
ATOM 3717 C CA . VAL A 1 466 ? -10.264 -3.379 -22.522 1.00 88.44 466 VAL A CA 1
ATOM 3718 C C . VAL A 1 466 ? -11.469 -3.525 -21.592 1.00 88.44 466 VAL A C 1
ATOM 3720 O O . VAL A 1 466 ? -11.786 -4.648 -21.207 1.00 88.44 466 VAL A O 1
ATOM 3723 N N . LYS A 1 467 ? -12.210 -2.441 -21.312 1.00 84.75 467 LYS A N 1
ATOM 3724 C CA . LYS A 1 467 ? -13.473 -2.490 -20.549 1.00 84.75 467 LYS A CA 1
ATOM 3725 C C . LYS A 1 467 ? -14.554 -3.322 -21.228 1.00 84.75 467 LYS A C 1
ATOM 3727 O O . LYS A 1 467 ? -15.362 -3.946 -20.551 1.00 84.75 467 LYS A O 1
ATOM 3732 N N . ASN A 1 468 ? -14.536 -3.384 -22.556 1.00 87.25 468 ASN A N 1
ATOM 3733 C CA . ASN A 1 468 ? -15.450 -4.218 -23.332 1.00 87.25 468 ASN A CA 1
ATOM 3734 C C . ASN A 1 468 ? -14.991 -5.692 -23.406 1.00 87.25 468 ASN A C 1
ATOM 3736 O O . ASN A 1 468 ? -15.509 -6.455 -24.221 1.00 87.25 468 ASN A O 1
ATOM 3740 N N . GLY A 1 469 ? -13.989 -6.093 -22.613 1.00 86.00 469 GLY A N 1
ATOM 3741 C CA . GLY A 1 469 ? -13.412 -7.440 -22.617 1.00 86.00 469 GLY A CA 1
ATOM 3742 C C . GLY A 1 469 ? -12.536 -7.741 -23.837 1.00 86.00 469 GLY A C 1
ATOM 3743 O O . GLY A 1 469 ? -12.150 -8.889 -24.057 1.00 86.00 469 GLY A O 1
ATOM 3744 N N . GLN A 1 470 ? -12.221 -6.732 -24.655 1.00 89.94 470 GLN A N 1
ATOM 3745 C CA . GLN A 1 470 ? -11.404 -6.888 -25.855 1.00 89.94 470 GLN A CA 1
ATOM 3746 C C . GLN A 1 470 ? -9.923 -6.629 -25.557 1.00 89.94 470 GLN A C 1
ATOM 3748 O O . GLN A 1 470 ? -9.560 -5.916 -24.626 1.00 89.94 470 GLN A O 1
ATOM 3753 N N . LYS A 1 471 ? -9.035 -7.191 -26.384 1.00 91.31 471 LYS A N 1
ATOM 3754 C CA . LYS A 1 471 ? -7.591 -6.941 -26.283 1.00 91.31 471 LYS A CA 1
ATOM 3755 C C . LYS A 1 471 ? -7.208 -5.749 -27.164 1.00 91.31 471 LYS A C 1
ATOM 3757 O O . LYS A 1 471 ? -7.405 -5.799 -28.378 1.00 91.31 471 LYS A O 1
ATOM 3762 N N . ALA A 1 472 ? -6.651 -4.699 -26.569 1.00 91.50 472 ALA A N 1
ATOM 3763 C CA . ALA A 1 472 ? -6.198 -3.507 -27.276 1.00 91.50 472 ALA A CA 1
ATOM 3764 C C . ALA A 1 472 ? -4.838 -3.751 -27.948 1.00 91.50 472 ALA A C 1
ATOM 3766 O O . ALA A 1 472 ? -3.876 -4.167 -27.302 1.00 91.50 472 ALA A O 1
ATOM 3767 N N . MET A 1 473 ? -4.756 -3.476 -29.251 1.00 93.19 473 MET A N 1
ATOM 3768 C CA . MET A 1 473 ? -3.520 -3.563 -30.034 1.00 93.19 473 MET A CA 1
ATOM 3769 C C . MET A 1 473 ? -2.908 -2.169 -30.154 1.00 93.19 473 MET A C 1
ATOM 3771 O O . MET A 1 473 ? -3.452 -1.306 -30.841 1.00 93.19 473 MET A O 1
ATOM 3775 N N . VAL A 1 474 ? -1.780 -1.936 -29.487 1.00 91.19 474 VAL A N 1
ATOM 3776 C CA . VAL A 1 474 ? -1.150 -0.613 -29.409 1.00 91.19 474 VAL A CA 1
ATOM 3777 C C . VAL A 1 474 ? 0.142 -0.615 -30.210 1.00 91.19 474 VAL A C 1
ATOM 3779 O O . VAL A 1 474 ? 1.124 -1.250 -29.826 1.00 91.19 474 VAL A O 1
ATOM 3782 N N . LYS A 1 475 ? 0.152 0.113 -31.329 1.00 92.25 475 LYS A N 1
ATOM 3783 C CA . LYS A 1 475 ? 1.367 0.343 -32.117 1.00 92.25 475 LYS A CA 1
ATOM 3784 C C . LYS A 1 475 ? 2.206 1.435 -31.458 1.00 92.25 475 LYS A C 1
ATOM 3786 O O . LYS A 1 475 ? 1.762 2.575 -31.331 1.00 92.25 475 LYS A O 1
ATOM 3791 N N . LEU A 1 476 ? 3.414 1.078 -31.042 1.00 91.06 476 LEU A N 1
ATOM 3792 C CA . LEU A 1 476 ? 4.352 1.972 -30.374 1.00 91.06 476 LEU A CA 1
ATOM 3793 C C . LEU A 1 476 ? 5.190 2.763 -31.395 1.00 91.06 476 LEU A C 1
ATOM 3795 O O . LEU A 1 476 ? 5.386 2.295 -32.521 1.00 91.06 476 LEU A O 1
ATOM 3799 N N . PRO A 1 477 ? 5.740 3.934 -31.015 1.00 89.69 477 PRO A N 1
ATOM 3800 C CA . PRO A 1 477 ? 6.604 4.741 -31.883 1.00 89.69 477 PRO A CA 1
ATOM 3801 C C . PRO A 1 477 ? 7.819 4.003 -32.464 1.00 89.69 477 PRO A C 1
ATOM 3803 O O . PRO A 1 477 ? 8.258 4.333 -33.560 1.00 89.69 477 PRO A O 1
ATOM 3806 N N . CYS A 1 478 ? 8.338 2.977 -31.782 1.00 90.38 478 CYS A N 1
ATOM 3807 C CA . CYS A 1 478 ? 9.414 2.126 -32.306 1.00 90.38 478 CYS A CA 1
ATOM 3808 C C . CYS A 1 478 ? 8.985 1.152 -33.412 1.00 90.38 478 CYS A C 1
ATOM 3810 O O . CYS A 1 478 ? 9.815 0.400 -33.911 1.00 90.38 478 CYS A O 1
ATOM 3812 N N . GLY A 1 479 ? 7.704 1.125 -33.785 1.00 91.94 479 GLY A N 1
ATOM 3813 C CA . GLY A 1 479 ? 7.157 0.232 -34.806 1.00 91.94 479 GLY A CA 1
ATOM 3814 C C . GLY A 1 479 ? 6.638 -1.101 -34.264 1.00 91.94 479 GLY A C 1
ATOM 3815 O O . GLY A 1 479 ? 5.839 -1.751 -34.938 1.00 91.94 479 GLY A O 1
ATOM 3816 N N . HIS A 1 480 ? 7.015 -1.482 -33.043 1.00 93.88 480 HIS A N 1
ATOM 3817 C CA . HIS A 1 480 ? 6.503 -2.679 -32.377 1.00 93.88 480 HIS A CA 1
ATOM 3818 C C . HIS A 1 480 ? 5.041 -2.509 -31.946 1.00 93.88 480 HIS A C 1
ATOM 3820 O O . HIS A 1 480 ? 4.575 -1.400 -31.688 1.00 93.88 480 HIS A O 1
ATOM 3826 N N . THR A 1 481 ? 4.307 -3.618 -31.860 1.00 92.88 481 THR A N 1
ATOM 3827 C CA . THR A 1 481 ? 2.920 -3.630 -31.379 1.00 92.88 481 THR A CA 1
ATOM 3828 C C . THR A 1 481 ? 2.841 -4.425 -30.089 1.00 92.88 481 THR A C 1
ATOM 3830 O O . THR A 1 481 ? 3.333 -5.550 -30.033 1.00 92.88 481 THR A O 1
ATOM 3833 N N . VAL A 1 482 ? 2.217 -3.845 -29.067 1.00 91.00 482 VAL A N 1
ATOM 3834 C CA . VAL A 1 482 ? 1.932 -4.527 -27.803 1.00 91.00 482 VAL A CA 1
ATOM 3835 C C . VAL A 1 482 ? 0.446 -4.820 -27.683 1.00 91.00 482 VAL A C 1
ATOM 3837 O O . VAL A 1 482 ? -0.395 -4.078 -28.196 1.00 91.00 482 VAL A O 1
ATOM 3840 N N . ARG A 1 483 ? 0.131 -5.925 -27.012 1.00 89.88 483 ARG A N 1
ATOM 3841 C CA . ARG A 1 483 ? -1.235 -6.372 -26.764 1.00 89.88 483 ARG A CA 1
ATOM 3842 C C . ARG A 1 483 ? -1.560 -6.159 -25.297 1.00 89.88 483 ARG A C 1
ATOM 3844 O O . ARG A 1 483 ? -0.852 -6.683 -24.445 1.00 89.88 483 ARG A O 1
ATOM 3851 N N . LEU A 1 484 ? -2.611 -5.395 -25.027 1.00 88.88 484 LEU A N 1
ATOM 3852 C CA . LEU A 1 484 ? -3.053 -5.052 -23.680 1.00 88.88 484 LEU A CA 1
ATOM 3853 C C . LEU A 1 484 ? -4.449 -5.624 -23.413 1.00 88.88 484 LEU A C 1
ATOM 3855 O O . LEU A 1 484 ? -5.305 -5.600 -24.299 1.00 88.88 484 LEU A O 1
ATOM 3859 N N . ALA A 1 485 ? -4.693 -6.125 -22.205 1.00 85.56 485 ALA A N 1
ATOM 3860 C CA . ALA A 1 485 ? -6.001 -6.608 -21.762 1.00 85.56 485 ALA A CA 1
ATOM 3861 C C . ALA A 1 485 ? -6.322 -6.128 -20.347 1.00 85.56 485 ALA A C 1
ATOM 3863 O O . ALA A 1 485 ? -5.413 -5.823 -19.573 1.00 85.56 485 ALA A O 1
ATOM 3864 N N . ALA A 1 486 ? -7.613 -6.102 -20.013 1.00 83.94 486 ALA A N 1
ATOM 3865 C CA . ALA A 1 486 ? -8.060 -5.875 -18.647 1.00 83.94 486 ALA A CA 1
ATOM 3866 C C . ALA A 1 486 ? -7.583 -7.024 -17.746 1.00 83.94 486 ALA A C 1
ATOM 3868 O O . ALA A 1 486 ? -7.728 -8.193 -18.104 1.00 83.94 486 ALA A O 1
ATOM 3869 N N . SER A 1 487 ? -7.031 -6.684 -16.584 1.00 76.44 487 SER A N 1
ATOM 3870 C CA . SER A 1 487 ? -6.595 -7.641 -15.559 1.00 76.44 487 SER A CA 1
ATOM 3871 C C . SER A 1 487 ? -7.311 -7.480 -14.220 1.00 76.44 487 SER A C 1
ATOM 3873 O O . SER A 1 487 ? -7.051 -8.256 -13.309 1.00 76.44 487 SER A O 1
ATOM 3875 N N . GLY A 1 488 ? -8.219 -6.510 -14.091 1.00 77.62 488 GLY A N 1
ATOM 3876 C CA . GLY A 1 488 ? -9.006 -6.294 -12.880 1.00 77.62 488 GLY A CA 1
ATOM 3877 C C . GLY A 1 488 ? -9.365 -4.829 -12.658 1.00 77.62 488 GLY A C 1
ATOM 3878 O O . GLY A 1 488 ? -9.189 -3.985 -13.536 1.00 77.62 488 GLY A O 1
ATOM 3879 N N . VAL A 1 489 ? -9.858 -4.537 -11.459 1.00 78.81 489 VAL A N 1
ATOM 3880 C CA . VAL A 1 489 ? -10.110 -3.182 -10.962 1.00 78.81 489 VAL A CA 1
ATOM 3881 C C . VAL A 1 489 ? -9.633 -3.131 -9.515 1.00 78.81 489 VAL A C 1
ATOM 3883 O O . VAL A 1 489 ? -9.900 -4.048 -8.739 1.00 78.81 489 VAL A O 1
ATOM 3886 N N . THR A 1 490 ? -8.946 -2.057 -9.134 1.00 80.50 490 THR A N 1
ATOM 3887 C CA . THR A 1 490 ? -8.728 -1.723 -7.721 1.00 80.50 490 THR A CA 1
ATOM 3888 C C . THR A 1 490 ? -9.430 -0.426 -7.371 1.00 80.50 490 THR A C 1
ATOM 3890 O O . THR A 1 490 ? -9.912 0.292 -8.239 1.00 80.50 490 THR A O 1
ATOM 3893 N N . HIS A 1 491 ? -9.457 -0.109 -6.085 1.00 85.38 491 HIS A N 1
ATOM 3894 C CA . HIS A 1 491 ? -10.073 1.106 -5.587 1.00 85.38 491 HIS A CA 1
ATOM 3895 C C . HIS A 1 491 ? -9.032 2.010 -4.942 1.00 85.38 491 HIS A C 1
ATOM 3897 O O . HIS A 1 491 ? -8.071 1.530 -4.337 1.00 85.38 491 HIS A O 1
ATOM 3903 N N . ARG A 1 492 ? -9.236 3.317 -5.049 1.00 84.31 492 ARG A N 1
ATOM 3904 C CA . ARG A 1 492 ? -8.509 4.351 -4.316 1.00 84.31 492 ARG A CA 1
ATOM 3905 C C . ARG A 1 492 ? -9.475 5.071 -3.408 1.00 84.31 492 ARG A C 1
ATOM 3907 O O . ARG A 1 492 ? -10.532 5.465 -3.875 1.00 84.31 492 ARG A O 1
ATOM 3914 N N . TRP A 1 493 ? -9.112 5.284 -2.157 1.00 87.88 493 TRP A N 1
ATOM 3915 C CA . TRP A 1 493 ? -9.865 6.162 -1.279 1.00 87.88 493 TRP A CA 1
ATOM 3916 C C . TRP A 1 493 ? -9.270 7.567 -1.327 1.00 87.88 493 TRP A C 1
ATOM 3918 O O . TRP A 1 493 ? -8.054 7.738 -1.317 1.00 87.88 493 TRP A O 1
ATOM 3928 N N . TRP A 1 494 ? -10.123 8.577 -1.380 1.00 83.44 494 TRP A N 1
ATOM 3929 C CA . TRP A 1 494 ? -9.735 9.975 -1.306 1.00 83.44 494 TRP A CA 1
ATOM 3930 C C . TRP A 1 494 ? -10.172 10.536 0.040 1.00 83.44 494 TRP A C 1
ATOM 3932 O O . TRP A 1 494 ? -11.348 10.451 0.404 1.00 83.44 494 TRP A O 1
ATOM 3942 N N . THR A 1 495 ? -9.222 11.112 0.779 1.00 79.81 495 THR A N 1
ATOM 3943 C CA . THR A 1 495 ? -9.489 11.673 2.106 1.00 79.81 495 THR A CA 1
ATOM 3944 C C . THR A 1 495 ? -10.566 12.750 2.042 1.00 79.81 495 THR A C 1
ATOM 3946 O O . THR A 1 495 ? -10.774 13.414 1.021 1.00 79.81 495 THR A O 1
ATOM 3949 N N . VAL A 1 496 ? -11.263 12.936 3.153 1.00 80.50 496 VAL A N 1
ATOM 3950 C CA . VAL A 1 496 ? -12.276 13.975 3.297 1.00 80.50 496 VAL A CA 1
ATOM 3951 C C . VAL A 1 496 ? -11.668 15.156 4.045 1.00 80.50 496 VAL A C 1
ATOM 3953 O O . VAL A 1 496 ? -10.973 14.975 5.042 1.00 80.50 496 VAL A O 1
ATOM 3956 N N . ARG A 1 497 ? -11.913 16.376 3.561 1.00 75.38 497 ARG A N 1
ATOM 3957 C CA . ARG A 1 497 ? -11.507 17.620 4.227 1.00 75.38 497 ARG A CA 1
ATOM 3958 C C . ARG A 1 497 ? -12.745 18.455 4.500 1.00 75.38 497 ARG A C 1
ATOM 3960 O O . ARG A 1 497 ? -13.418 18.870 3.561 1.00 75.38 497 ARG A O 1
ATOM 3967 N N . SER A 1 498 ? -13.045 18.682 5.778 1.00 77.06 498 SER A N 1
ATOM 3968 C CA . SER A 1 498 ? -14.252 19.402 6.213 1.00 77.06 498 SER A CA 1
ATOM 3969 C C . SER A 1 498 ? -15.534 18.818 5.602 1.00 77.06 498 SER A C 1
ATOM 3971 O O . SER A 1 498 ? -16.334 19.540 5.016 1.00 77.06 498 SER A O 1
ATOM 3973 N N . ASP A 1 499 ? -15.681 17.491 5.669 1.00 79.25 499 ASP A N 1
ATOM 3974 C CA . ASP A 1 499 ? -16.787 16.716 5.076 1.00 79.25 499 ASP A CA 1
ATOM 3975 C C . ASP A 1 499 ? -16.906 16.769 3.530 1.00 79.25 499 ASP A C 1
ATOM 3977 O O . ASP A 1 499 ? -17.849 16.214 2.949 1.00 79.25 499 ASP A O 1
ATOM 3981 N N . VAL A 1 500 ? -15.915 17.349 2.836 1.00 79.62 500 VAL A N 1
ATOM 3982 C CA . VAL A 1 500 ? -15.831 17.390 1.367 1.00 79.62 500 VAL A CA 1
ATOM 3983 C C . VAL A 1 500 ? -14.823 16.352 0.843 1.00 79.62 500 VAL A C 1
ATOM 3985 O O . VAL A 1 500 ? -13.660 16.375 1.258 1.00 79.62 500 VAL A O 1
ATOM 3988 N N . PRO A 1 501 ? -15.222 15.443 -0.071 1.00 78.38 501 PRO A N 1
ATOM 3989 C CA . PRO A 1 501 ? -14.297 14.517 -0.726 1.00 78.38 501 PRO A CA 1
ATOM 3990 C C . PRO A 1 501 ? -13.227 15.261 -1.531 1.00 78.38 501 PRO A C 1
ATOM 3992 O O . PRO A 1 501 ? -13.526 16.250 -2.200 1.00 78.38 501 PRO A O 1
ATOM 3995 N N . THR A 1 502 ? -11.988 14.772 -1.498 1.00 77.25 502 THR A N 1
ATOM 3996 C CA . THR A 1 502 ? -10.859 15.408 -2.205 1.00 77.25 502 THR A CA 1
ATOM 3997 C C . THR A 1 502 ? -10.522 14.779 -3.556 1.00 77.25 502 THR A C 1
ATOM 3999 O O . THR A 1 502 ? -9.625 15.270 -4.242 1.00 77.25 502 THR A O 1
ATOM 4002 N N . GLY A 1 503 ? -11.220 13.710 -3.945 1.00 71.88 503 GLY A N 1
ATOM 4003 C CA . GLY A 1 503 ? -10.956 13.012 -5.197 1.00 71.88 503 GLY A CA 1
ATOM 4004 C C . GLY A 1 503 ? -11.394 13.786 -6.441 1.00 71.88 503 GLY A C 1
ATOM 4005 O O . GLY A 1 503 ? -12.168 14.748 -6.341 1.00 71.88 503 GLY A O 1
ATOM 4006 N N . PRO A 1 504 ? -10.932 13.358 -7.632 1.00 67.00 504 PRO A N 1
ATOM 4007 C CA . PRO A 1 504 ? -11.416 13.867 -8.910 1.00 67.00 504 PRO A CA 1
ATOM 4008 C C . PRO A 1 504 ? -12.945 13.853 -8.956 1.00 67.00 504 PRO A C 1
ATOM 4010 O O . PRO A 1 504 ? -13.575 12.896 -8.507 1.00 67.00 504 PRO A O 1
ATOM 4013 N N . ASP A 1 505 ? -13.542 14.940 -9.443 1.00 74.94 505 ASP A N 1
ATOM 4014 C CA . ASP A 1 505 ? -14.998 15.120 -9.534 1.00 74.94 505 ASP A CA 1
ATOM 4015 C C . ASP A 1 505 ? -15.762 14.921 -8.203 1.00 74.94 505 ASP A C 1
ATOM 4017 O O . ASP A 1 505 ? -16.957 14.630 -8.196 1.00 74.94 505 ASP A O 1
ATOM 4021 N N . GLY A 1 506 ? -15.086 15.086 -7.058 1.00 73.94 506 GLY A N 1
ATOM 4022 C CA . GLY A 1 506 ? -15.684 14.911 -5.731 1.00 73.94 506 GLY A CA 1
ATOM 4023 C C . GLY A 1 506 ? -15.903 13.447 -5.335 1.00 73.94 506 GLY A C 1
ATOM 4024 O O . GLY A 1 506 ? -16.730 13.165 -4.465 1.00 73.94 506 GLY A O 1
ATOM 4025 N N . GLN A 1 507 ? -15.186 12.508 -5.959 1.00 81.38 507 GLN A N 1
ATOM 4026 C CA . GLN A 1 507 ? -15.253 11.091 -5.607 1.00 81.38 507 GLN A CA 1
ATOM 4027 C C . GLN A 1 507 ? -14.620 10.806 -4.234 1.00 81.38 507 GLN A C 1
ATOM 4029 O O . GLN A 1 507 ? -13.592 11.374 -3.867 1.00 81.38 507 GLN A O 1
ATOM 4034 N N . LEU A 1 508 ? -15.238 9.889 -3.481 1.00 85.75 508 LEU A N 1
ATOM 4035 C CA . LEU A 1 508 ? -14.690 9.317 -2.239 1.00 85.75 508 LEU A CA 1
ATOM 4036 C C . LEU A 1 508 ? -13.839 8.086 -2.514 1.00 85.75 508 LEU A C 1
ATOM 4038 O O . LEU A 1 508 ? -12.815 7.870 -1.873 1.00 85.75 508 LEU A O 1
ATOM 4042 N N . VAL A 1 509 ? -14.309 7.262 -3.446 1.00 88.25 509 VAL A N 1
ATOM 4043 C CA . VAL A 1 509 ? -13.643 6.048 -3.881 1.00 88.25 509 VAL A CA 1
ATOM 4044 C C . VAL A 1 509 ? -13.598 6.069 -5.401 1.00 88.25 509 VAL A C 1
ATOM 4046 O O . VAL A 1 509 ? -14.639 6.162 -6.046 1.00 88.25 509 VAL A O 1
ATOM 4049 N N . GLU A 1 510 ? -12.397 6.008 -5.958 1.00 85.50 510 GLU A N 1
ATOM 4050 C CA . GLU A 1 510 ? -12.153 5.949 -7.398 1.00 85.50 510 GLU A CA 1
ATOM 4051 C C . GLU A 1 510 ? -11.863 4.499 -7.796 1.00 85.50 510 GLU A C 1
ATOM 4053 O O . GLU A 1 510 ? -11.030 3.832 -7.177 1.00 85.50 510 GLU A O 1
ATOM 4058 N N . ALA A 1 511 ? -12.543 4.014 -8.834 1.00 83.94 511 ALA A N 1
ATOM 4059 C CA . ALA A 1 511 ? -12.227 2.740 -9.468 1.00 83.94 511 ALA A CA 1
ATOM 4060 C C . ALA A 1 511 ? -11.080 2.932 -10.468 1.00 83.94 511 ALA A C 1
ATOM 4062 O O . ALA A 1 511 ? -11.158 3.768 -11.367 1.00 83.94 511 ALA A O 1
ATOM 4063 N N . VAL A 1 512 ? -10.024 2.138 -10.318 1.00 79.88 512 VAL A N 1
ATOM 4064 C CA . VAL A 1 512 ? -8.816 2.187 -11.140 1.00 79.88 512 VAL A CA 1
ATOM 4065 C C . VAL A 1 512 ? -8.713 0.886 -11.924 1.00 79.88 512 VAL A C 1
ATOM 4067 O O . VAL A 1 512 ? -8.465 -0.178 -11.352 1.00 79.88 512 VAL A O 1
ATOM 4070 N N . ASP A 1 513 ? -8.910 0.981 -13.237 1.00 77.75 513 ASP A N 1
ATOM 4071 C CA . ASP A 1 513 ? -8.838 -0.158 -14.147 1.00 77.75 513 ASP A CA 1
ATOM 4072 C C . ASP A 1 513 ? -7.409 -0.674 -14.290 1.00 77.75 513 ASP A C 1
ATOM 4074 O O . ASP A 1 513 ? -6.457 0.087 -14.485 1.00 77.75 513 ASP A O 1
ATOM 4078 N N . PHE A 1 514 ? -7.267 -1.993 -14.225 1.00 77.94 514 PHE A N 1
ATOM 4079 C CA . PHE A 1 514 ? -5.992 -2.667 -14.364 1.00 77.94 514 PHE A CA 1
ATOM 4080 C C . PHE A 1 514 ? -5.806 -3.189 -15.781 1.00 77.94 514 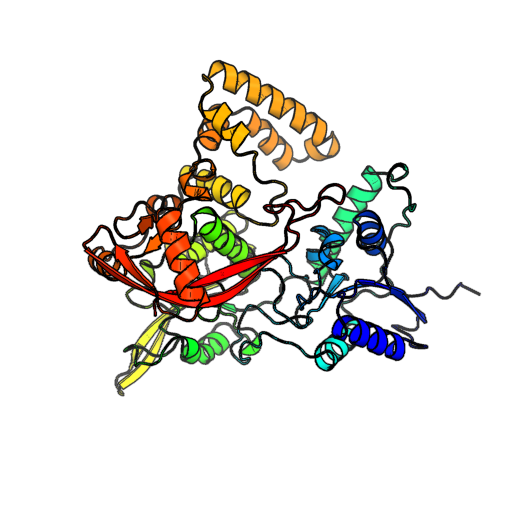PHE A C 1
ATOM 4082 O O . PHE A 1 514 ? -6.673 -3.874 -16.326 1.00 77.94 514 PHE A O 1
ATOM 4089 N N . VAL A 1 515 ? -4.657 -2.861 -16.371 1.00 79.88 515 VAL A N 1
ATOM 4090 C CA . VAL A 1 515 ? -4.273 -3.278 -17.719 1.00 79.88 515 VAL A CA 1
ATOM 4091 C C . VAL A 1 515 ? -2.941 -4.020 -17.653 1.00 79.88 515 VAL A C 1
ATOM 4093 O O . VAL A 1 515 ? -2.034 -3.624 -16.926 1.00 79.88 515 VAL A O 1
ATOM 4096 N N . SER A 1 516 ? -2.817 -5.115 -18.401 1.00 79.12 516 SER A N 1
ATOM 4097 C CA . SER A 1 516 ? -1.608 -5.948 -18.458 1.00 79.12 516 SER A CA 1
ATOM 4098 C C . SER A 1 516 ? -1.306 -6.406 -19.887 1.00 79.12 516 SER A C 1
ATOM 4100 O O . SER A 1 516 ? -2.176 -6.336 -20.761 1.00 79.12 516 SER A O 1
ATOM 4102 N N . PHE A 1 517 ? -0.074 -6.863 -20.145 1.00 78.50 517 PHE A N 1
ATOM 4103 C CA . PHE A 1 517 ? 0.264 -7.529 -21.407 1.00 78.50 517 PHE A CA 1
ATOM 4104 C C . PHE A 1 517 ? -0.481 -8.865 -21.536 1.00 78.50 517 PHE A C 1
ATOM 4106 O O . PHE A 1 517 ? -0.611 -9.592 -20.553 1.00 78.50 517 PHE A O 1
ATOM 4113 N N . ALA A 1 518 ? -0.962 -9.181 -22.743 1.00 72.88 518 ALA A N 1
ATOM 4114 C CA . ALA A 1 518 ? -1.957 -10.235 -22.976 1.00 72.88 518 ALA A CA 1
ATOM 4115 C C . ALA A 1 518 ? -1.670 -11.200 -24.126 1.00 72.88 518 ALA A C 1
ATOM 4117 O O . ALA A 1 518 ? -0.793 -10.902 -24.967 1.00 72.88 518 ALA A O 1
#

Mean predicted aligned error: 7.66 Å

Nearest PDB structures (foldseek):
  7s2z-assembly4_D  TM=6.165E-01  e=7.522E-02  Vitis rotundifolia
  7qsq-assembly2_B  TM=5.052E-01  e=2.719E-01  Thermotoga maritima
  7dfv-assembly1_B  TM=3.084E-01  e=4.901E-02  Arabidopsis thaliana
  2p6u-assembly1_A  TM=2.508E-01  e=5.754E-01  Archaeoglobus fulgidus
  7vka-assembly2_B  TM=1.496E-01  e=6.402E+00  Arabidopsis thaliana

Sequence (518 aa):
MGTEETIMISYFKAGSREGEALLHAFRERMAGALLRGHPVRVVEVQEYKMTPAILACFQSDVVIFDGSIEDSENRQYRAALELMKHLDYVLVVSRTALPFNFSGMRRGGAPERIATGTTAYCPHKTNGEILGWLLETLGDPSVQLPRTLKMQLPEDSAQWDQEAVMRLERQLLEASRERCARQPGVFVSYLSRYSRRASGEATGFPFVEDLFDEVSRVSAVPKAEIRYFPPGEISLECMTGQRRFEVVSVTEDFLAGCKAFWIYETPDYASSWWAYGERVSLARIFRDSMGKCPDIYTAKPVKKPDGSWGYQVSAYLTADQKRAVLPQLTREDELELTGLYINSHPDSVAYEHVGKMRQLAKLPDFLLKIQAGIVYEGAKLALGDALLKDGESRKALEELKNVELLKRSAHSYAYTKEFWEAHIVECPQCKAQVGAALDPESFMHFSRPYFYRLSPRQHREIIQIVKNGQKAMVKLPCGHTVRLAASGVTHRWWTVRSDVPTGPDGQLVEAVDFVSFA

Solvent-accessible surface area (backbone atoms only — not comparable to full-atom values): 28455 Å² total; per-residue (Å²): 131,80,79,79,65,61,37,34,32,33,33,38,51,25,82,43,73,68,29,48,51,42,53,49,56,49,48,63,65,41,61,92,33,62,60,91,83,21,48,55,45,81,43,74,57,83,64,56,30,51,65,59,36,52,50,36,68,38,56,32,38,30,31,37,38,36,52,37,72,62,105,45,90,51,53,43,56,43,29,54,54,80,66,46,38,51,25,60,49,26,47,36,28,21,42,21,59,47,28,81,76,52,58,36,62,53,80,76,29,35,29,56,84,52,26,34,64,72,46,79,72,44,66,55,45,52,62,67,58,36,50,51,44,51,53,53,49,74,67,34,84,82,52,58,71,72,51,89,85,65,48,94,70,71,92,54,71,91,75,54,59,61,69,61,49,56,52,49,50,51,54,47,39,52,54,21,48,64,69,59,54,60,68,73,24,33,39,50,47,67,61,48,68,39,29,76,86,56,42,95,66,87,74,92,60,79,42,58,73,72,46,42,64,57,49,23,63,74,69,71,40,61,42,70,39,32,33,31,73,52,62,58,76,80,66,64,45,60,41,23,50,35,57,55,38,22,50,42,45,55,47,33,66,60,49,59,36,22,51,29,40,34,35,52,52,48,99,62,44,61,57,34,67,65,58,47,40,54,37,46,36,47,37,49,38,34,71,79,35,57,92,46,35,40,38,37,33,40,36,30,77,40,75,44,97,89,69,47,82,46,65,53,73,46,80,28,77,49,73,68,47,40,59,72,73,33,66,86,70,51,78,61,54,50,54,49,51,49,48,38,34,42,56,25,30,77,86,36,96,53,62,68,57,46,72,57,34,54,50,55,53,70,50,56,70,73,58,44,46,51,50,24,51,53,50,32,56,52,50,55,64,72,56,37,79,76,45,59,70,35,71,64,56,39,51,58,50,57,53,42,60,36,46,67,60,53,52,50,58,30,64,32,64,66,51,41,67,56,26,72,66,30,30,36,35,75,39,70,68,55,46,62,71,64,71,52,67,71,49,72,65,43,65,76,67,51,69,48,94,29,51,42,72,43,52,72,64,58,49,51,54,40,51,57,36,18,74,72,75,36,73,28,77,44,76,43,97,88,72,52,72,48,44,34,25,60,57,52,70,50,37,39,64,28,62,53,58,95,79,37,43,66,29,77,97,57,30,47,64,47,81,44,81,31,31,31,82,102

Secondary structure (DSSP, 8-state):
----PPEEEEEE--SSHHHHHHHHHHHHHHTT-EETTEEEEEEE----SHHHHHHHHHH-SEEEEE----SS--GGGGS--GGGGG-TTEEEE-SBPPPTT---SS-SSS--SSEESS----SB--HHHHHHHHHHHHH-TTS-SS-S------S-GGG--HHHHHHHHHHHHHHHHHHT-----EEEE--GGGSTTT-SS--SS--GGGGHHHHHHHHT--GGGEEEPPTTSS--SSEEHHHHHHHHHHHHHHHTT-SEEEEE--TTGGG-HHHHHHHHHHHHHHHH-GGGSPEEEEEEEEE-TTS-EEEEEEEE-SHHHHHHHS----HHHHHHHHHHHHTT-TTSS----HHHHHHHTTS-HHHHHHHHHHHHHHHHHHHHHHHTTSHHHHHHHHHTT-HHHHHHHHT-GGGSHHHHH-EEEE-HHHHHHH-PPP-HHHHHH--STTEEEEPHHHHHHHHHHHHTTPPEEEE-TTS-EEEEEEEEEEEEE--EETTEE-SGGG-SEEEEEEEEE-

pLDDT: mean 86.29, std 9.34, range [38.62, 98.31]